Protein 2O9P (pdb70)

Nearest PDB structures (foldseek):
  2jie-assembly1_A  TM=1.001E+00  e=8.061E-92  Paenibacillus polymyxa
  2z1s-assembly1_A  TM=1.001E+00  e=2.016E-89  Paenibacillus polymyxa
  6ziv-assembly4_DDD  TM=9.842E-01  e=1.366E-65  Alicyclobacillus tengchongensis
  8wft-assembly4_D  TM=9.762E-01  e=3.033E-61  Thermoanaerobacterium saccharolyticum
  4ptx-assembly2_B  TM=9.689E-01  e=1.513E-58  Halothermothrix orenii H 168

Sequence (445 aa):
NTFIFPATFMWGTSTSSYQIEGGTDEGGRTPSIWDTFCQIPGKVIGGDCGDVACDHFHHFKEDVQLMKQLGFLHYRFSVAWPRIMPAAGIINEEGLLFYEHLLDEIELAGLIPMLTLYHWDLPQWIEDEGGWTQRETIQHFKTYASVIMDRFGERINWWNTINEPYCASILGYGTGEHAPGHENWREAFTAAHHILMCHGIASNLHKEKGLTGKIGITLNMEHVDAASERPEDVAAAIRRDGFINRWFAEPLFNGKYPEDMVEWYGTYLNGLDFVQPGDMELIQQPGDFLGINYYTRSIIRSTNDASLLQVEQVHMEEPVTDMGWEIHPESFYKLLTRIEKDFSKGLPILITENGAAMRDELVNGQIEDTGRQRYIEEHLKACHRFIEEGGQLKGYFVWSFLDNFEWAWGYSKRFGIVHINYETQERTPKQSALWFKQMMAKNGF

Radius of gyration: 20.61 Å; Cα contacts (8 Å, |Δi|>4): 964; chains: 1; bounding box: 54×46×56 Å

Foldseek 3Di:
DWWFDDPQFAEAAEDECLWAAACCVHLQQAAFLQQVQLCPPPLAPVSFGSHCWLNCLPVLLVLLLVRLVLAHQEYEYEQQLRNQDVDPPDGRPSSVVSVVVSLVSCVVSNHAYAYEHEDQRHRVNCVVVVHLLDLVVLVVLLVSLLVNCVVDLVRHQHYAYYAALLCNQCCCADVLNFPPRHNALLSSLLSSLSSLLSLLSSVVSCVVVPRDHFYAYEHEAAQFAFQDPPPQSVVLSVQVRLSRPQQLLCLQAPLDRPPVNCVLQPVSCVVVVSDDVCSSVSSHDRTQEYEYAYEAHWHWYAAPDDDSSRIDTDQDQPQDAPVSGHQDLLRLLVVLVVCCVPRQVQRAYEHQEYWGWHDWDQDPQATAPVVRLVSVVSNVVSVSVCVVVPRRYRYHHYYACEFTQPGSHGSVTGGHCWYADVVVSDIGGHVSSSVVSVCVVSNMD

Structure (mmCIF, N/CA/C/O backbone):
data_2O9P
#
_entry.id   2O9P
#
_cell.length_a   70.895
_cell.length_b   74.958
_cell.length_c   88.660
_cell.angle_alpha   90.00
_cell.angle_beta   90.00
_cell.angle_gamma   90.00
#
_symmetry.space_group_name_H-M   'P 21 21 21'
#
loop_
_entity.id
_entity.type
_entity.pdbx_description
1 polymer 'Beta-glucosidase B'
2 water water
#
loop_
_atom_site.group_PDB
_atom_site.id
_atom_site.type_symbol
_atom_site.label_atom_id
_atom_site.label_alt_id
_atom_site.label_comp_id
_atom_site.label_asym_id
_atom_site.label_entity_id
_atom_site.label_seq_id
_atom_site.pdbx_PDB_ins_code
_atom_site.Cartn_x
_atom_site.Cartn_y
_atom_site.Cartn_z
_atom_site.occupancy
_atom_site.B_iso_or_equiv
_atom_site.auth_seq_id
_atom_site.auth_comp_id
_atom_site.auth_asym_id
_atom_site.auth_atom_id
_atom_site.pdbx_PDB_model_num
ATOM 1 N N . ASN A 1 10 ? 77.890 35.520 10.267 1.00 68.23 4 ASN A N 1
ATOM 2 C CA . ASN A 1 10 ? 77.153 36.081 11.436 1.00 66.88 4 ASN A CA 1
ATOM 3 C C . ASN A 1 10 ? 78.123 36.692 12.448 1.00 65.55 4 ASN A C 1
ATOM 4 O O . ASN A 1 10 ? 78.930 35.984 13.049 1.00 66.24 4 ASN A O 1
ATOM 9 N N . THR A 1 11 ? 78.048 38.007 12.624 1.00 63.60 5 THR A N 1
ATOM 10 C CA . THR A 1 11 ? 78.907 38.699 13.581 1.00 61.19 5 THR A CA 1
ATOM 11 C C . THR A 1 11 ? 78.024 39.617 14.420 1.00 59.36 5 THR A C 1
ATOM 12 O O . THR A 1 11 ? 77.286 40.444 13.885 1.00 59.19 5 THR A O 1
ATOM 16 N N . PHE A 1 12 ? 78.095 39.462 15.737 1.00 56.81 6 PHE A N 1
ATOM 17 C CA . PHE A 1 12 ? 77.266 40.255 16.638 1.00 54.63 6 PHE A CA 1
ATOM 18 C C . PHE A 1 12 ? 78.072 41.149 17.570 1.00 53.81 6 PHE A C 1
ATOM 19 O O . PHE A 1 12 ? 78.916 40.670 18.309 1.00 54.01 6 PHE A O 1
ATOM 27 N N . ILE A 1 13 ? 77.797 42.447 17.539 1.00 52.89 7 ILE A N 1
ATOM 28 C CA . ILE A 1 13 ? 78.496 43.396 18.393 1.00 52.50 7 ILE A CA 1
ATOM 29 C C . ILE A 1 13 ? 77.493 44.072 19.322 1.00 52.31 7 ILE A C 1
ATOM 30 O O . ILE A 1 13 ? 76.452 44.564 18.878 1.00 51.58 7 ILE A O 1
ATOM 35 N N . PHE A 1 14 ? 77.806 44.096 20.613 1.00 51.55 8 PHE A N 1
ATOM 36 C CA . PHE A 1 14 ? 76.908 44.705 21.584 1.00 51.14 8 PHE A CA 1
ATOM 37 C C . PHE A 1 14 ? 77.284 46.134 21.938 1.00 51.94 8 PHE A C 1
ATOM 38 O O . PHE A 1 14 ? 78.449 46.519 21.850 1.00 52.88 8 PHE A O 1
ATOM 46 N N . PRO A 1 15 ? 76.294 46.938 22.358 1.00 52.21 9 PRO A N 1
ATOM 47 C CA . PRO A 1 15 ? 76.503 48.337 22.734 1.00 52.78 9 PRO A CA 1
ATOM 48 C C . PRO A 1 15 ? 77.817 48.558 23.478 1.00 53.07 9 PRO A C 1
ATOM 49 O O . PRO A 1 15 ? 78.373 47.633 24.076 1.00 54.64 9 PRO A O 1
ATOM 53 N N . ALA A 1 16 ? 78.304 49.791 23.435 1.00 52.07 10 ALA A N 1
ATOM 54 C CA . ALA A 1 16 ? 79.553 50.142 24.088 1.00 51.30 10 ALA A CA 1
ATOM 55 C C . ALA A 1 16 ? 79.464 50.026 25.603 1.00 50.12 10 ALA A C 1
ATOM 56 O O . ALA A 1 16 ? 80.403 49.573 26.252 1.00 50.25 10 ALA A O 1
ATOM 58 N N . THR A 1 17 ? 78.332 50.429 26.165 1.00 49.23 11 THR A N 1
ATOM 59 C CA . THR A 1 17 ? 78.157 50.387 27.611 1.00 49.78 11 THR A CA 1
ATOM 60 C C . THR A 1 17 ? 77.427 49.149 28.115 1.00 48.43 11 THR A C 1
ATOM 61 O O . THR A 1 17 ? 76.995 49.108 29.265 1.00 47.99 11 THR A O 1
ATOM 65 N N . PHE A 1 18 ? 77.296 48.138 27.264 1.00 47.94 12 PHE A N 1
ATOM 66 C CA . PHE A 1 18 ? 76.597 46.925 27.663 1.00 46.72 12 PHE A CA 1
ATOM 67 C C . PHE A 1 18 ? 77.251 46.301 28.889 1.00 46.65 12 PHE A C 1
ATOM 68 O O . PHE A 1 18 ? 78.452 46.038 28.894 1.00 47.17 12 PHE A O 1
ATOM 76 N N . MET A 1 19 ? 76.445 46.063 29.921 1.00 45.92 13 MET A N 1
ATOM 77 C CA . MET A 1 19 ? 76.919 45.487 31.176 1.00 45.36 13 MET A CA 1
ATOM 78 C C . MET A 1 19 ? 77.016 43.967 31.153 1.00 44.68 13 MET A C 1
ATOM 79 O O . MET A 1 19 ? 76.013 43.277 30.967 1.00 45.38 13 MET A O 1
ATOM 84 N N . TRP A 1 20 ? 78.224 43.452 31.360 1.00 43.69 14 TRP A N 1
ATOM 85 C CA . TRP A 1 20 ? 78.462 42.012 31.381 1.00 42.54 14 TRP A CA 1
ATOM 86 C C . TRP A 1 20 ? 78.781 41.546 32.804 1.00 41.96 14 TRP A C 1
ATOM 87 O O . TRP A 1 20 ? 79.622 42.142 33.482 1.00 41.03 14 TRP A O 1
ATOM 98 N N . GLY A 1 21 ? 78.124 40.476 33.251 1.00 39.65 15 GLY A N 1
ATOM 99 C CA . GLY A 1 21 ? 78.384 39.967 34.588 1.00 37.51 15 GLY A CA 1
ATOM 100 C C . GLY A 1 21 ? 77.914 38.542 34.814 1.00 36.89 15 GLY A C 1
ATOM 101 O O . GLY A 1 21 ? 77.418 37.892 33.889 1.00 35.28 15 GLY A O 1
ATOM 102 N N . THR A 1 22 ? 78.110 38.046 36.035 1.00 36.05 16 THR A N 1
ATOM 103 C CA . THR A 1 22 ? 77.664 36.707 36.420 1.00 35.29 16 THR A CA 1
ATOM 104 C C . THR A 1 22 ? 76.872 36.940 37.696 1.00 34.46 16 THR A C 1
ATOM 105 O O . THR A 1 22 ? 77.016 37.985 38.329 1.00 34.95 16 THR A O 1
ATOM 109 N N . SER A 1 23 ? 76.035 35.980 38.067 1.00 32.68 17 SER A N 1
ATOM 110 C CA . SER A 1 23 ? 75.229 36.102 39.274 1.00 32.47 17 SER A CA 1
ATOM 111 C C . SER A 1 23 ? 75.313 34.842 40.118 1.00 31.18 17 SER A C 1
ATOM 112 O O . SER A 1 23 ? 75.700 33.772 39.642 1.00 28.28 17 SER A O 1
ATOM 115 N N . THR A 1 24 ? 74.943 34.997 41.381 1.00 31.16 18 THR A N 1
ATOM 116 C CA . THR A 1 24 ? 74.909 33.912 42.349 1.00 30.51 18 THR A CA 1
ATOM 117 C C . THR A 1 24 ? 73.928 34.429 43.389 1.00 28.90 18 THR A C 1
ATOM 118 O O . THR A 1 24 ? 73.450 35.559 43.272 1.00 29.70 18 THR A O 1
ATOM 122 N N . SER A 1 25 ? 73.623 33.602 44.384 1.00 27.10 19 SER A N 1
ATOM 123 C CA . SER A 1 25 ? 72.744 33.989 45.478 1.00 25.82 19 SER A CA 1
ATOM 124 C C . SER A 1 25 ? 73.451 33.461 46.719 1.00 27.52 19 SER A C 1
ATOM 125 O O . SER A 1 25 ? 74.223 32.495 46.646 1.00 25.04 19 SER A O 1
ATOM 128 N N . SER A 1 26 ? 73.190 34.098 47.852 1.00 27.37 20 SER A N 1
ATOM 129 C CA . SER A 1 26 ? 73.829 33.734 49.106 1.00 27.44 20 SER A CA 1
ATOM 130 C C . SER A 1 26 ? 73.669 32.290 49.576 1.00 26.39 20 SER A C 1
ATOM 131 O O . SER A 1 26 ? 74.659 31.630 49.876 1.00 26.83 20 SER A O 1
ATOM 134 N N . TYR A 1 27 ? 72.441 31.787 49.650 1.00 24.69 21 TYR A N 1
ATOM 135 C CA . TYR A 1 27 ? 72.252 30.422 50.133 1.00 23.13 21 TYR A CA 1
ATOM 136 C C . TYR A 1 27 ? 72.773 29.337 49.189 1.00 22.57 21 TYR A C 1
ATOM 137 O O . TYR A 1 27 ? 73.197 28.274 49.623 1.00 22.85 21 TYR A O 1
ATOM 146 N N . GLN A 1 28 ? 72.748 29.609 47.895 1.00 24.34 22 GLN A N 1
ATOM 147 C CA . GLN A 1 28 ? 73.196 28.622 46.919 1.00 24.38 22 GLN A CA 1
ATOM 148 C C . GLN A 1 28 ? 74.707 28.389 46.870 1.00 25.84 22 GLN A C 1
ATOM 149 O O . GLN A 1 28 ? 75.148 27.313 46.449 1.00 25.82 22 GLN A O 1
ATOM 155 N N . ILE A 1 29 ? 75.501 29.365 47.314 1.00 25.54 23 ILE A N 1
ATOM 156 C CA . ILE A 1 29 ? 76.958 29.215 47.242 1.00 25.24 23 ILE A CA 1
ATOM 157 C C . ILE A 1 29 ? 77.798 29.420 48.501 1.00 25.00 23 ILE A C 1
ATOM 158 O O . ILE A 1 29 ? 78.913 28.910 48.578 1.00 24.81 23 ILE A O 1
ATOM 163 N N . GLU A 1 30 ? 77.274 30.156 49.476 1.00 24.55 24 GLU A N 1
ATOM 164 C CA . GLU A 1 30 ? 78.031 30.481 50.689 1.00 24.50 24 GLU A CA 1
ATOM 165 C C . GLU A 1 30 ? 78.481 29.397 51.665 1.00 25.94 24 GLU A C 1
ATOM 166 O O . GLU A 1 30 ? 79.658 29.364 52.064 1.00 24.71 24 GLU A O 1
ATOM 172 N N . GLY A 1 31 ? 77.565 28.522 52.070 1.00 25.32 25 GLY A N 1
ATOM 173 C CA . GLY A 1 31 ? 77.938 27.520 53.051 1.00 25.13 25 GLY A CA 1
ATOM 174 C C . GLY A 1 31 ? 78.017 28.299 54.360 1.00 27.31 25 GLY A C 1
ATOM 175 O O . GLY A 1 31 ? 77.354 29.330 54.493 1.00 26.95 25 GLY A O 1
ATOM 176 N N . GLY A 1 32 ? 78.824 27.838 55.313 1.00 27.81 26 GLY A N 1
ATOM 177 C CA . GLY A 1 32 ? 78.932 28.536 56.584 1.00 28.30 26 GLY A CA 1
ATOM 178 C C . GLY A 1 32 ? 77.552 28.839 57.142 1.00 28.07 26 GLY A C 1
ATOM 179 O O . GLY A 1 32 ? 77.315 29.913 57.692 1.00 26.43 26 GLY A O 1
ATOM 180 N N . THR A 1 33 ? 76.643 27.880 56.997 1.00 28.48 27 THR A N 1
ATOM 181 C CA . THR A 1 33 ? 75.266 28.036 57.452 1.00 31.08 27 THR A CA 1
ATOM 182 C C . THR A 1 33 ? 75.114 28.343 58.945 1.00 33.40 27 THR A C 1
ATOM 183 O O . THR A 1 33 ? 74.183 29.048 59.345 1.00 33.95 27 THR A O 1
ATOM 187 N N . ASP A 1 34 ? 76.010 27.816 59.771 1.00 33.88 28 ASP A N 1
ATOM 188 C CA . ASP A 1 34 ? 75.929 28.085 61.204 1.00 37.07 28 ASP A CA 1
ATOM 189 C C . ASP A 1 34 ? 77.215 28.738 61.699 1.00 35.73 28 ASP A C 1
ATOM 190 O O . ASP A 1 34 ? 77.695 28.449 62.793 1.00 35.62 28 ASP A O 1
ATOM 195 N N . GLU A 1 35 ? 77.765 29.620 60.874 1.00 35.23 29 GLU A N 1
ATOM 196 C CA . GLU A 1 35 ? 78.989 30.336 61.201 1.00 37.28 29 GLU A CA 1
ATOM 197 C C . GLU A 1 35 ? 78.724 31.839 61.189 1.00 36.65 29 GLU A C 1
ATOM 198 O O . GLU A 1 35 ? 77.798 32.308 60.529 1.00 37.12 29 GLU A O 1
ATOM 204 N N . GLY A 1 36 ? 79.542 32.588 61.921 1.00 36.25 30 GLY A N 1
ATOM 205 C CA . GLY A 1 36 ? 79.390 34.032 61.965 1.00 34.80 30 GLY A CA 1
ATOM 206 C C . GLY A 1 36 ? 78.048 34.541 62.459 1.00 34.06 30 GLY A C 1
ATOM 207 O O . GLY A 1 36 ? 77.608 35.622 62.059 1.00 32.85 30 GLY A O 1
ATOM 208 N N . GLY A 1 37 ? 77.389 33.768 63.319 1.00 33.01 31 GLY A N 1
ATOM 209 C CA . GLY A 1 37 ? 76.109 34.193 63.855 1.00 32.56 31 GLY A CA 1
ATOM 210 C C . GLY A 1 37 ? 74.894 33.904 62.988 1.00 33.52 31 GLY A C 1
ATOM 211 O O . GLY A 1 37 ? 73.767 34.168 63.403 1.00 34.65 31 GLY A O 1
ATOM 212 N N . ARG A 1 38 ? 75.097 33.367 61.789 1.00 32.44 32 ARG A N 1
ATOM 213 C CA . ARG A 1 38 ? 73.957 33.062 60.931 1.00 30.42 32 ARG A CA 1
ATOM 214 C C . ARG A 1 38 ? 73.051 32.020 61.576 1.00 30.14 32 ARG A C 1
ATOM 215 O O . ARG A 1 38 ? 73.518 31.010 62.099 1.00 32.37 32 ARG A O 1
ATOM 223 N N . THR A 1 39 ? 71.753 32.290 61.567 1.00 29.17 33 THR A N 1
ATOM 224 C CA . THR A 1 39 ? 70.773 31.356 62.094 1.00 29.22 33 THR A CA 1
ATOM 225 C C . THR A 1 39 ? 70.091 30.804 60.837 1.00 28.47 33 THR A C 1
ATOM 226 O O . THR A 1 39 ? 70.176 31.410 59.773 1.00 27.82 33 THR A O 1
ATOM 230 N N . PRO A 1 40 ? 69.403 29.660 60.949 1.00 26.77 34 PRO A N 1
ATOM 231 C CA . PRO A 1 40 ? 68.722 29.015 59.823 1.00 26.46 34 PRO A CA 1
ATOM 232 C C . PRO A 1 40 ? 67.739 29.845 58.990 1.00 25.74 34 PRO A C 1
ATOM 233 O O . PRO A 1 40 ? 67.048 30.722 59.510 1.00 24.05 34 PRO A O 1
ATOM 237 N N . SER A 1 41 ? 67.701 29.558 57.690 1.00 24.48 35 SER A N 1
ATOM 238 C CA . SER A 1 41 ? 66.767 30.200 56.767 1.00 24.37 35 SER A CA 1
ATOM 239 C C . SER A 1 41 ? 65.696 29.135 56.533 1.00 24.55 35 SER A C 1
ATOM 240 O O . SER A 1 41 ? 65.870 27.987 56.945 1.00 25.79 35 SER A O 1
ATOM 243 N N . ILE A 1 42 ? 64.604 29.502 55.873 1.00 23.28 36 ILE A N 1
ATOM 244 C CA . ILE A 1 42 ? 63.530 28.549 55.605 1.00 24.18 36 ILE A CA 1
ATOM 245 C C . ILE A 1 42 ? 64.003 27.378 54.745 1.00 25.39 36 ILE A C 1
ATOM 246 O O . ILE A 1 42 ? 63.380 26.310 54.727 1.00 25.25 36 ILE A O 1
ATOM 251 N N . TRP A 1 43 ? 65.103 27.579 54.027 1.00 24.31 37 TRP A N 1
ATOM 252 C CA . TRP A 1 43 ? 65.631 26.522 53.186 1.00 25.27 37 TRP A CA 1
ATOM 253 C C . TRP A 1 43 ? 66.423 25.501 53.982 1.00 24.40 37 TRP A C 1
ATOM 254 O O . TRP A 1 43 ? 66.455 24.321 53.624 1.00 24.15 37 TRP A O 1
ATOM 265 N N . ASP A 1 44 ? 67.055 25.956 55.063 1.00 24.92 38 ASP A N 1
ATOM 266 C CA . ASP A 1 44 ? 67.830 25.066 55.921 1.00 26.04 38 ASP A CA 1
ATOM 267 C C . ASP A 1 44 ? 66.844 24.060 56.520 1.00 27.28 38 ASP A C 1
ATOM 268 O O . ASP A 1 44 ? 67.172 22.896 56.746 1.00 27.44 38 ASP A O 1
ATOM 273 N N . THR A 1 45 ? 65.630 24.534 56.770 1.00 27.04 39 THR A N 1
ATOM 274 C CA . THR A 1 45 ? 64.574 23.711 57.345 1.00 27.54 39 THR A CA 1
ATOM 275 C C . THR A 1 45 ? 63.909 22.880 56.257 1.00 26.76 39 THR A C 1
ATOM 276 O O . THR A 1 45 ? 63.721 21.671 56.405 1.00 22.84 39 THR A O 1
ATOM 280 N N . PHE A 1 46 ? 63.572 23.542 55.152 1.00 24.92 40 PHE A N 1
ATOM 281 C CA . PHE A 1 46 ? 62.914 22.896 54.019 1.00 24.31 40 PHE A CA 1
ATOM 282 C C . PHE A 1 46 ? 63.667 21.687 53.461 1.00 26.13 40 PHE A C 1
ATOM 283 O O . PHE A 1 46 ? 63.070 20.629 53.216 1.00 24.75 40 PHE A O 1
ATOM 291 N N . CYS A 1 47 ? 64.974 21.849 53.260 1.00 25.72 41 CYS A N 1
ATOM 292 C CA . CYS A 1 47 ? 65.812 20.790 52.695 1.00 27.35 41 CYS A CA 1
ATOM 293 C C . CYS A 1 47 ? 65.852 19.512 53.525 1.00 29.28 41 CYS A C 1
ATOM 294 O O . CYS A 1 47 ? 66.330 18.483 53.050 1.00 31.11 41 CYS A O 1
ATOM 297 N N . GLN A 1 48 ? 65.347 19.572 54.753 1.00 30.79 42 GLN A N 1
ATOM 298 C CA . GLN A 1 48 ? 65.334 18.408 55.637 1.00 33.60 42 GLN A CA 1
ATOM 299 C C . GLN A 1 48 ? 64.064 17.565 55.534 1.00 33.76 42 GLN A C 1
ATOM 300 O O . GLN A 1 48 ? 63.998 16.463 56.080 1.00 36.15 42 GLN A O 1
ATOM 306 N N . ILE A 1 49 ? 63.058 18.086 54.838 1.00 33.67 43 ILE A N 1
ATOM 307 C CA . ILE A 1 49 ? 61.797 17.377 54.647 1.00 31.35 43 ILE A CA 1
ATOM 308 C C . ILE A 1 49 ? 62.032 16.360 53.537 1.00 31.71 43 ILE A C 1
ATOM 309 O O . ILE A 1 49 ? 62.409 16.729 52.428 1.00 31.63 43 ILE A O 1
ATOM 314 N N . PRO A 1 50 ? 61.811 15.067 53.816 1.00 31.57 44 PRO A N 1
ATOM 315 C CA . PRO A 1 50 ? 62.019 14.025 52.804 1.00 30.79 44 PRO A CA 1
ATOM 316 C C . PRO A 1 50 ? 61.237 14.265 51.518 1.00 29.43 44 PRO A C 1
ATOM 317 O O . PRO A 1 50 ? 60.060 14.602 51.560 1.00 31.37 44 PRO A O 1
ATOM 321 N N . GLY A 1 51 ? 61.897 14.086 50.379 1.00 27.59 45 GLY A N 1
ATOM 322 C CA . GLY A 1 51 ? 61.232 14.266 49.101 1.00 27.63 45 GLY A CA 1
ATOM 323 C C . GLY A 1 51 ? 61.172 15.672 48.531 1.00 26.80 45 GLY A C 1
ATOM 324 O O . GLY A 1 51 ? 60.796 15.842 47.373 1.00 30.15 45 GLY A O 1
ATOM 325 N N . LYS A 1 52 ? 61.528 16.683 49.318 1.00 24.60 46 LYS A N 1
ATOM 326 C CA . LYS A 1 52 ? 61.493 18.065 48.835 1.00 24.14 46 LYS A CA 1
ATOM 327 C C . LYS A 1 52 ? 62.698 18.458 47.967 1.00 23.52 46 LYS A C 1
ATOM 328 O O . LYS A 1 52 ? 62.580 19.270 47.053 1.00 22.99 46 LYS A O 1
ATOM 334 N N . VAL A 1 53 ? 63.858 17.887 48.260 1.00 23.91 47 VAL A N 1
ATOM 335 C CA . VAL A 1 53 ? 65.068 18.170 47.494 1.00 24.46 47 VAL A CA 1
ATOM 336 C C . VAL A 1 53 ? 65.668 16.837 47.072 1.00 26.37 47 VAL A C 1
ATOM 337 O O . VAL A 1 53 ? 65.856 15.957 47.910 1.00 27.81 47 VAL A O 1
ATOM 341 N N . ILE A 1 54 ? 65.986 16.676 45.793 1.00 28.86 48 ILE A N 1
ATOM 342 C CA . ILE A 1 54 ? 66.540 15.398 45.365 1.00 31.08 48 ILE A CA 1
ATOM 343 C C . ILE A 1 54 ? 67.817 15.046 46.107 1.00 31.49 48 ILE A C 1
ATOM 344 O O . ILE A 1 54 ? 68.670 15.901 46.360 1.00 29.74 48 ILE A O 1
ATOM 349 N N . GLY A 1 55 ? 67.920 13.773 46.471 1.00 31.74 49 GLY A N 1
ATOM 350 C CA . GLY A 1 55 ? 69.070 13.289 47.202 1.00 31.45 49 GLY A CA 1
ATOM 351 C C . GLY A 1 55 ? 69.051 13.794 48.628 1.00 29.76 49 GLY A C 1
ATOM 352 O O . GLY A 1 55 ? 69.926 13.463 49.418 1.00 32.08 49 GLY A O 1
ATOM 353 N N . GLY A 1 56 ? 68.045 14.595 48.963 1.00 31.35 50 GLY A N 1
ATOM 354 C CA . GLY A 1 56 ? 67.964 15.143 50.305 1.00 28.70 50 GLY A CA 1
ATOM 355 C C . GLY A 1 56 ? 69.054 16.177 50.545 1.00 28.23 50 GLY A C 1
ATOM 356 O O . GLY A 1 56 ? 69.457 16.418 51.689 1.00 28.80 50 GLY A O 1
ATOM 357 N N . ASP A 1 57 ? 69.528 16.813 49.477 1.00 26.62 51 ASP A N 1
ATOM 358 C CA . ASP A 1 57 ? 70.590 17.805 49.631 1.00 26.20 51 ASP A CA 1
ATOM 359 C C . ASP A 1 57 ? 70.144 19.057 50.362 1.00 26.31 51 ASP A C 1
ATOM 360 O O . ASP A 1 57 ? 68.982 19.453 50.304 1.00 23.15 51 ASP A O 1
ATOM 365 N N . CYS A 1 58 ? 71.108 19.673 51.039 1.00 27.30 52 CYS A N 1
ATOM 366 C CA . CYS A 1 58 ? 70.903 20.894 51.803 1.00 27.47 52 CYS A CA 1
ATOM 367 C C . CYS A 1 58 ? 71.995 21.887 51.427 1.00 26.68 52 CYS A C 1
ATOM 368 O O . CYS A 1 58 ? 73.020 21.502 50.857 1.00 26.79 52 CYS A O 1
ATOM 371 N N . GLY A 1 59 ? 71.769 23.157 51.750 1.00 25.29 53 GLY A N 1
ATOM 372 C CA . GLY A 1 59 ? 72.737 24.195 51.436 1.00 26.39 53 GLY A CA 1
ATOM 373 C C . GLY A 1 59 ? 73.924 24.230 52.376 1.00 25.87 53 GLY A C 1
ATOM 374 O O . GLY A 1 59 ? 74.654 25.220 52.444 1.00 24.63 53 GLY A O 1
ATOM 375 N N . ASP A 1 60 ? 74.107 23.148 53.121 1.00 27.86 54 ASP A N 1
ATOM 376 C CA . ASP A 1 60 ? 75.226 23.031 54.048 1.00 26.95 54 ASP A CA 1
ATOM 377 C C . ASP A 1 60 ? 76.532 22.993 53.255 1.00 26.34 54 ASP A C 1
ATOM 378 O O . ASP A 1 60 ? 76.710 22.128 52.381 1.00 26.45 54 ASP A O 1
ATOM 383 N N . VAL A 1 61 ? 77.441 23.912 53.578 1.00 23.45 55 VAL A N 1
ATOM 384 C CA . VAL A 1 61 ? 78.738 24.036 52.899 1.00 22.44 55 VAL A CA 1
ATOM 385 C C . VAL A 1 61 ? 78.619 24.564 51.457 1.00 21.96 55 VAL A C 1
ATOM 386 O O . VAL A 1 61 ? 79.316 25.500 51.083 1.00 22.00 55 VAL A O 1
ATOM 390 N N . ALA A 1 62 ? 77.735 23.976 50.656 1.00 23.55 56 ALA A N 1
ATOM 391 C CA . ALA A 1 62 ? 77.564 24.414 49.265 1.00 25.46 56 ALA A CA 1
ATOM 392 C C . ALA A 1 62 ? 78.934 24.523 48.570 1.00 26.67 56 ALA A C 1
ATOM 393 O O . ALA A 1 62 ? 79.683 23.546 48.538 1.00 27.74 56 ALA A O 1
ATOM 395 N N . CYS A 1 63 ? 79.261 25.703 48.030 1.00 29.21 57 CYS A N 1
ATOM 396 C CA . CYS A 1 63 ? 80.544 25.930 47.352 1.00 29.44 57 CYS A CA 1
ATOM 397 C C . CYS A 1 63 ? 81.540 26.540 48.326 1.00 30.76 57 CYS A C 1
ATOM 398 O O . CYS A 1 63 ? 82.612 26.981 47.923 1.00 31.09 57 CYS A O 1
ATOM 401 N N . ASP A 1 64 ? 81.166 26.586 49.598 1.00 31.44 58 ASP A N 1
ATOM 402 C CA . ASP A 1 64 ? 82.012 27.159 50.634 1.00 33.52 58 ASP A CA 1
ATOM 403 C C . ASP A 1 64 ? 82.549 28.533 50.232 1.00 33.32 58 ASP A C 1
ATOM 404 O O . ASP A 1 64 ? 83.728 28.834 50.429 1.00 34.72 58 ASP A O 1
ATOM 409 N N . HIS A 1 65 ? 81.676 29.365 49.673 1.00 31.82 59 HIS A N 1
ATOM 410 C CA . HIS A 1 65 ? 82.056 30.714 49.253 1.00 31.10 59 HIS A CA 1
ATOM 411 C C . HIS A 1 65 ? 82.290 31.600 50.476 1.00 31.67 59 HIS A C 1
ATOM 412 O O . HIS A 1 65 ? 82.964 32.630 50.392 1.00 29.92 59 HIS A O 1
ATOM 419 N N . PHE A 1 66 ? 81.722 31.203 51.610 1.00 31.50 60 PHE A N 1
ATOM 420 C CA . PHE A 1 66 ? 81.888 31.982 52.830 1.00 33.01 60 PHE A CA 1
ATOM 421 C C . PHE A 1 66 ? 83.377 32.075 53.143 1.00 31.93 60 PHE A C 1
ATOM 422 O O . PHE A 1 66 ? 83.844 33.068 53.687 1.00 29.45 60 PHE A O 1
ATOM 430 N N . HIS A 1 67 ? 84.117 31.030 52.782 1.00 33.17 61 HIS A N 1
ATOM 431 C CA . HIS A 1 67 ? 85.550 30.995 53.027 1.00 33.93 61 HIS A CA 1
ATOM 432 C C . HIS A 1 67 ? 86.411 31.279 51.800 1.00 34.50 61 HIS A C 1
ATOM 433 O O . HIS A 1 67 ? 87.542 31.724 51.950 1.00 35.45 61 HIS A O 1
ATOM 440 N N . HIS A 1 68 ? 85.893 31.030 50.596 1.00 35.75 62 HIS A N 1
ATOM 441 C CA . HIS A 1 68 ? 86.681 31.250 49.373 1.00 36.23 62 HIS A CA 1
ATOM 442 C C . HIS A 1 68 ? 86.316 32.493 48.570 1.00 35.14 62 HIS A C 1
ATOM 443 O O . HIS A 1 68 ? 86.740 32.612 47.420 1.00 33.89 62 HIS A O 1
ATOM 450 N N . PHE A 1 69 ? 85.551 33.417 49.149 1.00 34.62 63 PHE A N 1
ATOM 451 C CA . PHE A 1 69 ? 85.123 34.587 48.393 1.00 34.41 63 PHE A CA 1
ATOM 452 C C . PHE A 1 69 ? 86.232 35.418 47.754 1.00 35.03 63 PHE A C 1
ATOM 453 O O . PHE A 1 69 ? 86.097 35.852 46.612 1.00 34.51 63 PHE A O 1
ATOM 461 N N . LYS A 1 70 ? 87.327 35.632 48.476 1.00 35.62 64 LYS A N 1
ATOM 462 C CA . LYS A 1 70 ? 88.441 36.410 47.946 1.00 36.39 64 LYS A CA 1
ATOM 463 C C . LYS A 1 70 ? 88.963 35.781 46.652 1.00 35.98 64 LYS A C 1
ATOM 464 O O . LYS A 1 70 ? 89.283 36.490 45.699 1.00 34.91 64 LYS A O 1
ATOM 470 N N . GLU A 1 71 ? 89.040 34.454 46.612 1.00 35.96 65 GLU A N 1
ATOM 471 C CA . GLU A 1 71 ? 89.528 33.767 45.415 1.00 38.19 65 GLU A CA 1
ATOM 472 C C . GLU A 1 71 ? 88.488 33.780 44.305 1.00 37.93 65 GLU A C 1
ATOM 473 O O . GLU A 1 71 ? 88.827 33.854 43.123 1.00 38.94 65 GLU A O 1
ATOM 479 N N . ASP A 1 72 ? 87.219 33.681 44.680 1.00 37.26 66 ASP A N 1
ATOM 480 C CA . ASP A 1 72 ? 86.172 33.669 43.677 1.00 36.80 66 ASP A CA 1
ATOM 481 C C . ASP A 1 72 ? 86.091 34.998 42.932 1.00 36.57 66 ASP A C 1
ATOM 482 O O . ASP A 1 72 ? 85.975 35.010 41.707 1.00 35.66 66 ASP A O 1
ATOM 487 N N . VAL A 1 73 ? 86.171 36.118 43.648 1.00 37.47 67 VAL A N 1
ATOM 488 C CA . VAL A 1 73 ? 86.110 37.413 42.970 1.00 39.32 67 VAL A CA 1
ATOM 489 C C . VAL A 1 73 ? 87.357 37.601 42.102 1.00 39.59 67 VAL A C 1
ATOM 490 O O . VAL A 1 73 ? 87.289 38.212 41.038 1.00 38.90 67 VAL A O 1
ATOM 494 N N . GLN A 1 74 ? 88.496 37.080 42.555 1.00 41.07 68 GLN A N 1
ATOM 495 C CA . GLN A 1 74 ? 89.719 37.192 41.765 1.00 42.99 68 GLN A CA 1
ATOM 496 C C . GLN A 1 74 ? 89.541 36.379 40.484 1.00 42.34 68 GLN A C 1
ATOM 497 O O . GLN A 1 74 ? 90.018 36.769 39.414 1.00 42.05 68 GLN A O 1
ATOM 503 N N . LEU A 1 75 ? 88.845 35.251 40.599 1.00 40.68 69 LEU A N 1
ATOM 504 C CA . LEU A 1 75 ? 88.605 34.384 39.452 1.00 39.57 69 LEU A CA 1
ATOM 505 C C . LEU A 1 75 ? 87.710 35.110 38.462 1.00 40.21 69 LEU A C 1
ATOM 506 O O . LEU A 1 75 ? 87.886 34.989 37.249 1.00 39.07 69 LEU A O 1
ATOM 511 N N . MET A 1 76 ? 86.745 35.859 38.991 1.00 41.70 70 MET A N 1
ATOM 512 C CA . MET A 1 76 ? 85.823 36.635 38.162 1.00 43.05 70 MET A CA 1
ATOM 513 C C . MET A 1 76 ? 86.636 37.623 37.329 1.00 43.52 70 MET A C 1
ATOM 514 O O . MET A 1 76 ? 86.551 37.646 36.100 1.00 41.57 70 MET A O 1
ATOM 519 N N . LYS A 1 77 ? 87.417 38.440 38.031 1.00 45.07 71 LYS A N 1
ATOM 520 C CA . LYS A 1 77 ? 88.257 39.461 37.416 1.00 46.92 71 LYS A CA 1
ATOM 521 C C . LYS A 1 77 ? 89.091 38.924 36.261 1.00 45.71 71 LYS A C 1
ATOM 522 O O . LYS A 1 77 ? 89.007 39.423 35.139 1.00 44.85 71 LYS A O 1
ATOM 528 N N . GLN A 1 78 ? 89.896 37.906 36.540 1.00 46.17 72 GLN A N 1
ATOM 529 C CA . GLN A 1 78 ? 90.749 37.325 35.516 1.00 46.67 72 GLN A CA 1
ATOM 530 C C . GLN A 1 78 ? 89.959 36.594 34.447 1.00 45.72 72 GLN A C 1
ATOM 531 O O . GLN A 1 78 ? 90.528 36.103 33.473 1.00 45.08 72 GLN A O 1
ATOM 537 N N . LEU A 1 79 ? 88.644 36.530 34.625 1.00 44.69 73 LEU A N 1
ATOM 538 C CA . LEU A 1 79 ? 87.789 35.862 33.660 1.00 44.99 73 LEU A CA 1
ATOM 539 C C . LEU A 1 79 ? 87.135 36.924 32.774 1.00 45.46 73 LEU A C 1
ATOM 540 O O . LEU A 1 79 ? 86.320 36.613 31.905 1.00 45.75 73 LEU A O 1
ATOM 545 N N . GLY A 1 80 ? 87.500 38.182 33.012 1.00 45.49 74 GLY A N 1
ATOM 546 C CA . GLY A 1 80 ? 86.989 39.282 32.208 1.00 44.10 74 GLY A CA 1
ATOM 547 C C . GLY A 1 80 ? 85.688 39.949 32.613 1.00 44.06 74 GLY A C 1
ATOM 548 O O . GLY A 1 80 ? 85.158 40.771 31.865 1.00 44.91 74 GLY A O 1
ATOM 549 N N . PHE A 1 81 ? 85.170 39.618 33.789 1.00 42.49 75 PHE A N 1
ATOM 550 C CA . PHE A 1 81 ? 83.916 40.203 34.243 1.00 41.08 75 PHE A CA 1
ATOM 551 C C . PHE A 1 81 ? 84.089 41.539 34.941 1.00 42.00 75 PHE A C 1
ATOM 552 O O . PHE A 1 81 ? 85.054 41.748 35.666 1.00 43.28 75 PHE A O 1
ATOM 560 N N . LEU A 1 82 ? 83.145 42.446 34.713 1.00 42.65 76 LEU A N 1
ATOM 561 C CA . LEU A 1 82 ? 83.190 43.761 35.336 1.00 43.05 76 LEU A CA 1
ATOM 562 C C . LEU A 1 82 ? 82.001 43.957 36.276 1.00 41.71 76 LEU A C 1
ATOM 563 O O . LEU A 1 82 ? 81.959 44.917 37.048 1.00 42.30 76 LEU A O 1
ATOM 568 N N . HIS A 1 83 ? 81.041 43.038 36.209 1.00 38.35 77 HIS A N 1
ATOM 569 C CA . HIS A 1 83 ? 79.843 43.124 37.038 1.00 36.83 77 HIS A CA 1
ATOM 570 C C . HIS A 1 83 ? 79.569 41.832 37.802 1.00 34.69 77 HIS A C 1
ATOM 571 O O . HIS A 1 83 ? 79.681 40.743 37.253 1.00 34.73 77 HIS A O 1
ATOM 578 N N . TYR A 1 84 ? 79.202 41.961 39.069 1.00 33.29 78 TYR A N 1
ATOM 579 C CA . TYR A 1 84 ? 78.898 40.796 39.884 1.00 32.94 78 TYR A CA 1
ATOM 580 C C . TYR A 1 84 ? 77.628 41.007 40.700 1.00 31.47 78 TYR A C 1
ATOM 581 O O . TYR A 1 84 ? 77.592 41.875 41.573 1.00 30.74 78 TYR A O 1
ATOM 590 N N . ARG A 1 85 ? 76.581 40.239 40.400 1.00 29.98 79 ARG A N 1
ATOM 591 C CA . ARG A 1 85 ? 75.343 40.346 41.172 1.00 30.25 79 ARG A CA 1
ATOM 592 C C . ARG A 1 85 ? 75.354 39.223 42.193 1.00 29.40 79 ARG A C 1
ATOM 593 O O . ARG A 1 85 ? 75.558 38.064 41.851 1.00 28.51 79 ARG A O 1
ATOM 601 N N . PHE A 1 86 ? 75.155 39.578 43.453 1.00 29.58 80 PHE A N 1
ATOM 602 C CA . PHE A 1 86 ? 75.118 38.596 44.523 1.00 28.47 80 PHE A CA 1
ATOM 603 C C . PHE A 1 86 ? 74.008 39.037 45.444 1.00 27.47 80 PHE A C 1
ATOM 604 O O . PHE A 1 86 ? 73.528 40.170 45.356 1.00 28.80 80 PHE A O 1
ATOM 612 N N . SER A 1 87 ? 73.593 38.144 46.327 1.00 26.60 81 SER A N 1
ATOM 613 C CA . SER A 1 87 ? 72.540 38.476 47.257 1.00 25.74 81 SER A CA 1
ATOM 614 C C . SER A 1 87 ? 73.114 38.417 48.659 1.00 26.00 81 SER A C 1
ATOM 615 O O . SER A 1 87 ? 74.183 37.846 48.893 1.00 26.76 81 SER A O 1
ATOM 618 N N . VAL A 1 88 ? 72.395 39.024 49.589 1.00 27.89 82 VAL A N 1
ATOM 619 C CA . VAL A 1 88 ? 72.804 39.045 50.977 1.00 27.95 82 VAL A CA 1
ATOM 620 C C . VAL A 1 88 ? 71.920 38.057 51.718 1.00 27.70 82 VAL A C 1
ATOM 621 O O . VAL A 1 88 ? 70.719 37.988 51.467 1.00 28.64 82 VAL A O 1
ATOM 625 N N . ALA A 1 89 ? 72.515 37.281 52.616 1.00 27.63 83 ALA A N 1
ATOM 626 C CA . ALA A 1 89 ? 71.749 36.316 53.392 1.00 29.39 83 ALA A CA 1
ATOM 627 C C . ALA A 1 89 ? 71.094 37.026 54.573 1.00 31.47 83 ALA A C 1
ATOM 628 O O . ALA A 1 89 ? 71.757 37.369 55.560 1.00 32.48 83 ALA A O 1
ATOM 630 N N . TRP A 1 90 ? 69.789 37.255 54.457 1.00 31.35 84 TRP A N 1
ATOM 631 C CA . TRP A 1 90 ? 69.015 37.917 55.502 1.00 32.72 84 TRP A CA 1
ATOM 632 C C . TRP A 1 90 ? 69.352 37.318 56.884 1.00 32.02 84 TRP A C 1
ATOM 633 O O . TRP A 1 90 ? 69.534 38.049 57.855 1.00 31.35 84 TRP A O 1
ATOM 644 N N . PRO A 1 91 ? 69.448 35.979 56.981 1.00 32.37 85 PRO A N 1
ATOM 645 C CA . PRO A 1 91 ? 69.768 35.325 58.258 1.00 33.21 85 PRO A CA 1
ATOM 646 C C . PRO A 1 91 ? 71.099 35.747 58.911 1.00 35.07 85 PRO A C 1
ATOM 647 O O . PRO A 1 91 ? 71.245 35.623 60.131 1.00 36.28 85 PRO A O 1
ATOM 651 N N . ARG A 1 92 ? 72.067 36.216 58.116 1.00 33.69 86 ARG A N 1
ATOM 652 C CA . ARG A 1 92 ? 73.357 36.671 58.667 1.00 33.49 86 ARG A CA 1
ATOM 653 C C . ARG A 1 92 ? 73.212 38.080 59.240 1.00 33.95 86 ARG A C 1
ATOM 654 O O . ARG A 1 92 ? 73.963 38.490 60.126 1.00 34.17 86 ARG A O 1
ATOM 662 N N . ILE A 1 93 ? 72.246 38.822 58.716 1.00 34.36 87 ILE A N 1
ATOM 663 C CA . ILE A 1 93 ? 72.013 40.185 59.152 1.00 34.03 87 ILE A CA 1
ATOM 664 C C . ILE A 1 93 ? 71.102 40.248 60.373 1.00 34.86 87 ILE A C 1
ATOM 665 O O . ILE A 1 93 ? 71.429 40.898 61.364 1.00 34.92 87 ILE A O 1
ATOM 670 N N . MET A 1 94 ? 69.963 39.569 60.295 1.00 34.80 88 MET A N 1
ATOM 671 C CA . MET A 1 94 ? 69.002 39.534 61.385 1.00 33.62 88 MET A CA 1
ATOM 672 C C . MET A 1 94 ? 68.754 38.087 61.793 1.00 34.08 88 MET A C 1
ATOM 673 O O . MET A 1 94 ? 67.745 37.491 61.415 1.00 35.76 88 MET A O 1
ATOM 678 N N . PRO A 1 95 ? 69.675 37.501 62.573 1.00 33.42 89 PRO A N 1
ATOM 679 C CA . PRO A 1 95 ? 69.559 36.113 63.032 1.00 33.30 89 PRO A CA 1
ATOM 680 C C . PRO A 1 95 ? 68.391 35.847 63.980 1.00 33.36 89 PRO A C 1
ATOM 681 O O . PRO A 1 95 ? 68.035 34.688 64.235 1.00 32.57 89 PRO A O 1
ATOM 685 N N . ALA A 1 96 ? 67.802 36.921 64.501 1.00 33.81 90 ALA A N 1
ATOM 686 C CA . ALA A 1 96 ? 66.666 36.825 65.417 1.00 33.54 90 ALA A CA 1
ATOM 687 C C . ALA A 1 96 ? 66.035 38.205 65.604 1.00 34.48 90 ALA A C 1
ATOM 688 O O . ALA A 1 96 ? 66.640 39.219 65.277 1.00 32.71 90 ALA A O 1
ATOM 690 N N . ALA A 1 97 ? 64.818 38.241 66.134 1.00 35.50 91 ALA A N 1
ATOM 691 C CA . ALA A 1 97 ? 64.112 39.498 66.352 1.00 37.50 91 ALA A CA 1
ATOM 692 C C . ALA A 1 9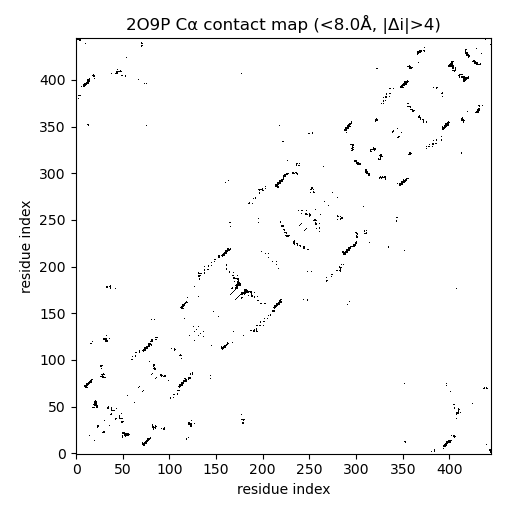7 ? 64.904 40.508 67.188 1.00 38.76 91 ALA A C 1
ATOM 693 O O . ALA A 1 97 ? 65.398 40.185 68.266 1.00 37.69 91 ALA A O 1
ATOM 695 N N . GLY A 1 98 ? 65.022 41.727 66.667 1.00 40.90 92 GLY A N 1
ATOM 696 C CA . GLY A 1 98 ? 65.730 42.793 67.358 1.00 46.24 92 GLY A CA 1
ATOM 697 C C . GLY A 1 98 ? 67.243 42.692 67.439 1.00 48.74 92 GLY A C 1
ATOM 698 O O . GLY A 1 98 ? 67.863 43.428 68.201 1.00 49.82 92 GLY A O 1
ATOM 699 N N . ILE A 1 99 ? 67.834 41.810 66.641 1.00 50.27 93 ILE A N 1
ATOM 700 C CA . ILE A 1 99 ? 69.281 41.577 66.627 1.00 51.70 93 ILE A CA 1
ATOM 701 C C . ILE A 1 99 ? 70.243 42.576 65.974 1.00 51.70 93 ILE A C 1
ATOM 702 O O . ILE A 1 99 ? 70.732 43.503 66.622 1.00 55.04 93 ILE A O 1
ATOM 707 N N . ILE A 1 100 ? 70.534 42.338 64.697 1.00 49.64 94 ILE A N 1
ATOM 708 C CA . ILE A 1 100 ? 71.461 43.125 63.883 1.00 46.97 94 ILE A CA 1
ATOM 709 C C . ILE A 1 100 ? 72.867 42.589 64.123 1.00 45.70 94 ILE A C 1
ATOM 710 O O . ILE A 1 100 ? 73.594 43.066 64.996 1.00 44.42 94 ILE A O 1
ATOM 715 N N . ASN A 1 101 ? 73.233 41.583 63.331 1.00 43.66 95 ASN A N 1
ATOM 716 C CA . ASN A 1 101 ? 74.525 40.908 63.425 1.00 41.64 95 ASN A CA 1
ATOM 717 C C . ASN A 1 101 ? 75.683 41.629 62.734 1.00 40.75 95 ASN A C 1
ATOM 718 O O . ASN A 1 101 ? 75.846 41.551 61.512 1.00 39.77 95 ASN A O 1
ATOM 723 N N . GLU A 1 102 ? 76.502 42.316 63.525 1.00 40.02 96 GLU A N 1
ATOM 724 C CA . GLU A 1 102 ? 77.653 43.043 62.997 1.00 38.59 96 GLU A CA 1
ATOM 725 C C . GLU A 1 102 ? 78.610 42.108 62.255 1.00 38.13 96 GLU A C 1
ATOM 726 O O . GLU A 1 102 ? 79.225 42.496 61.257 1.00 36.19 96 GLU A O 1
ATOM 732 N N . GLU A 1 103 ? 78.735 40.878 62.746 1.00 38.00 97 GLU A N 1
ATOM 733 C CA . GLU A 1 103 ? 79.622 39.902 62.118 1.00 38.87 97 GLU A CA 1
ATOM 734 C C . GLU A 1 103 ? 79.106 39.526 60.731 1.00 37.98 97 GLU A C 1
ATOM 735 O O . GLU A 1 103 ? 79.888 39.215 59.833 1.00 37.01 97 GLU A O 1
ATOM 741 N N . GLY A 1 104 ? 77.785 39.566 60.564 1.00 38.00 98 GLY A N 1
ATOM 742 C CA . GLY A 1 104 ? 77.188 39.250 59.277 1.00 37.01 98 GLY A CA 1
ATOM 743 C C . GLY A 1 104 ? 77.455 40.372 58.288 1.00 36.04 98 GLY A C 1
ATOM 744 O O . GLY A 1 104 ? 77.789 40.125 57.127 1.00 35.40 98 GLY A O 1
ATOM 745 N N . LEU A 1 105 ? 77.304 41.609 58.756 1.00 35.05 99 LEU A N 1
ATOM 746 C CA . LEU A 1 105 ? 77.541 42.789 57.930 1.00 35.24 99 LEU A CA 1
ATOM 747 C C . LEU A 1 105 ? 79.014 42.879 57.526 1.00 35.67 99 LEU A C 1
ATOM 748 O O . LEU A 1 105 ? 79.346 43.396 56.457 1.00 35.63 99 LEU A O 1
ATOM 753 N N . LEU A 1 106 ? 79.902 42.363 58.372 1.00 35.44 100 LEU A N 1
ATOM 754 C CA . LEU A 1 106 ? 81.329 42.408 58.065 1.00 36.28 100 LEU A CA 1
ATOM 755 C C . LEU A 1 106 ? 81.728 41.481 56.922 1.00 35.34 100 LEU A C 1
ATOM 756 O O . LEU A 1 106 ? 82.678 41.762 56.193 1.00 36.14 100 LEU A O 1
ATOM 761 N N . PHE A 1 107 ? 81.013 40.372 56.761 1.00 35.91 101 PHE A N 1
ATOM 762 C CA . PHE A 1 107 ? 81.335 39.445 55.680 1.00 33.70 101 PHE A CA 1
ATOM 763 C C . PHE A 1 107 ? 81.130 40.124 54.335 1.00 32.80 101 PHE A C 1
ATOM 764 O O . PHE A 1 107 ? 81.985 40.058 53.455 1.00 33.63 101 PHE A O 1
ATOM 772 N N . TYR A 1 108 ? 79.984 40.773 54.178 1.00 31.93 102 TYR A N 1
ATOM 773 C CA . TYR A 1 108 ? 79.681 41.445 52.928 1.00 33.83 102 TYR A CA 1
ATOM 774 C C . TYR A 1 108 ? 80.553 42.673 52.732 1.00 35.76 102 TYR A C 1
ATOM 775 O O . TYR A 1 108 ? 80.968 42.978 51.609 1.00 35.93 102 TYR A O 1
ATOM 784 N N . GLU A 1 109 ? 80.849 43.365 53.828 1.00 38.17 103 GLU A N 1
ATOM 785 C CA . GLU A 1 109 ? 81.706 44.543 53.763 1.00 40.50 103 GLU A CA 1
ATOM 786 C C . GLU A 1 109 ? 83.038 44.080 53.185 1.00 39.81 103 GLU A C 1
ATOM 787 O O . GLU A 1 109 ? 83.610 44.730 52.311 1.00 39.99 103 GLU A O 1
ATOM 793 N N . HIS A 1 110 ? 83.509 42.934 53.669 1.00 39.81 104 HIS A N 1
ATOM 794 C CA . HIS A 1 110 ? 84.760 42.350 53.200 1.00 40.59 104 HIS A CA 1
ATOM 795 C C . HIS A 1 110 ? 84.624 41.854 51.766 1.00 39.27 104 HIS A C 1
ATOM 796 O O . HIS A 1 110 ? 85.555 41.973 50.965 1.00 39.24 104 HIS A O 1
ATOM 803 N N . LEU A 1 111 ? 83.467 41.282 51.445 1.00 38.40 105 LEU A N 1
ATOM 804 C CA . LEU A 1 111 ? 83.226 40.798 50.094 1.00 37.15 105 LEU A CA 1
ATOM 805 C C . LEU A 1 111 ? 83.345 41.992 49.169 1.00 36.72 105 LEU A C 1
ATOM 806 O O . LEU A 1 111 ? 83.997 41.925 48.127 1.00 37.23 105 LEU A O 1
ATOM 811 N N . LEU A 1 112 ? 82.714 43.091 49.574 1.00 38.37 106 LEU A N 1
ATOM 812 C CA . LEU A 1 112 ? 82.720 44.325 48.801 1.00 39.92 106 LEU A CA 1
ATOM 813 C C . LEU A 1 112 ? 84.100 44.949 48.687 1.00 41.23 106 LEU A C 1
ATOM 814 O O . LEU A 1 112 ? 84.389 45.624 47.702 1.00 41.97 106 LEU A O 1
ATOM 819 N N . ASP A 1 113 ? 84.955 44.737 49.685 1.00 41.81 107 ASP A N 1
ATOM 820 C CA . ASP A 1 113 ? 86.304 45.289 49.613 1.00 43.79 107 ASP A CA 1
ATOM 821 C C . ASP A 1 113 ? 87.051 44.556 48.503 1.00 43.99 107 ASP A C 1
ATOM 822 O O . ASP A 1 113 ? 87.803 45.154 47.734 1.00 43.67 107 ASP A O 1
ATOM 827 N N . GLU A 1 114 ? 86.814 43.254 48.425 1.00 44.34 108 GLU A N 1
ATOM 828 C CA . GLU A 1 114 ? 87.441 42.402 47.427 1.00 45.13 108 GLU A CA 1
ATOM 829 C C . GLU A 1 114 ? 86.940 42.750 46.024 1.00 45.87 108 GLU A C 1
ATOM 830 O O . GLU A 1 114 ? 87.714 42.784 45.064 1.00 46.77 108 GLU A O 1
ATOM 836 N N . ILE A 1 115 ? 85.640 43.000 45.906 1.00 45.56 109 ILE A N 1
ATOM 837 C CA . ILE A 1 115 ? 85.048 43.363 44.624 1.00 45.13 109 ILE A CA 1
ATOM 838 C C . ILE A 1 115 ? 85.676 44.668 44.129 1.00 45.29 109 ILE A C 1
ATOM 839 O O . ILE A 1 115 ? 86.170 44.749 43.005 1.00 45.07 109 ILE A O 1
ATOM 844 N N . GLU A 1 116 ? 85.657 45.682 44.985 1.00 46.18 110 GLU A N 1
ATOM 845 C CA . GLU A 1 116 ? 86.222 46.983 44.655 1.00 47.38 110 GLU A CA 1
ATOM 846 C C . GLU A 1 116 ? 87.705 46.896 44.310 1.00 46.99 110 GLU A C 1
ATOM 847 O O . GLU A 1 116 ? 88.152 47.500 43.337 1.00 47.35 110 GLU A O 1
ATOM 853 N N . LEU A 1 117 ? 88.464 46.150 45.107 1.00 46.25 111 LEU A N 1
ATOM 854 C CA . LEU A 1 117 ? 89.894 45.977 44.865 1.00 47.16 111 LEU A CA 1
ATOM 855 C C . LEU A 1 117 ? 90.151 45.337 43.503 1.00 47.91 111 LEU A C 1
ATOM 856 O O . LEU A 1 117 ? 91.130 45.662 42.826 1.00 48.03 111 LEU A O 1
ATOM 861 N N . ALA A 1 118 ? 89.265 44.428 43.106 1.00 47.67 112 ALA A N 1
ATOM 862 C CA . ALA A 1 118 ? 89.391 43.737 41.827 1.00 46.35 112 ALA A CA 1
ATOM 863 C C . ALA A 1 118 ? 88.874 44.593 40.675 1.00 45.82 112 ALA A C 1
ATOM 864 O O . ALA A 1 118 ? 89.033 44.238 39.507 1.00 44.92 112 ALA A O 1
ATOM 866 N N . GLY A 1 119 ? 88.248 45.718 41.008 1.00 44.97 113 GLY A N 1
ATOM 867 C CA . GLY A 1 119 ? 87.720 46.599 39.981 1.00 45.16 113 GLY A CA 1
ATOM 868 C C . GLY A 1 119 ? 86.352 46.196 39.455 1.00 45.00 113 GLY A C 1
ATOM 869 O O . GLY A 1 119 ? 85.975 46.568 38.343 1.00 45.12 113 GLY A O 1
ATOM 870 N N . LEU A 1 120 ? 85.601 45.442 40.251 1.00 44.14 114 LEU A N 1
ATOM 871 C CA . LEU A 1 120 ? 84.274 44.993 39.840 1.00 42.98 114 LEU A CA 1
ATOM 872 C C . LEU A 1 120 ? 83.167 45.922 40.310 1.00 40.98 114 LEU A C 1
ATOM 873 O O . LEU A 1 120 ? 83.310 46.620 41.313 1.00 39.99 114 LEU A O 1
ATOM 878 N N . ILE A 1 121 ? 82.062 45.925 39.570 1.00 39.94 115 ILE A N 1
ATOM 879 C CA . ILE A 1 121 ? 80.908 46.748 39.903 1.00 38.34 115 ILE A CA 1
ATOM 880 C C . ILE A 1 121 ? 79.852 45.804 40.460 1.00 38.48 115 ILE A C 1
ATOM 881 O O . ILE A 1 121 ? 79.396 44.886 39.774 1.00 38.53 115 ILE A O 1
ATOM 886 N N . PRO A 1 122 ? 79.439 46.024 41.714 1.00 37.84 116 PRO A N 1
ATOM 887 C CA . PRO A 1 122 ? 78.437 45.143 42.310 1.00 36.61 116 PRO A CA 1
ATOM 888 C C . PRO A 1 122 ? 76.967 45.504 42.156 1.00 37.00 116 PRO A C 1
ATOM 889 O O . PRO A 1 122 ? 76.594 46.671 42.007 1.00 37.74 116 PRO A O 1
ATOM 893 N N . MET A 1 123 ? 76.146 44.462 42.194 1.00 35.91 117 MET A N 1
ATOM 894 C CA . MET A 1 123 ? 74.701 44.589 42.171 1.00 34.39 117 MET A CA 1
ATOM 895 C C . MET A 1 123 ? 74.328 43.754 43.385 1.00 32.92 117 MET A C 1
ATOM 896 O O . MET A 1 123 ? 74.665 42.577 43.461 1.00 33.48 117 MET A O 1
ATOM 901 N N . LEU A 1 124 ? 73.655 44.366 44.349 1.00 34.25 118 LEU A N 1
ATOM 902 C CA . LEU A 1 124 ? 73.281 43.651 45.553 1.00 32.52 118 LEU A CA 1
ATOM 903 C C . LEU A 1 124 ? 71.797 43.318 45.559 1.00 31.40 118 LEU A C 1
ATOM 904 O O . LEU A 1 124 ? 70.951 44.202 45.484 1.00 32.01 118 LEU A O 1
ATOM 909 N N . THR A 1 125 ? 71.491 42.028 45.646 1.00 31.59 119 THR A N 1
ATOM 910 C CA . THR A 1 125 ? 70.109 41.572 45.678 1.00 29.32 119 THR A CA 1
ATOM 911 C C . THR A 1 125 ? 69.743 41.378 47.138 1.00 29.73 119 THR A C 1
ATOM 912 O O . THR A 1 125 ? 70.339 40.544 47.828 1.00 29.98 119 THR A O 1
ATOM 916 N N . LEU A 1 126 ? 68.768 42.155 47.606 1.00 29.72 120 LEU A N 1
ATOM 917 C CA . LEU A 1 126 ? 68.314 42.083 48.993 1.00 28.93 120 LEU A CA 1
ATOM 918 C C . LEU A 1 126 ? 67.660 40.757 49.365 1.00 27.99 120 LEU A C 1
ATOM 919 O O . LEU A 1 126 ? 67.989 40.164 50.388 1.00 28.38 120 LEU A O 1
ATOM 924 N N . TYR 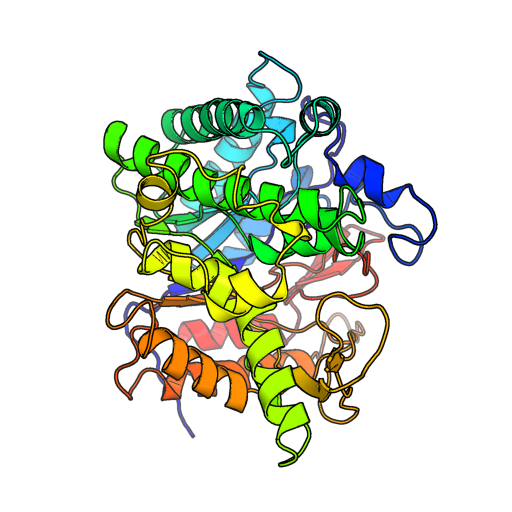A 1 127 ? 66.726 40.284 48.549 1.00 27.07 121 TYR A N 1
ATOM 925 C CA . TYR A 1 127 ? 66.064 39.041 48.888 1.00 26.18 121 TYR A CA 1
ATOM 926 C C . TYR A 1 127 ? 66.115 37.962 47.818 1.00 26.08 121 TYR A C 1
ATOM 927 O O . TYR A 1 127 ? 65.511 38.090 46.751 1.00 26.97 121 TYR A O 1
ATOM 936 N N . HIS A 1 128 ? 66.835 36.891 48.123 1.00 25.98 122 HIS A N 1
ATOM 937 C CA . HIS A 1 128 ? 66.950 35.782 47.197 1.00 26.15 122 HIS A CA 1
ATOM 938 C C . HIS A 1 128 ? 66.452 34.471 47.804 1.00 24.32 122 HIS A C 1
ATOM 939 O O . HIS A 1 128 ? 67.113 33.436 47.713 1.00 27.17 122 HIS A O 1
ATOM 946 N N . TRP A 1 129 ? 65.284 34.554 48.439 1.00 23.59 123 TRP A N 1
ATOM 947 C CA . TRP A 1 129 ? 64.556 33.411 49.009 1.00 23.27 123 TRP A CA 1
ATOM 948 C C . TRP A 1 129 ? 64.931 32.828 50.363 1.00 21.64 123 TRP A C 1
ATOM 949 O O . TRP A 1 129 ? 64.227 31.952 50.858 1.00 20.55 123 TRP A O 1
ATOM 960 N N . ASP A 1 130 ? 66.021 33.290 50.965 1.00 23.31 124 ASP A N 1
ATOM 961 C CA . ASP A 1 130 ? 66.429 32.736 52.253 1.00 24.37 124 ASP A CA 1
ATOM 962 C C . ASP A 1 130 ? 65.893 33.500 53.459 1.00 25.12 124 ASP A C 1
ATOM 963 O O . ASP A 1 130 ? 66.647 34.076 54.248 1.00 23.41 124 ASP A O 1
ATOM 968 N N . LEU A 1 131 ? 64.571 33.479 53.598 1.00 24.41 125 LEU A N 1
ATOM 969 C CA . LEU A 1 131 ? 63.904 34.151 54.701 1.00 24.89 125 LEU A CA 1
ATOM 970 C C . LEU A 1 131 ? 64.345 33.511 56.013 1.00 25.83 125 LEU A C 1
ATOM 971 O O . LEU A 1 131 ? 64.446 32.286 56.111 1.00 26.56 125 LEU A O 1
ATOM 976 N N . PRO A 1 132 ? 64.621 34.333 57.037 1.00 25.51 126 PRO A N 1
ATOM 977 C CA . PRO A 1 132 ? 65.046 33.778 58.326 1.00 24.52 126 PRO A CA 1
ATOM 978 C C . PRO A 1 132 ? 63.927 32.888 58.859 1.00 26.77 126 PRO A C 1
ATOM 979 O O . PRO A 1 132 ? 62.753 33.263 58.796 1.00 26.44 126 PRO A O 1
ATOM 983 N N . GLN A 1 133 ? 64.276 31.714 59.374 1.00 25.56 127 GLN A N 1
ATOM 984 C CA . GLN A 1 133 ? 63.259 30.806 59.893 1.00 28.04 127 GLN A CA 1
ATOM 985 C C . GLN A 1 133 ? 62.482 31.409 61.064 1.00 30.03 127 GLN A C 1
ATOM 986 O O . GLN A 1 133 ? 61.310 31.090 61.261 1.00 30.34 127 GLN A O 1
ATOM 992 N N . TRP A 1 134 ? 63.115 32.277 61.850 1.00 30.26 128 TRP A N 1
ATOM 993 C CA . TRP A 1 134 ? 62.383 32.854 62.967 1.00 31.68 128 TRP A CA 1
ATOM 994 C C . TRP A 1 134 ? 61.235 33.712 62.451 1.00 32.54 128 TRP A C 1
ATOM 995 O O . TRP A 1 134 ? 60.205 33.848 63.114 1.00 34.58 128 TRP A O 1
ATOM 1006 N N . ILE A 1 135 ? 61.400 34.276 61.258 1.00 31.99 129 ILE A N 1
ATOM 1007 C CA . ILE A 1 135 ? 60.350 35.097 60.671 1.00 30.25 129 ILE A CA 1
ATOM 1008 C C . ILE A 1 135 ? 59.230 34.196 60.161 1.00 31.21 129 ILE A C 1
ATOM 1009 O O . ILE A 1 135 ? 58.047 34.488 60.356 1.00 30.03 129 ILE A O 1
ATOM 1014 N N . GLU A 1 136 ? 59.603 33.093 59.517 1.00 31.24 130 GLU A N 1
ATOM 1015 C CA . GLU A 1 136 ? 58.612 32.148 59.016 1.00 30.30 130 GLU A CA 1
ATOM 1016 C C . GLU A 1 136 ? 57.826 31.579 60.187 1.00 32.21 130 GLU A C 1
ATOM 1017 O O . GLU A 1 136 ? 56.675 31.162 60.030 1.00 33.76 130 GLU A O 1
ATOM 1023 N N . ASP A 1 137 ? 58.455 31.534 61.358 1.00 32.95 131 ASP A N 1
ATOM 1024 C CA . ASP A 1 137 ? 57.779 31.012 62.543 1.00 36.29 131 ASP A CA 1
ATOM 1025 C C . ASP A 1 137 ? 56.638 31.938 62.972 1.00 36.25 131 ASP A C 1
ATOM 1026 O O . ASP A 1 137 ? 55.681 31.500 63.601 1.00 36.81 131 ASP A O 1
ATOM 1031 N N . GLU A 1 138 ? 56.748 33.214 62.625 1.00 37.64 132 GLU A N 1
ATOM 1032 C CA . GLU A 1 138 ? 55.714 34.189 62.947 1.00 40.21 132 GLU A CA 1
ATOM 1033 C C . GLU A 1 138 ? 54.637 34.162 61.862 1.00 39.30 132 GLU A C 1
ATOM 1034 O O . GLU A 1 138 ? 53.624 34.854 61.970 1.00 39.53 132 GLU A O 1
ATOM 1040 N N . GLY A 1 139 ? 54.864 33.370 60.817 1.00 37.39 133 GLY A N 1
ATOM 1041 C CA . GLY A 1 139 ? 53.903 33.281 59.728 1.00 35.77 133 GLY A CA 1
ATOM 1042 C C . GLY A 1 139 ? 54.522 33.566 58.367 1.00 34.58 133 GLY A C 1
ATOM 1043 O O . GLY A 1 139 ? 53.883 33.382 57.329 1.00 33.42 133 GLY A O 1
ATOM 1044 N N . GLY A 1 140 ? 55.767 34.029 58.376 1.00 33.57 134 GLY A N 1
ATOM 1045 C CA . GLY A 1 140 ? 56.470 34.313 57.138 1.00 33.63 134 GLY A CA 1
ATOM 1046 C C . GLY A 1 140 ? 55.846 35.353 56.224 1.00 32.94 134 GLY A C 1
ATOM 1047 O O . GLY A 1 140 ? 55.335 36.376 56.674 1.00 32.23 134 GLY A O 1
ATOM 1048 N N . TRP A 1 141 ? 55.890 35.082 54.925 1.00 31.08 135 TRP A N 1
ATOM 1049 C CA . TRP A 1 141 ? 55.356 36.007 53.935 1.00 31.88 135 TRP A CA 1
ATOM 1050 C C . TRP A 1 141 ? 53.836 36.199 53.951 1.00 31.05 135 TRP A C 1
ATOM 1051 O O . TRP A 1 141 ? 53.315 37.094 53.289 1.00 29.53 135 TRP A O 1
ATOM 1062 N N . THR A 1 142 ? 53.124 35.370 54.705 1.00 32.31 136 THR A N 1
ATOM 1063 C CA . THR A 1 142 ? 51.671 35.503 54.779 1.00 36.00 136 THR A CA 1
ATOM 1064 C C . THR A 1 142 ? 51.259 36.596 55.765 1.00 37.17 136 THR A C 1
ATOM 1065 O O . THR A 1 142 ? 50.077 36.907 55.886 1.00 40.35 136 THR A O 1
ATOM 1069 N N . GLN A 1 143 ? 52.232 37.186 56.454 1.00 37.71 137 GLN A N 1
ATOM 1070 C CA . GLN A 1 143 ? 51.948 38.219 57.444 1.00 38.35 137 GLN A CA 1
ATOM 1071 C C . GLN A 1 143 ? 52.460 39.614 57.092 1.00 37.90 137 GLN A C 1
ATOM 1072 O O . GLN A 1 143 ? 53.633 39.785 56.768 1.00 36.84 137 GLN A O 1
ATOM 1078 N N . ARG A 1 144 ? 51.575 40.608 57.177 1.00 36.94 138 ARG A N 1
ATOM 1079 C CA . ARG A 1 144 ? 51.931 42.001 56.893 1.00 39.14 138 ARG A CA 1
ATOM 1080 C C . ARG A 1 144 ? 53.167 42.388 57.695 1.00 39.16 138 ARG A C 1
ATOM 1081 O O . ARG A 1 144 ? 54.091 43.021 57.179 1.00 40.14 138 ARG A O 1
ATOM 1089 N N . GLU A 1 145 ? 53.167 42.014 58.971 1.00 39.71 139 GLU A N 1
ATOM 1090 C CA . GLU A 1 145 ? 54.273 42.332 59.863 1.00 39.36 139 GLU A CA 1
ATOM 1091 C C . GLU A 1 145 ? 55.630 42.059 59.246 1.00 37.59 139 GLU A C 1
ATOM 1092 O O . GLU A 1 145 ? 56.562 42.839 59.416 1.00 39.25 139 GLU A O 1
ATOM 1098 N N . THR A 1 146 ? 55.738 40.954 58.522 1.00 36.96 140 THR A N 1
ATOM 1099 C CA . THR A 1 146 ? 56.997 40.583 57.890 1.00 31.71 140 THR A CA 1
ATOM 1100 C C . THR A 1 146 ? 57.572 41.699 57.040 1.00 31.18 140 THR A C 1
ATOM 1101 O O . THR A 1 146 ? 58.789 41.808 56.886 1.00 29.70 140 THR A O 1
ATOM 1105 N N . ILE A 1 147 ? 56.696 42.529 56.479 1.00 32.36 141 ILE A N 1
ATOM 1106 C CA . ILE A 1 147 ? 57.141 43.643 55.651 1.00 32.62 141 ILE A CA 1
ATOM 1107 C C . ILE A 1 147 ? 57.899 44.638 56.531 1.00 34.26 141 ILE A C 1
ATOM 1108 O O . ILE A 1 147 ? 58.842 45.291 56.076 1.00 33.41 141 ILE A O 1
ATOM 1113 N N . GLN A 1 148 ? 57.479 44.747 57.791 1.00 36.20 142 GLN A N 1
ATOM 1114 C CA . GLN A 1 148 ? 58.138 45.642 58.739 1.00 39.03 142 GLN A CA 1
ATOM 1115 C C . GLN A 1 148 ? 59.540 45.097 58.998 1.00 37.58 142 GLN A C 1
ATOM 1116 O O . GLN A 1 148 ? 60.506 45.854 59.029 1.00 36.47 142 GLN A O 1
ATOM 1122 N N . HIS A 1 149 ? 59.652 43.779 59.161 1.00 36.96 143 HIS A N 1
ATOM 1123 C CA . HIS A 1 149 ? 60.955 43.161 59.379 1.00 37.19 143 HIS A CA 1
ATOM 1124 C C . HIS A 1 149 ? 61.835 43.389 58.158 1.00 36.59 143 HIS A C 1
ATOM 1125 O O . HIS A 1 149 ? 63.046 43.570 58.285 1.00 36.52 143 HIS A O 1
ATOM 1132 N N . PHE A 1 150 ? 61.228 43.366 56.972 1.00 35.46 144 PHE A N 1
ATOM 1133 C CA . PHE A 1 150 ? 61.989 43.589 55.750 1.00 33.93 144 PHE A CA 1
ATOM 1134 C C . PHE A 1 150 ? 62.513 45.011 55.757 1.00 34.98 144 PHE A C 1
ATOM 1135 O O . PHE A 1 150 ? 63.628 45.276 55.296 1.00 34.60 144 PHE A O 1
ATOM 1143 N N . LYS A 1 151 ? 61.688 45.929 56.261 1.00 34.52 145 LYS A N 1
ATOM 1144 C CA . LYS A 1 151 ? 62.075 47.334 56.326 1.00 35.93 145 LYS A CA 1
ATOM 1145 C C . LYS A 1 151 ? 63.335 47.424 57.169 1.00 34.26 145 LYS A C 1
ATOM 1146 O O . LYS A 1 151 ? 64.313 48.045 56.768 1.00 36.61 145 LYS A O 1
ATOM 1152 N N . THR A 1 152 ? 63.308 46.780 58.331 1.00 35.59 146 THR A N 1
ATOM 1153 C CA . THR A 1 152 ? 64.462 46.759 59.222 1.00 36.60 146 THR A CA 1
ATOM 1154 C C . THR A 1 152 ? 65.695 46.316 58.436 1.00 35.85 146 THR A C 1
ATOM 1155 O O . THR A 1 152 ? 66.713 47.008 58.415 1.00 36.36 146 THR A O 1
ATOM 1159 N N . TYR A 1 153 ? 65.581 45.159 57.785 1.00 34.67 147 TYR A N 1
ATOM 1160 C CA . TYR A 1 153 ? 66.658 44.577 56.981 1.00 31.48 147 TYR A CA 1
ATOM 1161 C C . TYR A 1 153 ? 67.144 45.500 55.869 1.00 31.01 147 TYR A C 1
ATOM 1162 O O . TYR A 1 153 ? 68.322 45.847 55.803 1.00 29.26 147 TYR A O 1
ATOM 1171 N N . ALA A 1 154 ? 66.236 45.897 54.987 1.00 31.83 148 ALA A N 1
ATOM 1172 C CA . ALA A 1 154 ? 66.609 46.767 53.879 1.00 33.82 148 ALA A CA 1
ATOM 1173 C C . ALA A 1 154 ? 67.263 48.069 54.360 1.00 34.89 148 ALA A C 1
ATOM 1174 O O . ALA A 1 154 ? 68.265 48.516 53.796 1.00 34.34 148 ALA A O 1
ATOM 1176 N N . SER A 1 155 ? 66.704 48.674 55.402 1.00 36.08 149 SER A N 1
ATOM 1177 C CA . SER A 1 155 ? 67.259 49.924 55.919 1.00 38.86 149 SER A CA 1
ATOM 1178 C C . SER A 1 155 ? 68.694 49.751 56.418 1.00 39.22 149 SER A C 1
ATOM 1179 O O . SER A 1 155 ? 69.577 50.547 56.074 1.00 40.42 149 SER A O 1
ATOM 1182 N N . VAL A 1 156 ? 68.933 48.718 57.223 1.00 39.39 150 VAL A N 1
ATOM 1183 C CA . VAL A 1 156 ? 70.280 48.468 57.735 1.00 41.10 150 VAL A CA 1
ATOM 1184 C C . VAL A 1 156 ? 71.276 48.342 56.586 1.00 41.06 150 VAL A C 1
ATOM 1185 O O . VAL A 1 156 ? 72.313 49.009 56.571 1.00 41.48 150 VAL A O 1
ATOM 1189 N N . ILE A 1 157 ? 70.955 47.483 55.622 1.00 41.48 151 ILE A N 1
ATOM 1190 C CA . ILE A 1 157 ? 71.826 47.260 54.474 1.00 39.37 151 ILE A CA 1
ATOM 1191 C C . ILE A 1 157 ? 72.088 48.535 53.679 1.00 40.09 151 ILE A C 1
ATOM 1192 O O . ILE A 1 157 ? 73.197 48.756 53.187 1.00 39.81 151 ILE A O 1
ATOM 1197 N N . MET A 1 158 ? 71.068 49.372 53.545 1.00 41.47 152 MET A N 1
ATOM 1198 C CA . MET A 1 158 ? 71.218 50.611 52.797 1.00 43.64 152 MET A CA 1
ATOM 1199 C C . MET A 1 158 ? 72.039 51.655 53.549 1.00 44.87 152 MET A C 1
ATOM 1200 O O . MET A 1 158 ? 72.673 52.509 52.933 1.00 45.05 152 MET A O 1
ATOM 1205 N N . ASP A 1 159 ? 72.035 51.589 54.876 1.00 45.72 153 ASP A N 1
ATOM 1206 C CA . ASP A 1 159 ? 72.796 52.551 55.665 1.00 46.38 153 ASP A CA 1
ATOM 1207 C C . ASP A 1 159 ? 74.253 52.154 55.813 1.00 47.11 153 ASP A C 1
ATOM 1208 O O . ASP A 1 159 ? 75.134 53.012 55.804 1.00 46.81 153 ASP A O 1
ATOM 1213 N N . ARG A 1 160 ? 74.516 50.857 55.938 1.00 47.69 154 ARG A N 1
ATOM 1214 C CA . ARG A 1 160 ? 75.890 50.402 56.090 1.00 48.34 154 ARG A CA 1
ATOM 1215 C C . ARG A 1 160 ? 76.618 50.395 54.753 1.00 48.58 154 ARG A C 1
ATOM 1216 O O . ARG A 1 160 ? 77.844 50.473 54.696 1.00 48.05 154 ARG A O 1
ATOM 1224 N N . PHE A 1 161 ? 75.849 50.295 53.677 1.00 50.01 155 PHE A N 1
ATOM 1225 C CA . PHE A 1 161 ? 76.401 50.322 52.331 1.00 51.00 155 PHE A CA 1
ATOM 1226 C C . PHE A 1 161 ? 75.585 51.390 51.608 1.00 52.93 155 PHE A C 1
ATOM 1227 O O . PHE A 1 161 ? 74.967 52.232 52.254 1.00 53.70 155 PHE A O 1
ATOM 1235 N N . GLY A 1 162 ? 75.573 51.377 50.284 1.00 54.84 156 GLY A N 1
ATOM 1236 C CA . GLY A 1 162 ? 74.790 52.378 49.576 1.00 57.35 156 GLY A CA 1
ATOM 1237 C C . GLY A 1 162 ? 75.693 53.341 48.848 1.00 58.62 156 GLY A C 1
ATOM 1238 O O . GLY A 1 162 ? 75.455 53.687 47.690 1.00 60.11 156 GLY A O 1
ATOM 1239 N N . GLU A 1 163 ? 76.735 53.782 49.539 1.00 59.10 157 GLU A N 1
ATOM 1240 C CA . GLU A 1 163 ? 77.708 54.685 48.949 1.00 59.42 157 GLU A CA 1
ATOM 1241 C C . GLU A 1 163 ? 78.692 53.822 48.184 1.00 57.19 157 GLU A C 1
ATOM 1242 O O . GLU A 1 163 ? 79.659 54.323 47.616 1.00 58.61 157 GLU A O 1
ATOM 1248 N N . ARG A 1 164 ? 78.438 52.516 48.179 1.00 54.93 158 ARG A N 1
ATOM 1249 C CA . ARG A 1 164 ? 79.303 51.564 47.489 1.00 52.04 158 ARG A CA 1
ATOM 1250 C C . ARG A 1 164 ? 78.544 50.657 46.531 1.00 50.31 158 ARG A C 1
ATOM 1251 O O . ARG A 1 164 ? 79.147 49.882 45.790 1.00 48.37 158 ARG A O 1
ATOM 1259 N N . ILE A 1 165 ? 77.221 50.762 46.543 1.00 49.40 159 ILE A N 1
ATOM 1260 C CA . ILE A 1 165 ? 76.381 49.929 45.692 1.00 48.47 159 ILE A CA 1
ATOM 1261 C C . ILE A 1 165 ? 75.798 50.672 44.496 1.00 47.71 159 ILE A C 1
ATOM 1262 O O . ILE A 1 165 ? 74.928 51.531 44.653 1.00 48.23 159 ILE A O 1
ATOM 1267 N N . ASN A 1 166 ? 76.282 50.325 43.303 1.00 47.04 160 ASN A N 1
ATOM 1268 C CA . ASN A 1 166 ? 75.832 50.947 42.057 1.00 45.82 160 ASN A CA 1
ATOM 1269 C C . ASN A 1 166 ? 74.481 50.409 41.604 1.00 44.37 160 ASN A C 1
ATOM 1270 O O . ASN A 1 166 ? 73.712 51.117 40.948 1.00 42.99 160 ASN A O 1
ATOM 1275 N N . TRP A 1 167 ? 74.211 49.148 41.929 1.00 41.35 161 TRP A N 1
ATOM 1276 C CA . TRP A 1 167 ? 72.967 48.522 41.515 1.00 39.59 161 TRP A CA 1
ATOM 1277 C C . TRP A 1 167 ? 72.253 47.788 42.629 1.00 38.12 161 TRP A C 1
ATOM 1278 O O . TRP A 1 167 ? 72.816 46.902 43.271 1.00 38.29 161 TRP A O 1
ATOM 1289 N N . TRP A 1 168 ? 71.004 48.170 42.853 1.00 37.41 162 TRP A N 1
ATOM 1290 C CA . TRP A 1 168 ? 70.185 47.547 43.876 1.00 36.21 162 TRP A CA 1
ATOM 1291 C C . TRP A 1 168 ? 69.126 46.687 43.208 1.00 34.61 162 TRP A C 1
ATOM 1292 O O . TRP A 1 168 ? 68.338 47.176 42.402 1.00 34.96 162 TRP A O 1
ATOM 1303 N N . ASN A 1 169 ? 69.130 45.401 43.531 1.00 32.68 163 ASN A N 1
ATOM 1304 C CA . ASN A 1 169 ? 68.141 44.471 42.995 1.00 30.91 163 ASN A CA 1
ATOM 1305 C C . ASN A 1 169 ? 67.304 44.158 44.233 1.00 30.95 163 ASN A C 1
ATOM 1306 O O . ASN A 1 169 ? 67.789 43.517 45.163 1.00 31.59 163 ASN A O 1
ATOM 1311 N N . THR A 1 170 ? 66.064 44.638 44.264 1.00 30.52 164 THR A N 1
ATOM 1312 C CA . THR A 1 170 ? 65.203 44.432 45.424 1.00 30.55 164 THR A CA 1
ATOM 1313 C C . THR A 1 170 ? 64.802 42.985 45.714 1.00 31.16 164 THR A C 1
ATOM 1314 O O . THR A 1 170 ? 65.269 42.387 46.682 1.00 30.86 164 THR A O 1
ATOM 1318 N N . ILE A 1 171 ? 63.93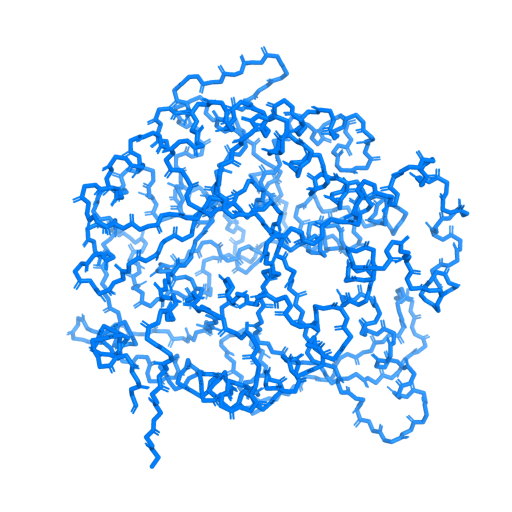7 42.419 44.887 1.00 31.87 165 ILE A N 1
ATOM 1319 C CA . ILE A 1 171 ? 63.510 41.056 45.117 1.00 31.60 165 ILE A CA 1
ATOM 1320 C C . ILE A 1 171 ? 63.759 40.194 43.881 1.00 32.41 165 ILE A C 1
ATOM 1321 O O . ILE A 1 171 ? 63.474 40.606 42.744 1.00 31.12 165 ILE A O 1
ATOM 1326 N N . ASN A 1 172 ? 64.345 39.020 44.104 1.00 29.06 166 ASN A N 1
ATOM 1327 C CA . ASN A 1 172 ? 64.602 38.086 43.013 1.00 27.56 166 ASN A CA 1
ATOM 1328 C C . ASN A 1 172 ? 63.420 37.129 42.895 1.00 26.41 166 ASN A C 1
ATOM 1329 O O . ASN A 1 172 ? 63.126 36.368 43.819 1.00 26.14 166 ASN A O 1
ATOM 1334 N N . GLU A 1 173 ? 62.731 37.212 41.763 1.00 25.90 167 GLU A N 1
ATOM 1335 C CA . GLU A 1 173 ? 61.603 36.345 41.435 1.00 25.88 167 GLU A CA 1
ATOM 1336 C C . GLU A 1 173 ? 60.471 36.209 42.468 1.00 26.29 167 GLU A C 1
ATOM 1337 O O . GLU A 1 173 ? 60.350 35.176 43.135 1.00 23.96 167 GLU A O 1
ATOM 1343 N N . PRO A 1 174 ? 59.612 37.244 42.590 1.00 24.77 168 PRO A N 1
ATOM 1344 C CA . PRO A 1 174 ? 58.489 37.218 43.538 1.00 26.10 168 PRO A CA 1
ATOM 1345 C C . PRO A 1 174 ? 57.659 35.960 43.324 1.00 23.67 168 PRO A C 1
ATOM 1346 O O . PRO A 1 174 ? 57.151 35.366 44.268 1.00 26.30 168 PRO A O 1
ATOM 1350 N N . TYR A 1 175 ? 57.526 35.571 42.059 1.00 22.76 169 TYR A N 1
ATOM 1351 C CA . TYR A 1 175 ? 56.759 34.391 41.673 1.00 22.63 169 TYR A CA 1
ATOM 1352 C C . TYR A 1 175 ? 57.180 33.118 42.402 1.00 22.69 169 TYR A C 1
ATOM 1353 O O . TYR A 1 175 ? 56.335 32.386 42.933 1.00 22.56 169 TYR A O 1
ATOM 1362 N N . CYS A 1 176 ? 58.480 32.847 42.414 1.00 19.99 170 CYS A N 1
ATOM 1363 C CA . CYS A 1 176 ? 58.962 31.635 43.049 1.00 22.91 170 CYS A CA 1
ATOM 1364 C C . CYS A 1 176 ? 58.774 31.631 44.556 1.00 21.08 170 CYS A C 1
ATOM 1365 O O . CYS A 1 176 ? 58.310 30.647 45.105 1.00 23.29 170 CYS A O 1
ATOM 1368 N N . ALA A 1 177 ? 59.121 32.733 45.213 1.00 21.53 171 ALA A N 1
ATOM 1369 C CA . ALA A 1 177 ? 58.993 32.831 46.659 1.00 21.33 171 ALA A CA 1
ATOM 1370 C C . ALA A 1 177 ? 57.550 32.666 47.128 1.00 23.08 171 ALA A C 1
ATOM 1371 O O . ALA A 1 177 ? 57.309 32.060 48.170 1.00 24.74 171 ALA A O 1
ATOM 1373 N N . SER A 1 178 ? 56.593 33.192 46.362 1.00 22.57 172 SER A N 1
ATOM 1374 C CA . SER A 1 178 ? 55.185 33.084 46.747 1.00 24.67 172 SER A CA 1
ATOM 1375 C C . SER A 1 178 ? 54.460 31.853 46.187 1.00 25.41 172 SER A C 1
ATOM 1376 O O . SER A 1 178 ? 54.052 30.953 46.945 1.00 26.09 172 SER A O 1
ATOM 1379 N N . ILE A 1 179 ? 54.315 31.795 44.869 1.00 24.20 173 ILE A N 1
ATOM 1380 C CA . ILE A 1 179 ? 53.622 30.674 44.241 1.00 25.24 173 ILE A CA 1
ATOM 1381 C C . ILE A 1 179 ? 54.203 29.290 44.559 1.00 24.88 173 ILE A C 1
ATOM 1382 O O . ILE A 1 179 ? 53.474 28.393 44.962 1.00 25.05 173 ILE A O 1
ATOM 1387 N N . LEU A 1 180 ? 55.506 29.104 44.365 1.00 24.03 174 LEU A N 1
ATOM 1388 C CA . LEU A 1 180 ? 56.107 27.805 44.645 1.00 23.94 174 LEU A CA 1
ATOM 1389 C C . LEU A 1 180 ? 56.367 27.611 46.140 1.00 24.39 174 LEU A C 1
ATOM 1390 O O . LEU A 1 180 ? 56.285 26.493 46.649 1.00 25.45 174 LEU A O 1
ATOM 1395 N N . GLY A 1 181 ? 56.659 28.702 46.843 1.00 23.44 175 GLY A N 1
ATOM 1396 C CA . GLY A 1 181 ? 56.945 28.602 48.263 1.00 22.82 175 GLY A CA 1
ATOM 1397 C C . GLY A 1 181 ? 55.747 28.367 49.168 1.00 24.59 175 GLY A C 1
ATOM 1398 O O . GLY A 1 181 ? 55.877 27.682 50.193 1.00 23.70 175 GLY A O 1
ATOM 1399 N N . TYR A 1 182 ? 54.590 28.925 48.799 1.00 21.57 176 TYR A N 1
ATOM 1400 C CA . TYR A 1 182 ? 53.363 28.784 49.597 1.00 23.39 176 TYR A CA 1
ATOM 1401 C C . TYR A 1 182 ? 52.178 28.169 48.862 1.00 24.53 176 TYR A C 1
ATOM 1402 O O . TYR A 1 182 ? 51.158 27.856 49.483 1.00 28.42 176 TYR A O 1
ATOM 1411 N N . GLY A 1 183 ? 52.300 27.997 47.552 1.00 23.82 177 GLY A N 1
ATOM 1412 C CA . GLY A 1 183 ? 51.196 27.453 46.790 1.00 24.47 177 GLY A CA 1
ATOM 1413 C C . GLY A 1 183 ? 51.338 26.019 46.339 1.00 24.51 177 GLY A C 1
ATOM 1414 O O . GLY A 1 183 ? 50.460 25.203 46.599 1.00 25.68 177 GLY A O 1
ATOM 1415 N N . THR A 1 184 ? 52.433 25.709 45.655 1.00 24.16 178 THR A N 1
ATOM 1416 C CA . THR A 1 184 ? 52.668 24.351 45.171 1.00 25.23 178 THR A CA 1
ATOM 1417 C C . THR A 1 184 ? 53.506 23.552 46.166 1.00 24.49 178 THR A C 1
ATOM 1418 O O . THR A 1 184 ? 53.608 22.334 46.053 1.00 23.99 178 THR A O 1
ATOM 1422 N N . GLY A 1 185 ? 54.113 24.247 47.125 1.00 25.03 179 GLY A N 1
ATOM 1423 C CA . GLY A 1 185 ? 54.944 23.586 48.123 1.00 24.60 179 GLY A CA 1
ATOM 1424 C C . GLY A 1 185 ? 56.303 23.120 47.614 1.00 23.04 179 GLY A C 1
ATOM 1425 O O . GLY A 1 185 ? 57.032 22.439 48.330 1.00 22.11 179 GLY A O 1
ATOM 1426 N N . GLU A 1 186 ? 56.657 23.510 46.391 1.00 23.32 180 GLU A N 1
ATOM 1427 C CA . GLU A 1 186 ? 57.916 23.088 45.777 1.00 21.92 180 GLU A CA 1
ATOM 1428 C C . GLU A 1 186 ? 59.174 23.798 46.288 1.00 21.92 180 GLU A C 1
ATOM 1429 O O . GLU A 1 186 ? 60.278 23.267 46.176 1.00 22.43 180 GLU A O 1
ATOM 1435 N N . HIS A 1 187 ? 58.999 24.995 46.837 1.00 19.75 181 HIS A N 1
ATOM 1436 C CA . HIS A 1 187 ? 60.088 25.776 47.396 1.00 21.13 181 HIS A CA 1
ATOM 1437 C C . HIS A 1 187 ? 59.761 26.087 48.853 1.00 22.28 181 HIS A C 1
ATOM 1438 O O . HIS A 1 187 ? 58.602 26.030 49.263 1.00 22.24 181 HIS A O 1
ATOM 1445 N N . ALA A 1 188 ? 60.782 26.422 49.631 1.00 22.46 182 ALA A N 1
ATOM 1446 C CA . ALA A 1 188 ? 60.575 26.745 51.037 1.00 23.69 182 ALA A CA 1
ATOM 1447 C C . ALA A 1 188 ? 59.641 27.959 51.137 1.00 22.79 182 ALA A C 1
ATOM 1448 O O . ALA A 1 188 ? 59.661 28.840 50.270 1.00 23.09 182 ALA A O 1
ATOM 1450 N N . PRO A 1 189 ? 58.824 28.030 52.203 1.00 23.21 183 PRO A N 1
ATOM 1451 C CA . PRO A 1 189 ? 58.712 27.068 53.311 1.00 22.87 183 PRO A CA 1
ATOM 1452 C C . PRO A 1 189 ? 57.984 25.759 52.982 1.00 23.61 183 PRO A C 1
ATOM 1453 O O . PRO A 1 189 ? 57.942 24.835 53.803 1.00 24.91 183 PRO A O 1
ATOM 1457 N N . GLY A 1 190 ? 57.401 25.676 51.793 1.00 22.90 184 GLY A N 1
ATOM 1458 C CA . GLY A 1 190 ? 56.708 24.456 51.416 1.00 22.81 184 GLY A CA 1
ATOM 1459 C C . GLY A 1 190 ? 55.236 24.348 51.780 1.00 22.92 184 GLY A C 1
ATOM 1460 O O . GLY A 1 190 ? 54.744 23.255 52.042 1.00 24.22 184 GLY A O 1
ATOM 1461 N N . HIS A 1 191 ? 54.518 25.462 51.822 1.00 25.30 185 HIS A N 1
ATOM 1462 C CA . HIS A 1 191 ? 53.086 25.386 52.119 1.00 25.79 185 HIS A CA 1
ATOM 1463 C C . HIS A 1 191 ? 52.347 25.114 50.807 1.00 26.40 185 HIS A C 1
ATOM 1464 O O . HIS A 1 191 ? 52.890 25.345 49.727 1.00 25.69 185 HIS A O 1
ATOM 1471 N N . GLU A 1 192 ? 51.122 24.604 50.905 1.00 25.17 186 GLU A N 1
ATOM 1472 C CA . GLU A 1 192 ? 50.307 24.341 49.722 1.00 27.67 186 GLU A CA 1
ATOM 1473 C C . GLU A 1 192 ? 48.947 24.959 50.027 1.00 29.04 186 GLU A C 1
ATOM 1474 O O . GLU A 1 192 ? 47.990 24.255 50.337 1.00 29.18 186 GLU A O 1
ATOM 1480 N N . ASN A 1 193 ? 48.885 26.286 49.954 1.00 28.99 187 ASN A N 1
ATOM 1481 C CA . ASN A 1 193 ? 47.665 27.031 50.247 1.00 30.49 187 ASN A CA 1
ATOM 1482 C C . ASN A 1 193 ? 47.594 28.264 49.351 1.00 30.65 187 ASN A C 1
ATOM 1483 O O . ASN A 1 193 ? 48.243 29.277 49.617 1.00 30.20 187 ASN A O 1
ATOM 1488 N N . TRP A 1 194 ? 46.785 28.182 48.303 1.00 29.58 188 TRP A N 1
ATOM 1489 C CA . TRP A 1 194 ? 46.669 29.279 47.361 1.00 29.81 188 TRP A CA 1
ATOM 1490 C C . TRP A 1 194 ? 46.362 30.634 47.977 1.00 31.02 188 TRP A C 1
ATOM 1491 O O . TRP A 1 194 ? 46.824 31.669 47.483 1.00 28.06 188 TRP A O 1
ATOM 1502 N N . ARG A 1 195 ? 45.617 30.630 49.076 1.00 32.20 189 ARG A N 1
ATOM 1503 C CA . ARG A 1 195 ? 45.283 31.866 49.755 1.00 34.01 189 ARG A CA 1
ATOM 1504 C C . ARG A 1 195 ? 46.569 32.518 50.276 1.00 33.69 189 ARG A C 1
ATOM 1505 O O . ARG A 1 195 ? 46.800 33.715 50.061 1.00 33.54 189 ARG A O 1
ATOM 1513 N N . GLU A 1 196 ? 47.404 31.730 50.953 1.00 31.34 190 GLU A N 1
ATOM 1514 C CA . GLU A 1 196 ? 48.668 32.234 51.486 1.00 30.98 190 GLU A CA 1
ATOM 1515 C C . GLU A 1 196 ? 49.607 32.679 50.363 1.00 29.82 190 GLU A C 1
ATOM 1516 O O . GLU A 1 196 ? 50.238 33.728 50.453 1.00 29.86 190 GLU A O 1
ATOM 1522 N N . ALA A 1 197 ? 49.693 31.880 49.304 1.00 28.75 191 ALA A N 1
ATOM 1523 C CA . ALA A 1 197 ? 50.557 32.203 48.169 1.00 26.55 191 ALA A CA 1
ATOM 1524 C C . ALA A 1 197 ? 50.258 33.586 47.603 1.00 26.96 191 ALA A C 1
ATOM 1525 O O . ALA A 1 197 ? 51.166 34.404 47.404 1.00 25.89 191 ALA A O 1
ATOM 1527 N N . PHE A 1 198 ? 48.981 33.846 47.334 1.00 26.74 192 PHE A N 1
ATOM 1528 C CA . PHE A 1 198 ? 48.592 35.136 46.779 1.00 28.21 192 PHE A CA 1
ATOM 1529 C C . PHE A 1 198 ? 48.810 36.253 47.789 1.00 28.33 192 PHE A C 1
ATOM 1530 O O . PHE A 1 198 ? 49.178 37.365 47.416 1.00 30.17 192 PHE A O 1
ATOM 1538 N N . THR A 1 199 ? 48.598 35.963 49.067 1.00 29.39 193 THR A N 1
ATOM 1539 C CA . THR A 1 199 ? 48.852 36.967 50.098 1.00 32.11 193 THR A CA 1
ATOM 1540 C C . THR A 1 199 ? 50.369 37.183 50.132 1.00 30.67 193 THR A C 1
ATOM 1541 O O . THR A 1 199 ? 50.853 38.311 50.218 1.00 30.42 193 THR A O 1
ATOM 1545 N N . ALA A 1 200 ? 51.115 36.085 50.043 1.00 29.68 194 ALA A N 1
ATOM 1546 C CA . ALA A 1 200 ? 52.576 36.143 50.050 1.00 29.58 194 ALA A CA 1
ATOM 1547 C C . ALA A 1 200 ? 53.117 36.972 48.887 1.00 28.72 194 ALA A C 1
ATOM 1548 O O . ALA A 1 200 ? 54.026 37.783 49.056 1.00 27.60 194 ALA A O 1
ATOM 1550 N N . ALA A 1 201 ? 52.571 36.751 47.697 1.00 28.19 195 ALA A N 1
ATOM 1551 C CA . ALA A 1 201 ? 53.024 37.487 46.522 1.00 28.16 195 ALA A CA 1
ATOM 1552 C C . ALA A 1 201 ? 52.773 38.980 46.705 1.00 29.17 195 ALA A C 1
ATOM 1553 O O . ALA A 1 201 ? 53.589 39.813 46.323 1.00 31.34 195 ALA A O 1
ATOM 1555 N N . HIS A 1 202 ? 51.632 39.314 47.292 1.00 30.36 196 HIS A N 1
ATOM 1556 C CA . HIS A 1 202 ? 51.286 40.711 47.520 1.00 32.29 196 HIS A CA 1
ATOM 1557 C C . HIS A 1 202 ? 52.266 41.343 48.505 1.00 31.50 196 HIS A C 1
ATOM 1558 O O . HIS A 1 202 ? 52.728 42.468 48.307 1.00 29.79 196 HIS A O 1
ATOM 1565 N N . HIS A 1 203 ? 52.589 40.607 49.563 1.00 29.82 197 HIS A N 1
ATOM 1566 C CA . HIS A 1 203 ? 53.503 41.115 50.579 1.00 29.86 197 HIS A CA 1
ATOM 1567 C C . HIS A 1 203 ? 54.919 41.288 50.071 1.00 29.53 197 HIS A C 1
ATOM 1568 O O . HIS A 1 203 ? 55.592 42.254 50.423 1.00 28.10 197 HIS A O 1
ATOM 1575 N N . ILE A 1 204 ? 55.372 40.366 49.229 1.00 29.96 198 ILE A N 1
ATOM 1576 C CA . ILE A 1 204 ? 56.721 40.466 48.691 1.00 29.67 198 ILE A CA 1
ATOM 1577 C C . ILE A 1 204 ? 56.825 41.616 47.693 1.00 29.38 198 ILE A C 1
ATOM 1578 O O . ILE A 1 204 ? 57.848 42.313 47.646 1.00 28.84 198 ILE A O 1
ATOM 1583 N N . LEU A 1 205 ? 55.775 41.818 46.895 1.00 28.22 199 LEU A N 1
ATOM 1584 C CA . LEU A 1 205 ? 55.775 42.914 45.932 1.00 27.72 199 LEU A CA 1
ATOM 1585 C C . LEU A 1 205 ? 55.839 44.229 46.719 1.00 28.84 199 LEU A C 1
ATOM 1586 O O . LEU A 1 205 ? 56.538 45.157 46.327 1.00 28.18 199 LEU A O 1
ATOM 1591 N N . MET A 1 206 ? 55.110 44.308 47.830 1.00 29.21 200 MET A N 1
ATOM 1592 C CA . MET A 1 206 ? 55.159 45.512 48.654 1.00 30.93 200 MET A CA 1
ATOM 1593 C C . MET A 1 206 ? 56.581 45.766 49.154 1.00 31.91 200 MET A C 1
ATOM 1594 O O . MET A 1 206 ? 56.987 46.916 49.313 1.00 32.63 200 MET A O 1
ATOM 1599 N N . CYS A 1 207 ? 57.337 44.697 49.408 1.00 32.42 201 CYS A N 1
ATOM 1600 C CA . CYS A 1 207 ? 58.710 44.856 49.880 1.00 31.79 201 CYS A CA 1
ATOM 1601 C C . CYS A 1 207 ? 59.597 45.519 48.823 1.00 32.30 201 CYS A C 1
ATOM 1602 O O . CYS A 1 207 ? 60.597 46.162 49.161 1.00 32.52 201 CYS A O 1
ATOM 1605 N N . HIS A 1 208 ? 59.252 45.364 47.547 1.00 31.28 202 HIS A N 1
ATOM 1606 C CA . HIS A 1 208 ? 60.031 46.033 46.509 1.00 32.66 202 HIS A CA 1
ATOM 1607 C C . HIS A 1 208 ? 59.709 47.519 46.662 1.00 33.99 202 HIS A C 1
ATOM 1608 O O . HIS A 1 208 ? 60.553 48.381 46.417 1.00 34.52 202 HIS A O 1
ATOM 1615 N N . GLY A 1 209 ? 58.476 47.802 47.076 1.00 35.15 203 GLY A N 1
ATOM 1616 C CA . GLY A 1 209 ? 58.056 49.176 47.275 1.00 36.51 203 GLY A CA 1
ATOM 1617 C C . GLY A 1 209 ? 58.713 49.763 48.511 1.00 38.34 203 GLY A C 1
ATOM 1618 O O . GLY A 1 209 ? 59.133 50.925 48.511 1.00 37.68 203 GLY A O 1
ATOM 1619 N N . ILE A 1 210 ? 58.812 48.953 49.563 1.00 38.47 204 ILE A N 1
ATOM 1620 C CA . ILE A 1 210 ? 59.421 49.394 50.811 1.00 37.03 204 ILE A CA 1
ATOM 1621 C C . ILE A 1 210 ? 60.879 49.745 50.599 1.00 38.41 204 ILE A C 1
ATOM 1622 O O . ILE A 1 210 ? 61.370 50.749 51.126 1.00 38.99 204 ILE A O 1
ATOM 1627 N N . ALA A 1 211 ? 61.570 48.908 49.831 1.00 37.56 205 ALA A N 1
ATOM 1628 C CA . ALA A 1 211 ? 62.980 49.113 49.534 1.00 37.46 205 ALA A CA 1
ATOM 1629 C C . ALA A 1 211 ? 63.143 50.349 48.656 1.00 38.97 205 ALA A C 1
ATOM 1630 O O . ALA A 1 211 ? 64.119 51.094 48.781 1.00 37.86 205 ALA A O 1
ATOM 1632 N N . SER A 1 212 ? 62.177 50.553 47.766 1.00 38.97 206 SER A N 1
ATOM 1633 C CA . SER A 1 212 ? 62.188 51.692 46.859 1.00 39.70 206 SER A CA 1
ATOM 1634 C C . SER A 1 212 ? 61.992 52.977 47.652 1.00 39.50 206 SER A C 1
ATOM 1635 O O . SER A 1 212 ? 62.691 53.958 47.432 1.00 38.69 206 SER A O 1
ATOM 1638 N N . ASN A 1 213 ? 61.041 52.964 48.581 1.00 41.03 207 ASN A N 1
ATOM 1639 C CA . ASN A 1 213 ? 60.788 54.137 49.409 1.00 42.47 207 ASN A CA 1
ATOM 1640 C C . ASN A 1 213 ? 62.022 54.478 50.237 1.00 44.46 207 ASN A C 1
ATOM 1641 O O . ASN A 1 213 ? 62.401 55.645 50.337 1.00 45.99 207 ASN A O 1
ATOM 1646 N N . LEU A 1 214 ? 62.647 53.461 50.827 1.00 45.24 208 LEU A N 1
ATOM 1647 C CA . LEU A 1 214 ? 63.851 53.672 51.628 1.00 45.75 208 LEU A CA 1
ATOM 1648 C C . LEU A 1 214 ? 64.950 54.279 50.766 1.00 46.76 208 LEU A C 1
ATOM 1649 O O . LEU A 1 214 ? 65.636 55.215 51.180 1.00 48.43 208 LEU A O 1
ATOM 1654 N N . HIS A 1 215 ? 65.111 53.732 49.567 1.00 46.95 209 HIS A N 1
ATOM 1655 C CA . HIS A 1 215 ? 66.127 54.188 48.623 1.00 48.02 209 HIS A CA 1
ATOM 1656 C C . HIS A 1 215 ? 66.044 55.693 48.344 1.00 49.31 209 HIS A C 1
ATOM 1657 O O . HIS A 1 215 ? 67.061 56.388 48.339 1.00 48.85 209 HIS A O 1
ATOM 1664 N N . LYS A 1 216 ? 64.834 56.191 48.108 1.00 51.09 210 LYS A N 1
ATOM 1665 C CA . LYS A 1 216 ? 64.641 57.608 47.817 1.00 52.81 210 LYS A CA 1
ATOM 1666 C C . LYS A 1 216 ? 64.812 58.452 49.075 1.00 52.45 210 LYS A C 1
ATOM 1667 O O . LYS A 1 216 ? 65.398 59.530 49.028 1.00 52.76 210 LYS A O 1
ATOM 1673 N N . GLU A 1 217 ? 64.296 57.959 50.197 1.00 52.31 211 GLU A N 1
ATOM 1674 C CA . GLU A 1 217 ? 64.404 58.675 51.462 1.00 52.96 211 GLU A CA 1
ATOM 1675 C C . GLU A 1 217 ? 65.862 58.846 51.864 1.00 52.44 211 GLU A C 1
ATOM 1676 O O . GLU A 1 217 ? 66.293 59.945 52.211 1.00 52.81 211 GLU A O 1
ATOM 1682 N N . LYS A 1 218 ? 66.621 57.757 51.816 1.00 51.19 212 LYS A N 1
ATOM 1683 C CA . LYS A 1 218 ? 68.030 57.808 52.180 1.00 50.10 212 LYS A CA 1
ATOM 1684 C C . LYS A 1 218 ? 68.827 58.569 51.127 1.00 49.65 212 LYS A C 1
ATOM 1685 O O . LYS A 1 218 ? 70.024 58.806 51.283 1.00 49.17 212 LYS A O 1
ATOM 1691 N N . GLY A 1 219 ? 68.152 58.951 50.050 1.00 50.12 213 GLY A N 1
ATOM 1692 C CA . GLY A 1 219 ? 68.812 59.685 48.988 1.00 49.29 213 GLY A CA 1
ATOM 1693 C C . GLY A 1 219 ? 69.936 58.945 48.288 1.00 48.70 213 GLY A C 1
ATOM 1694 O O . GLY A 1 219 ? 70.849 59.575 47.760 1.00 49.30 213 GLY A O 1
ATOM 1695 N N . LEU A 1 220 ? 69.882 57.616 48.270 1.00 47.97 214 LEU A N 1
ATOM 1696 C CA . LEU A 1 220 ? 70.924 56.833 47.605 1.00 47.90 214 LEU A CA 1
ATOM 1697 C C . LEU A 1 220 ? 70.911 57.098 46.106 1.00 47.52 214 LEU A C 1
ATOM 1698 O O . LEU A 1 220 ? 69.858 57.366 45.528 1.00 48.41 214 LEU A O 1
ATOM 1703 N N . THR A 1 221 ? 72.083 57.012 45.481 1.00 46.83 215 THR A N 1
ATOM 1704 C CA . THR A 1 221 ? 72.224 57.267 44.050 1.00 46.89 215 THR A CA 1
ATOM 1705 C C . THR A 1 221 ? 72.245 56.025 43.163 1.00 47.31 215 THR A C 1
ATOM 1706 O O . THR A 1 221 ? 72.067 56.130 41.950 1.00 48.39 215 THR A O 1
ATOM 1710 N N . GLY A 1 222 ? 72.470 54.854 43.755 1.00 47.61 216 GLY A N 1
ATOM 1711 C CA . GLY A 1 222 ? 72.520 53.630 42.968 1.00 45.64 216 GLY A CA 1
ATOM 1712 C C . GLY A 1 222 ? 71.218 53.279 42.266 1.00 44.08 216 GLY A C 1
ATOM 1713 O O . GLY A 1 222 ? 70.140 53.600 42.753 1.00 43.52 216 GLY A O 1
ATOM 1714 N N . LYS A 1 223 ? 71.317 52.623 41.113 1.00 43.53 217 LYS A N 1
ATOM 1715 C CA . LYS A 1 223 ? 70.132 52.214 40.363 1.00 42.38 217 LYS A CA 1
ATOM 1716 C C . LYS A 1 223 ? 69.383 51.146 41.152 1.00 41.20 217 LYS A C 1
ATOM 1717 O O . LYS A 1 223 ? 69.999 50.295 41.789 1.00 41.09 217 LYS A O 1
ATOM 1723 N N . ILE A 1 224 ? 68.058 51.189 41.118 1.00 38.29 218 ILE A N 1
ATOM 1724 C CA . ILE A 1 224 ? 67.282 50.198 41.839 1.00 35.27 218 ILE A CA 1
ATOM 1725 C C . ILE A 1 224 ? 66.211 49.572 40.954 1.00 35.27 218 ILE A C 1
ATOM 1726 O O . ILE A 1 224 ? 65.561 50.249 40.159 1.00 35.13 218 ILE A O 1
ATOM 1731 N N . GLY A 1 225 ? 66.051 48.261 41.081 1.00 35.39 219 GLY A N 1
ATOM 1732 C CA . GLY A 1 225 ? 65.052 47.563 40.291 1.00 33.76 219 GLY A CA 1
ATOM 1733 C C . GLY A 1 225 ? 64.728 46.189 40.842 1.00 32.89 219 GLY A C 1
ATOM 1734 O O . GLY A 1 225 ? 65.514 45.594 41.589 1.00 31.34 219 GLY A O 1
ATOM 1735 N N . ILE A 1 226 ? 63.557 45.684 40.472 1.00 32.09 220 ILE A N 1
ATOM 1736 C CA . ILE A 1 226 ? 63.123 44.368 40.900 1.00 30.52 220 ILE A CA 1
ATOM 1737 C C . ILE A 1 226 ? 63.532 43.398 39.795 1.00 30.84 220 ILE A C 1
ATOM 1738 O O . ILE A 1 226 ? 63.893 43.817 38.689 1.00 30.93 220 ILE A O 1
ATOM 1743 N N . THR A 1 227 ? 63.498 42.107 40.096 1.00 29.44 221 THR A N 1
ATOM 1744 C CA . THR A 1 227 ? 63.825 41.097 39.097 1.00 28.43 221 THR A CA 1
ATOM 1745 C C . THR A 1 227 ? 62.695 40.084 39.034 1.00 27.43 221 THR A C 1
ATOM 1746 O O . THR A 1 227 ? 62.319 39.486 40.044 1.00 28.45 221 THR A O 1
ATOM 1750 N N . LEU A 1 228 ? 62.152 39.903 37.840 1.00 25.15 222 LEU A N 1
ATOM 1751 C CA . LEU A 1 228 ? 61.067 38.963 37.645 1.00 24.08 222 LEU A CA 1
ATOM 1752 C C . LEU A 1 228 ? 61.484 37.843 36.712 1.00 25.11 222 LEU A C 1
ATOM 1753 O O . LEU A 1 228 ? 62.108 38.091 35.673 1.00 23.66 222 LEU A O 1
ATOM 1758 N N . ASN A 1 229 ? 61.163 36.607 37.083 1.00 23.35 223 ASN A N 1
ATOM 1759 C CA . ASN A 1 229 ? 61.438 35.511 36.166 1.00 25.56 223 ASN A CA 1
ATOM 1760 C C . ASN A 1 229 ? 60.229 35.590 35.250 1.00 26.14 223 ASN A C 1
ATOM 1761 O O . ASN A 1 229 ? 59.111 35.761 35.720 1.00 25.00 223 ASN A O 1
ATOM 1766 N N . MET A 1 230 ? 60.450 35.510 33.948 1.00 27.95 224 MET A N 1
ATOM 1767 C CA . MET A 1 230 ? 59.348 35.550 33.007 1.00 29.76 224 MET A CA 1
ATOM 1768 C C . MET A 1 230 ? 59.605 34.477 31.963 1.00 30.18 224 MET A C 1
ATOM 1769 O O . MET A 1 230 ? 60.754 34.097 31.722 1.00 30.25 224 MET A O 1
ATOM 1774 N N . GLU A 1 231 ? 58.537 33.952 31.376 1.00 29.97 225 GLU A N 1
ATOM 1775 C CA . GLU A 1 231 ? 58.690 32.921 30.361 1.00 31.67 225 GLU A CA 1
ATOM 1776 C C . GLU A 1 231 ? 57.749 33.161 29.201 1.00 31.85 225 GLU A C 1
ATOM 1777 O O . GLU A 1 231 ? 56.641 33.669 29.379 1.00 32.52 225 GLU A O 1
ATOM 1783 N N . HIS A 1 232 ? 58.194 32.814 28.001 1.00 31.30 226 HIS A N 1
ATOM 1784 C CA . HIS A 1 232 ? 57.324 32.995 26.859 1.00 32.00 226 HIS A CA 1
ATOM 1785 C C . HIS A 1 232 ? 56.350 31.827 26.882 1.00 30.91 226 HIS A C 1
ATOM 1786 O O . HIS A 1 232 ? 56.746 30.693 27.146 1.00 31.74 226 HIS A O 1
ATOM 1793 N N . VAL A 1 233 ? 55.079 32.100 26.614 1.00 29.66 227 VAL A N 1
ATOM 1794 C CA . VAL A 1 233 ? 54.071 31.050 26.651 1.00 28.90 227 VAL A CA 1
ATOM 1795 C C . VAL A 1 233 ? 53.400 30.791 25.300 1.00 29.09 227 VAL A C 1
ATOM 1796 O O . VAL A 1 233 ? 52.878 31.711 24.668 1.00 28.21 227 VAL A O 1
ATOM 1800 N N . ASP A 1 234 ? 53.427 29.536 24.862 1.00 28.32 228 ASP A N 1
ATOM 1801 C CA . ASP A 1 234 ? 52.800 29.146 23.599 1.00 29.05 228 ASP A CA 1
ATOM 1802 C C . ASP A 1 234 ? 51.679 28.154 23.866 1.00 29.31 228 ASP A C 1
ATOM 1803 O O . ASP A 1 234 ? 51.772 27.325 24.780 1.00 30.99 228 ASP A O 1
ATOM 1808 N N . ALA A 1 235 ? 50.614 28.250 23.079 1.00 28.68 229 ALA A N 1
ATOM 1809 C CA . ALA A 1 235 ? 49.497 27.324 23.200 1.00 29.20 229 ALA A CA 1
ATOM 1810 C C . ALA A 1 235 ? 49.954 26.051 22.497 1.00 29.28 229 ALA A C 1
ATOM 1811 O O . ALA A 1 235 ? 50.664 26.120 21.494 1.00 29.56 229 ALA A O 1
ATOM 1813 N N . ALA A 1 236 ? 49.551 24.897 23.021 1.00 29.85 230 ALA A N 1
ATOM 1814 C CA . ALA A 1 236 ? 49.937 23.608 22.444 1.00 31.63 230 ALA A CA 1
ATOM 1815 C C . ALA A 1 236 ? 49.329 23.351 21.064 1.00 31.74 230 ALA A C 1
ATOM 1816 O O . ALA A 1 236 ? 49.930 22.670 20.231 1.00 32.17 230 ALA A O 1
ATOM 1818 N N . SER A 1 237 ? 48.136 23.885 20.827 1.00 31.23 231 SER A N 1
ATOM 1819 C CA . SER A 1 237 ? 47.463 23.703 19.543 1.00 32.28 231 SER A CA 1
ATOM 1820 C C . SER A 1 237 ? 46.617 24.930 19.243 1.00 32.18 231 SER A C 1
ATOM 1821 O O . SER A 1 237 ? 46.604 25.880 20.023 1.00 34.45 231 SER A O 1
ATOM 1824 N N . GLU A 1 238 ? 45.901 24.912 18.124 1.00 31.62 232 GLU A N 1
ATOM 1825 C CA . GLU A 1 238 ? 45.059 26.050 17.772 1.00 32.50 232 GLU A CA 1
ATOM 1826 C C . GLU A 1 238 ? 43.720 26.004 18.501 1.00 31.06 232 GLU A C 1
ATOM 1827 O O . GLU A 1 238 ? 42.955 26.959 18.447 1.00 32.86 232 GLU A O 1
ATOM 1833 N N . ARG A 1 239 ? 43.435 24.894 19.178 1.00 30.59 233 ARG A N 1
ATOM 1834 C CA . ARG A 1 239 ? 42.184 24.762 19.924 1.00 31.97 233 ARG A CA 1
ATOM 1835 C C . ARG A 1 239 ? 42.005 25.973 20.850 1.00 31.51 233 ARG A C 1
ATOM 1836 O O . ARG A 1 239 ? 42.933 26.380 21.548 1.00 28.53 233 ARG A O 1
ATOM 1844 N N . PRO A 1 240 ? 40.803 26.565 20.861 1.00 31.86 234 PRO A N 1
ATOM 1845 C CA . PRO A 1 240 ? 40.508 27.730 21.701 1.00 31.36 234 PRO A CA 1
ATOM 1846 C C . PRO A 1 240 ? 40.830 27.532 23.184 1.00 31.84 234 PRO A C 1
ATOM 1847 O O . PRO A 1 240 ? 41.338 28.447 23.845 1.00 31.86 234 PRO A O 1
ATOM 1851 N N . GLU A 1 241 ? 40.527 26.350 23.711 1.00 30.30 235 GLU A N 1
ATOM 1852 C CA . GLU A 1 241 ? 40.799 26.086 25.121 1.00 31.23 235 GLU A CA 1
ATOM 1853 C C . GLU A 1 241 ? 42.298 26.085 25.415 1.00 28.59 235 GLU A C 1
ATOM 1854 O O . GLU A 1 241 ? 42.707 26.450 26.508 1.00 30.21 235 GLU A O 1
ATOM 1860 N N . ASP A 1 242 ? 43.114 25.680 24.444 1.00 29.78 236 ASP A N 1
ATOM 1861 C CA . ASP A 1 242 ? 44.569 25.659 24.634 1.00 28.52 236 ASP A CA 1
ATOM 1862 C C . ASP A 1 242 ? 45.118 27.065 24.606 1.00 28.73 236 ASP A C 1
ATOM 1863 O O . ASP A 1 242 ? 46.113 27.366 25.266 1.00 26.97 236 ASP A O 1
ATOM 1868 N N . VAL A 1 243 ? 44.472 27.927 23.823 1.00 28.21 237 VAL A N 1
ATOM 1869 C CA . VAL A 1 243 ? 44.886 29.313 23.741 1.00 25.91 237 VAL A CA 1
ATOM 1870 C C . VAL A 1 243 ? 44.507 29.993 25.060 1.00 25.39 237 VAL A C 1
ATOM 1871 O O . VAL A 1 243 ? 45.279 30.777 25.609 1.00 25.21 237 VAL A O 1
ATOM 1875 N N . ALA A 1 244 ? 43.318 29.682 25.572 1.00 25.70 238 ALA A N 1
ATOM 1876 C CA . ALA A 1 244 ? 42.863 30.268 26.835 1.00 26.75 238 ALA A CA 1
ATOM 1877 C C . ALA A 1 244 ? 43.781 29.802 27.972 1.00 25.99 238 ALA A C 1
ATOM 1878 O O . ALA A 1 244 ? 44.162 30.585 28.846 1.00 24.04 238 ALA A O 1
ATOM 1880 N N . ALA A 1 245 ? 44.127 28.520 27.939 1.00 24.77 239 ALA A N 1
ATOM 1881 C CA . ALA A 1 245 ? 44.999 27.924 28.943 1.00 26.59 239 ALA A CA 1
ATOM 1882 C C . ALA A 1 245 ? 46.350 28.634 28.933 1.00 25.89 239 ALA A C 1
ATOM 1883 O O . ALA A 1 245 ? 46.899 28.958 29.986 1.00 27.93 239 ALA A O 1
ATOM 1885 N N . ALA A 1 246 ? 46.873 28.898 27.744 1.00 23.68 240 ALA A N 1
ATOM 1886 C CA . ALA A 1 246 ? 48.156 29.581 27.632 1.00 25.85 240 ALA A CA 1
ATOM 1887 C C . ALA A 1 246 ? 48.057 31.002 28.202 1.00 25.77 240 ALA A C 1
ATOM 1888 O O . ALA A 1 246 ? 49.005 31.494 28.820 1.00 26.10 240 ALA A O 1
ATOM 1890 N N . ILE A 1 247 ? 46.907 31.647 27.999 1.00 26.45 241 ILE A N 1
ATOM 1891 C CA . ILE A 1 247 ? 46.674 33.003 28.509 1.00 26.52 241 ILE A CA 1
ATOM 1892 C C . ILE A 1 247 ? 46.759 32.965 30.038 1.00 26.71 241 ILE A C 1
ATOM 1893 O O . ILE A 1 247 ? 47.320 33.860 30.673 1.00 25.92 241 ILE A O 1
ATOM 1898 N N . ARG A 1 248 ? 46.191 31.917 30.617 1.00 27.39 242 ARG A N 1
ATOM 1899 C CA . ARG A 1 248 ? 46.195 31.750 32.063 1.00 28.76 242 ARG A CA 1
ATOM 1900 C C . ARG A 1 248 ? 47.604 31.549 32.621 1.00 28.26 242 ARG A C 1
ATOM 1901 O O . ARG A 1 248 ? 47.962 32.154 33.639 1.00 28.73 242 ARG A O 1
ATOM 1909 N N . ARG A 1 249 ? 48.403 30.709 31.964 1.00 29.17 243 ARG A N 1
ATOM 1910 C CA . ARG A 1 249 ? 49.771 30.483 32.421 1.00 30.51 243 ARG A CA 1
ATOM 1911 C C . ARG A 1 249 ? 50.469 31.825 32.404 1.00 29.19 243 ARG A C 1
ATOM 1912 O O . ARG A 1 249 ? 51.141 32.200 33.363 1.00 28.70 243 ARG A O 1
ATOM 1920 N N . ASP A 1 250 ? 50.293 32.551 31.301 1.00 27.96 244 ASP A N 1
ATOM 1921 C CA . ASP A 1 250 ? 50.932 33.845 31.155 1.00 25.62 244 ASP A CA 1
ATOM 1922 C C . ASP A 1 250 ? 50.501 34.824 32.230 1.00 25.65 244 ASP A C 1
ATOM 1923 O O . ASP A 1 250 ? 51.308 35.626 32.684 1.00 24.43 244 ASP A O 1
ATOM 1928 N N . GLY A 1 251 ? 49.235 34.761 32.640 1.00 24.00 245 GLY A N 1
ATOM 1929 C CA . GLY A 1 251 ? 48.771 35.658 33.685 1.00 24.77 245 GLY A CA 1
ATOM 1930 C C . GLY A 1 251 ? 49.322 35.222 35.034 1.00 26.07 245 GLY A C 1
ATOM 1931 O O . GLY A 1 251 ? 49.678 36.048 35.878 1.00 25.69 245 GLY A O 1
ATOM 1932 N N . PHE A 1 252 ? 49.387 33.905 35.210 1.00 25.10 246 PHE A N 1
ATOM 1933 C CA . PHE A 1 252 ? 49.874 33.240 36.418 1.00 25.94 246 PHE A CA 1
ATOM 1934 C C . PHE A 1 252 ? 51.329 33.580 36.778 1.00 27.86 246 PHE A C 1
ATOM 1935 O O . PHE A 1 252 ? 51.630 33.875 37.936 1.00 27.58 246 PHE A O 1
ATOM 1943 N N . ILE A 1 253 ? 52.231 33.535 35.798 1.00 29.76 247 ILE A N 1
ATOM 1944 C CA . ILE A 1 253 ? 53.647 33.837 36.055 1.00 31.69 247 ILE A CA 1
ATOM 1945 C C . ILE A 1 253 ? 54.103 35.248 35.677 1.00 31.51 247 ILE A C 1
ATOM 1946 O O . ILE A 1 253 ? 54.835 35.900 36.422 1.00 30.03 247 ILE A O 1
ATOM 1951 N N . ASN A 1 254 ? 53.686 35.704 34.504 1.00 30.35 248 ASN A N 1
ATOM 1952 C CA . ASN A 1 254 ? 54.096 37.009 34.010 1.00 30.06 248 ASN A CA 1
ATOM 1953 C C . ASN A 1 254 ? 53.254 38.201 34.463 1.00 29.59 248 ASN A C 1
ATOM 1954 O O . ASN A 1 254 ? 53.706 39.018 35.265 1.00 27.16 248 ASN A O 1
ATOM 1959 N N . ARG A 1 255 ? 52.023 38.287 33.972 1.00 28.95 249 ARG A N 1
ATOM 1960 C CA . ARG A 1 255 ? 51.166 39.429 34.282 1.00 30.09 249 ARG A CA 1
ATOM 1961 C C . ARG A 1 255 ? 50.842 39.720 35.746 1.00 30.66 249 ARG A C 1
ATOM 1962 O O . ARG A 1 255 ? 50.763 40.888 36.144 1.00 29.01 249 ARG A O 1
ATOM 1970 N N . TRP A 1 256 ? 50.669 38.677 36.553 1.00 30.17 250 TRP A N 1
ATOM 1971 C CA . TRP A 1 256 ? 50.335 38.885 37.958 1.00 28.52 250 TRP A CA 1
ATOM 1972 C C . TRP A 1 256 ? 51.355 39.719 38.717 1.00 28.22 250 TRP A C 1
ATOM 1973 O O . TRP A 1 256 ? 51.022 40.372 39.709 1.00 27.09 250 TRP A O 1
ATOM 1984 N N . PHE A 1 257 ? 52.599 39.686 38.263 1.00 28.00 251 PHE A N 1
ATOM 1985 C CA . PHE A 1 257 ? 53.650 40.441 38.922 1.00 27.29 251 PHE A CA 1
ATOM 1986 C C . PHE A 1 257 ? 54.016 41.680 38.126 1.00 29.15 251 PHE A C 1
ATOM 1987 O O . PHE A 1 257 ? 54.279 42.741 38.701 1.00 29.62 251 PHE A O 1
ATOM 1995 N N . ALA A 1 258 ? 54.006 41.561 36.802 1.00 29.41 252 ALA A N 1
ATOM 1996 C CA . ALA A 1 258 ? 54.342 42.693 35.948 1.00 33.48 252 ALA A CA 1
ATOM 1997 C C . ALA A 1 258 ? 53.264 43.779 35.968 1.00 34.17 252 ALA A C 1
ATOM 1998 O O . ALA A 1 258 ? 53.578 44.963 35.959 1.00 33.90 252 ALA A O 1
ATOM 2000 N N . GLU A 1 259 ? 51.999 43.373 36.009 1.00 36.37 253 GLU A N 1
ATOM 2001 C CA . GLU A 1 259 ? 50.890 44.328 36.010 1.00 37.44 253 GLU A CA 1
ATOM 2002 C C . GLU A 1 259 ? 50.943 45.268 37.222 1.00 38.04 253 GLU A C 1
ATOM 2003 O O . GLU A 1 259 ? 50.809 46.486 37.078 1.00 35.40 253 GLU A O 1
ATOM 2009 N N . PRO A 1 260 ? 51.128 44.715 38.436 1.00 38.03 254 PRO A N 1
ATOM 2010 C CA . PRO A 1 260 ? 51.192 45.564 39.633 1.00 37.89 254 PRO A CA 1
ATOM 2011 C C . PRO A 1 260 ? 52.400 46.500 39.620 1.00 38.63 254 PRO A C 1
ATOM 2012 O O . PRO A 1 260 ? 52.312 47.661 40.033 1.00 38.57 254 PRO A O 1
ATOM 2016 N N . LEU A 1 261 ? 53.528 45.992 39.138 1.00 38.28 255 LEU A N 1
ATOM 2017 C CA . LEU A 1 261 ? 54.753 46.777 39.090 1.00 39.96 255 LEU A CA 1
ATOM 2018 C C . LEU A 1 261 ? 54.644 48.002 38.184 1.00 40.80 255 LEU A C 1
ATOM 2019 O O . LEU A 1 261 ? 55.051 49.102 38.569 1.00 41.12 255 LEU A O 1
ATOM 2024 N N . PHE A 1 262 ? 54.092 47.813 36.987 1.00 39.86 256 PHE A N 1
ATOM 2025 C CA . PHE A 1 262 ? 53.965 48.908 36.028 1.00 40.88 256 PHE A CA 1
ATOM 2026 C C . PHE A 1 262 ? 52.614 49.607 35.963 1.00 40.95 256 PHE A C 1
ATOM 2027 O O . PHE A 1 262 ? 52.557 50.811 35.723 1.00 41.75 256 PHE A O 1
ATOM 2035 N N . ASN A 1 263 ? 51.536 48.860 36.181 1.00 39.75 257 ASN A N 1
ATOM 2036 C CA . ASN A 1 263 ? 50.194 49.416 36.074 1.00 39.28 257 ASN A CA 1
ATOM 2037 C C . ASN A 1 263 ? 49.379 49.590 37.352 1.00 38.65 257 ASN A C 1
ATOM 2038 O O . ASN A 1 263 ? 48.240 50.036 37.294 1.00 39.97 257 ASN A O 1
ATOM 2043 N N . GLY A 1 264 ? 49.942 49.236 38.500 1.00 37.16 258 GLY A N 1
ATOM 2044 C CA . GLY A 1 264 ? 49.214 49.403 39.744 1.00 36.17 258 GLY A CA 1
ATOM 2045 C C . GLY A 1 264 ? 47.990 48.526 39.953 1.00 36.44 258 GLY A C 1
ATOM 2046 O O . GLY A 1 264 ? 47.152 48.813 40.811 1.00 35.67 258 GLY A O 1
ATOM 2047 N N . LYS A 1 265 ? 47.865 47.456 39.181 1.00 35.94 259 LYS A N 1
ATOM 2048 C CA . LYS A 1 265 ? 46.727 46.565 39.353 1.00 37.93 259 LYS A CA 1
ATOM 2049 C C . LYS A 1 265 ? 47.096 45.120 39.065 1.00 37.11 259 LYS A C 1
ATOM 2050 O O . LYS A 1 265 ? 48.127 44.839 38.453 1.00 36.84 259 LYS A O 1
ATOM 2056 N N . TYR A 1 266 ? 46.252 44.208 39.531 1.00 37.54 260 TYR A N 1
ATOM 2057 C CA . TYR A 1 266 ? 46.446 42.783 39.302 1.00 38.34 260 TYR A CA 1
ATOM 2058 C C . TYR A 1 266 ? 45.610 42.430 38.071 1.00 39.00 260 TYR A C 1
ATOM 2059 O O . TYR A 1 266 ? 44.575 43.051 37.815 1.00 38.13 260 TYR A O 1
ATOM 2068 N N . PRO A 1 267 ? 46.055 41.440 37.284 1.00 39.63 261 PRO A N 1
ATOM 2069 C CA . PRO A 1 267 ? 45.331 41.017 36.077 1.00 38.29 261 PRO A CA 1
ATOM 2070 C C . PRO A 1 267 ? 43.876 40.683 36.412 1.00 37.77 261 PRO A C 1
ATOM 2071 O O . PRO A 1 267 ? 43.609 39.720 37.129 1.00 37.10 261 PRO A O 1
ATOM 2075 N N . GLU A 1 268 ? 42.940 41.471 35.890 1.00 37.15 262 GLU A N 1
ATOM 2076 C CA . GLU A 1 268 ? 41.522 41.246 36.165 1.00 36.68 262 GLU A CA 1
ATOM 2077 C C . GLU A 1 268 ? 41.042 39.860 35.744 1.00 34.11 262 GLU A C 1
ATOM 2078 O O . GLU A 1 268 ? 40.239 39.233 36.444 1.00 30.58 262 GLU A O 1
ATOM 2084 N N . ASP A 1 269 ? 41.520 39.374 34.603 1.00 32.48 263 ASP A N 1
ATOM 2085 C CA . ASP A 1 269 ? 41.108 38.047 34.159 1.00 32.51 263 ASP A CA 1
ATOM 2086 C C . ASP A 1 269 ? 41.595 36.997 35.164 1.00 33.00 263 ASP A C 1
ATOM 2087 O O . ASP A 1 269 ? 40.887 36.036 35.462 1.00 34.43 263 ASP A O 1
ATOM 2092 N N . MET A 1 270 ? 42.790 37.192 35.710 1.00 31.43 264 MET A N 1
ATOM 2093 C CA . MET A 1 270 ? 43.322 36.238 36.684 1.00 33.13 264 MET A CA 1
ATOM 2094 C C . MET A 1 270 ? 42.631 36.417 38.038 1.00 33.62 264 MET A C 1
ATOM 2095 O O . MET A 1 270 ? 42.433 35.450 38.775 1.00 34.67 264 MET A O 1
ATOM 2100 N N . VAL A 1 271 ? 42.270 37.658 38.358 1.00 33.96 265 VAL A N 1
ATOM 2101 C CA . VAL A 1 271 ? 41.583 37.964 39.610 1.00 34.71 265 VAL A CA 1
ATOM 2102 C C . VAL A 1 271 ? 40.254 37.224 39.633 1.00 35.94 265 VAL A C 1
ATOM 2103 O O . VAL A 1 271 ? 39.805 36.752 40.679 1.00 33.73 265 VAL A O 1
ATOM 2107 N N . GLU A 1 272 ? 39.629 37.125 38.463 1.00 37.39 266 GLU A N 1
ATOM 2108 C CA . GLU A 1 272 ? 38.354 36.436 38.339 1.00 38.41 266 GLU A CA 1
ATOM 2109 C C . GLU A 1 272 ? 38.557 34.930 38.423 1.00 36.53 266 GLU A C 1
ATOM 2110 O O . GLU A 1 272 ? 37.776 34.230 39.059 1.00 36.11 266 GLU A O 1
ATOM 2116 N N . TRP A 1 273 ? 39.611 34.429 37.790 1.00 35.14 267 TRP A N 1
ATOM 2117 C CA . TRP A 1 273 ? 39.873 32.999 37.811 1.00 33.07 267 TRP A CA 1
ATOM 2118 C C . TRP A 1 273 ? 40.200 32.484 39.212 1.00 34.30 267 TRP A C 1
ATOM 2119 O O . TRP A 1 273 ? 39.737 31.405 39.604 1.00 33.38 267 TRP A O 1
ATOM 2130 N N . TYR A 1 274 ? 40.997 33.245 39.961 1.00 33.49 268 TYR A N 1
ATOM 2131 C CA . TYR A 1 274 ? 41.369 32.837 41.313 1.00 34.61 268 TYR A CA 1
ATOM 2132 C C . TYR A 1 274 ? 40.183 32.975 42.260 1.00 36.37 268 TYR A C 1
ATOM 2133 O O . TYR A 1 274 ? 40.104 32.287 43.278 1.00 36.24 268 TYR A O 1
ATOM 2142 N N . GLY A 1 275 ? 39.270 33.876 41.913 1.00 38.80 269 GLY A N 1
ATOM 2143 C CA . GLY A 1 275 ? 38.079 34.104 42.711 1.00 39.33 269 GLY A CA 1
ATOM 2144 C C . GLY A 1 275 ? 38.180 33.961 44.221 1.00 40.00 269 GLY A C 1
ATOM 2145 O O . GLY A 1 275 ? 38.807 34.775 44.899 1.00 39.07 269 GLY A O 1
ATOM 2146 N N . THR A 1 276 ? 37.557 32.905 44.737 1.00 41.20 270 THR A N 1
ATOM 2147 C CA . THR A 1 276 ? 37.500 32.627 46.170 1.00 43.46 270 THR A CA 1
ATOM 2148 C C . THR A 1 276 ? 38.834 32.522 46.917 1.00 44.16 270 THR A C 1
ATOM 2149 O O . THR A 1 276 ? 38.887 32.771 48.125 1.00 44.67 270 THR A O 1
ATOM 2153 N N . TYR A 1 277 ? 39.902 32.151 46.216 1.00 43.11 271 TYR A N 1
ATOM 2154 C CA . TYR A 1 277 ? 41.217 32.045 46.844 1.00 44.03 271 TYR A CA 1
ATOM 2155 C C . TYR A 1 277 ? 41.743 33.424 47.205 1.00 45.15 271 TYR A C 1
ATOM 2156 O O . TYR A 1 277 ? 42.607 33.557 48.069 1.00 46.41 271 TYR A O 1
ATOM 2165 N N . LEU A 1 278 ? 41.231 34.445 46.523 1.00 47.09 272 LEU A N 1
ATOM 2166 C CA . LEU A 1 278 ? 41.634 35.827 46.763 1.00 49.03 272 LEU A CA 1
ATOM 2167 C C . LEU A 1 278 ? 40.831 36.421 47.916 1.00 50.96 272 LEU A C 1
ATOM 2168 O O . LEU A 1 278 ? 41.199 37.451 48.478 1.00 51.60 272 LEU A O 1
ATOM 2173 N N . ASN A 1 279 ? 39.729 35.761 48.258 1.00 53.48 273 ASN A N 1
ATOM 2174 C CA . ASN A 1 279 ? 38.859 36.215 49.334 1.00 54.87 273 ASN A CA 1
ATOM 2175 C C . ASN A 1 279 ? 38.627 37.717 49.254 1.00 54.48 273 ASN A C 1
ATOM 2176 O O . ASN A 1 279 ? 38.848 38.445 50.222 1.00 55.21 273 ASN A O 1
ATOM 2181 N N . GLY A 1 280 ? 38.191 38.174 48.084 1.00 53.84 274 GLY A N 1
ATOM 2182 C CA . GLY A 1 280 ? 37.920 39.586 47.882 1.00 52.31 274 GLY A CA 1
ATOM 2183 C C . GLY A 1 280 ? 39.112 40.523 47.952 1.00 51.43 274 GLY A C 1
ATOM 2184 O O . GLY A 1 280 ? 38.945 41.706 48.254 1.00 51.74 274 GLY A O 1
ATOM 2185 N N . LEU A 1 281 ? 40.309 40.016 47.668 1.00 49.55 275 LEU A N 1
ATOM 2186 C CA . LEU A 1 281 ? 41.514 40.841 47.709 1.00 48.00 275 LEU A CA 1
ATOM 2187 C C . LEU A 1 281 ? 41.637 41.552 49.054 1.00 48.08 275 LEU A C 1
ATOM 2188 O O . LEU A 1 281 ? 42.191 42.647 49.141 1.00 47.97 275 LEU A O 1
ATOM 2193 N N . ASP A 1 282 ? 41.130 40.911 50.102 1.00 48.25 276 ASP A N 1
ATOM 2194 C CA . ASP A 1 282 ? 41.161 41.479 51.445 1.00 48.42 276 ASP A CA 1
ATOM 2195 C C . ASP A 1 282 ? 42.558 41.837 51.947 1.00 47.05 276 ASP A C 1
ATOM 2196 O O . ASP A 1 282 ? 42.703 42.706 52.804 1.00 47.15 276 ASP A O 1
ATOM 2201 N N . PHE A 1 283 ? 43.586 41.178 51.418 1.00 45.72 277 PHE A N 1
ATOM 2202 C CA . PHE A 1 283 ? 44.953 41.465 51.842 1.00 42.29 277 PHE A CA 1
ATOM 2203 C C . PHE A 1 283 ? 45.472 42.773 51.248 1.00 41.79 277 PHE A C 1
ATOM 2204 O O . PHE A 1 283 ? 46.507 43.285 51.667 1.00 38.94 277 PHE A O 1
ATOM 2212 N N . VAL A 1 284 ? 44.747 43.317 50.274 1.00 42.72 278 VAL A N 1
ATOM 2213 C CA . VAL A 1 284 ? 45.150 44.572 49.642 1.00 43.65 278 VAL A CA 1
ATOM 2214 C C . VAL A 1 284 ? 44.639 45.760 50.451 1.00 45.26 278 VAL A C 1
ATOM 2215 O O . VAL A 1 284 ? 43.434 45.981 50.543 1.00 45.87 278 VAL A O 1
ATOM 2219 N N . GLN A 1 285 ? 45.559 46.519 51.037 1.00 46.49 279 GLN A N 1
ATOM 2220 C CA . GLN A 1 285 ? 45.197 47.685 51.837 1.00 46.74 279 GLN A CA 1
ATOM 2221 C C . GLN A 1 285 ? 45.358 48.963 51.019 1.00 45.71 279 GLN A C 1
ATOM 2222 O O . GLN A 1 285 ? 46.141 49.010 50.070 1.00 45.35 279 GLN A O 1
ATOM 2228 N N . PRO A 1 286 ? 44.613 50.020 51.381 1.00 45.23 280 PRO A N 1
ATOM 2229 C CA . PRO A 1 286 ? 44.688 51.297 50.668 1.00 44.54 280 PRO A CA 1
ATOM 2230 C C . PRO A 1 286 ? 46.125 51.785 50.542 1.00 43.04 280 PRO A C 1
ATOM 2231 O O . PRO A 1 286 ? 46.833 51.922 51.539 1.00 42.97 280 PRO A O 1
ATOM 2235 N N . GLY A 1 287 ? 46.556 52.040 49.313 1.00 43.57 281 GLY A N 1
ATOM 2236 C CA . GLY A 1 287 ? 47.912 52.511 49.096 1.00 41.35 281 GLY A CA 1
ATOM 2237 C C . GLY A 1 287 ? 48.896 51.409 48.739 1.00 39.97 281 GLY A C 1
ATOM 2238 O O . GLY A 1 287 ? 49.948 51.685 48.164 1.00 38.83 281 GLY A O 1
ATOM 2239 N N . ASP A 1 288 ? 48.568 50.165 49.085 1.00 38.54 282 ASP A N 1
ATOM 2240 C CA . ASP A 1 288 ? 49.448 49.041 48.777 1.00 37.21 282 ASP A CA 1
ATOM 2241 C C . ASP A 1 288 ? 49.851 49.037 47.305 1.00 36.69 282 ASP A C 1
ATOM 2242 O O . ASP A 1 288 ? 51.034 48.970 46.972 1.00 35.50 282 ASP A O 1
ATOM 2247 N N . MET A 1 289 ? 48.856 49.105 46.426 1.00 37.64 283 MET A N 1
ATOM 2248 C CA . MET A 1 289 ? 49.118 49.085 44.993 1.00 38.49 283 MET A CA 1
ATOM 2249 C C . MET A 1 289 ? 49.998 50.238 44.549 1.00 38.39 283 MET A C 1
ATOM 2250 O O . MET A 1 289 ? 50.792 50.096 43.630 1.00 39.35 283 MET A O 1
ATOM 2255 N N . GLU A 1 290 ? 49.860 51.384 45.201 1.00 40.71 284 GLU A N 1
ATOM 2256 C CA . GLU A 1 290 ? 50.674 52.540 44.848 1.00 41.69 284 GLU A CA 1
ATOM 2257 C C . GLU A 1 290 ? 52.105 52.241 45.290 1.00 40.63 284 GLU A C 1
ATOM 2258 O O . GLU A 1 290 ? 53.066 52.517 44.569 1.00 39.31 284 GLU A O 1
ATOM 2264 N N . LEU A 1 291 ? 52.227 51.658 46.480 1.00 39.55 285 LEU A N 1
ATOM 2265 C CA . LEU A 1 291 ? 53.524 51.285 47.041 1.00 38.72 285 LEU A CA 1
ATOM 2266 C C . LEU A 1 291 ? 54.270 50.335 46.094 1.00 38.12 285 LEU A C 1
ATOM 2267 O O . LEU A 1 291 ? 55.467 50.499 45.853 1.00 37.23 285 LEU A O 1
ATOM 2272 N N . ILE A 1 292 ? 53.546 49.350 45.560 1.00 38.10 286 ILE A N 1
ATOM 2273 C CA . ILE A 1 292 ? 54.113 48.352 44.649 1.00 37.17 286 ILE A CA 1
ATOM 2274 C C . ILE A 1 292 ? 54.492 48.906 43.279 1.00 38.07 286 ILE A C 1
ATOM 2275 O O . ILE A 1 292 ? 55.530 48.545 42.728 1.00 35.97 286 ILE A O 1
ATOM 2280 N N . GLN A 1 293 ? 53.659 49.789 42.735 1.00 40.01 287 GLN A N 1
ATOM 2281 C CA . GLN A 1 293 ? 53.915 50.347 41.409 1.00 40.04 287 GLN A CA 1
ATOM 2282 C C . GLN A 1 293 ? 55.073 51.342 41.332 1.00 40.88 287 GLN A C 1
ATOM 2283 O O . GLN A 1 293 ? 54.861 52.550 41.192 1.00 42.11 287 GLN A O 1
ATOM 2289 N N . GLN A 1 294 ? 56.296 50.821 41.400 1.00 40.74 288 GLN A N 1
ATOM 2290 C CA . GLN A 1 294 ? 57.506 51.637 41.333 1.00 40.26 288 GLN A CA 1
ATOM 2291 C C . GLN A 1 294 ? 58.586 50.931 40.517 1.00 39.84 288 GLN A C 1
ATOM 2292 O O . GLN A 1 294 ? 59.497 50.331 41.076 1.00 41.18 288 GLN A O 1
ATOM 2298 N N . PRO A 1 295 ? 58.505 51.008 39.180 1.00 39.81 289 PRO A N 1
ATOM 2299 C CA . PRO A 1 295 ? 59.470 50.376 38.274 1.00 38.46 289 PRO A CA 1
ATOM 2300 C C . PRO A 1 295 ? 60.931 50.655 38.601 1.00 38.97 289 PRO A C 1
ATOM 2301 O O . PRO A 1 295 ? 61.805 49.839 38.311 1.00 37.93 289 PRO A O 1
ATOM 2305 N N . GLY A 1 296 ? 61.202 51.810 39.198 1.00 38.48 290 GLY A N 1
ATOM 2306 C CA . GLY A 1 296 ? 62.576 52.145 39.523 1.00 37.59 290 GLY A CA 1
ATOM 2307 C C . GLY A 1 296 ? 63.366 52.539 38.284 1.00 37.20 290 GLY A C 1
ATOM 2308 O O . GLY A 1 296 ? 62.807 53.088 37.334 1.00 37.64 290 GLY A O 1
ATOM 2309 N N . ASP A 1 297 ? 64.662 52.244 38.287 1.00 35.83 291 ASP A N 1
ATOM 2310 C CA . ASP A 1 297 ? 65.541 52.584 37.171 1.00 37.95 291 ASP A CA 1
ATOM 2311 C C . ASP A 1 297 ? 65.670 51.488 36.117 1.00 38.40 291 ASP A C 1
ATOM 2312 O O . ASP A 1 297 ? 66.127 51.746 34.999 1.00 36.80 291 ASP A O 1
ATOM 2317 N N . PHE A 1 298 ? 65.293 50.261 36.471 1.00 37.96 292 PHE A N 1
ATOM 2318 C CA . PHE A 1 298 ? 65.385 49.160 35.514 1.00 36.16 292 PHE A CA 1
ATOM 2319 C C . PHE A 1 298 ? 64.525 47.971 35.893 1.00 35.34 292 PHE A C 1
ATOM 2320 O O . PHE A 1 298 ? 64.155 47.788 37.052 1.00 36.75 292 PHE A O 1
ATOM 2328 N N . LEU A 1 299 ? 64.211 47.158 34.895 1.00 34.03 293 LEU A N 1
ATOM 2329 C CA . LEU A 1 299 ? 63.441 45.961 35.126 1.00 32.66 293 LEU A CA 1
ATOM 2330 C C . LEU A 1 299 ? 64.400 44.785 35.009 1.00 31.76 293 LEU A C 1
ATOM 2331 O O . LEU A 1 299 ? 65.032 44.593 33.969 1.00 32.18 293 LEU A O 1
ATOM 2336 N N . GLY A 1 300 ? 64.529 44.026 36.092 1.00 31.09 294 GLY A N 1
ATOM 2337 C CA . GLY A 1 300 ? 65.398 42.864 36.083 1.00 29.16 294 GLY A CA 1
ATOM 2338 C C . GLY A 1 300 ? 64.640 41.680 35.518 1.00 26.81 294 GLY A C 1
ATOM 2339 O O . GLY A 1 300 ? 63.499 41.413 35.924 1.00 25.56 294 GLY A O 1
ATOM 2340 N N . ILE A 1 301 ? 65.266 40.965 34.588 1.00 26.16 295 ILE A N 1
ATOM 2341 C CA . ILE A 1 301 ? 64.624 39.813 33.959 1.00 26.30 295 ILE A CA 1
ATOM 2342 C C . ILE A 1 301 ? 65.458 38.539 34.029 1.00 25.38 295 ILE A C 1
ATOM 2343 O O . ILE A 1 301 ? 66.648 38.549 33.710 1.00 26.24 295 ILE A O 1
ATOM 2348 N N . ASN A 1 302 ? 64.822 37.450 34.456 1.00 24.74 296 ASN A N 1
ATOM 2349 C CA . ASN A 1 302 ? 65.465 36.132 34.522 1.00 24.97 296 ASN A CA 1
ATOM 2350 C C . ASN A 1 302 ? 64.708 35.277 33.504 1.00 25.10 296 ASN A C 1
ATOM 2351 O O . ASN A 1 302 ? 63.485 35.127 33.605 1.00 22.95 296 ASN A O 1
ATOM 2356 N N . TYR A 1 303 ? 65.426 34.724 32.531 1.00 25.92 297 TYR A N 1
ATOM 2357 C CA . TYR A 1 303 ? 64.800 33.907 31.500 1.00 24.90 297 TYR A CA 1
ATOM 2358 C C . TYR A 1 303 ? 65.577 32.629 31.229 1.00 25.97 297 TYR A C 1
ATOM 2359 O O . TYR A 1 303 ? 66.811 32.630 31.195 1.00 24.97 297 TYR A O 1
ATOM 2368 N N . TYR A 1 304 ? 64.853 31.536 31.006 1.00 26.36 298 TYR A N 1
ATOM 2369 C CA . TYR A 1 304 ? 65.501 30.258 30.738 1.00 26.55 298 TYR A CA 1
ATOM 2370 C C . TYR A 1 304 ? 64.843 29.438 29.632 1.00 27.48 298 TYR A C 1
ATOM 2371 O O . TYR A 1 304 ? 65.531 28.824 28.801 1.00 26.01 298 TYR A O 1
ATOM 2380 N N . THR A 1 305 ? 63.515 29.431 29.615 1.00 25.86 299 THR A N 1
ATOM 2381 C CA . THR A 1 305 ? 62.799 28.632 28.638 1.00 25.72 299 THR A CA 1
ATOM 2382 C C . THR A 1 305 ? 61.376 29.143 28.446 1.00 25.70 299 THR A C 1
ATOM 2383 O O . THR A 1 305 ? 60.964 30.119 29.069 1.00 26.01 299 THR A O 1
ATOM 2387 N N . ARG A 1 306 ? 60.631 28.477 27.574 1.00 27.26 300 ARG A N 1
ATOM 2388 C CA . ARG A 1 306 ? 59.247 28.837 27.295 1.00 27.53 300 ARG A CA 1
ATOM 2389 C C . ARG A 1 306 ? 58.386 27.657 27.727 1.00 28.39 300 ARG A C 1
ATOM 2390 O O . ARG A 1 306 ? 58.905 26.598 28.057 1.00 28.67 300 ARG A O 1
ATOM 2398 N N . SER A 1 307 ? 57.070 27.833 27.707 1.00 29.59 301 SER A N 1
ATOM 2399 C CA . SER A 1 307 ? 56.184 26.739 28.060 1.00 31.01 301 SER A CA 1
ATOM 2400 C C . SER A 1 307 ? 55.186 26.511 26.922 1.00 32.12 301 SER A C 1
ATOM 2401 O O . SER A 1 307 ? 54.787 27.456 26.233 1.00 31.77 301 SER A O 1
ATOM 24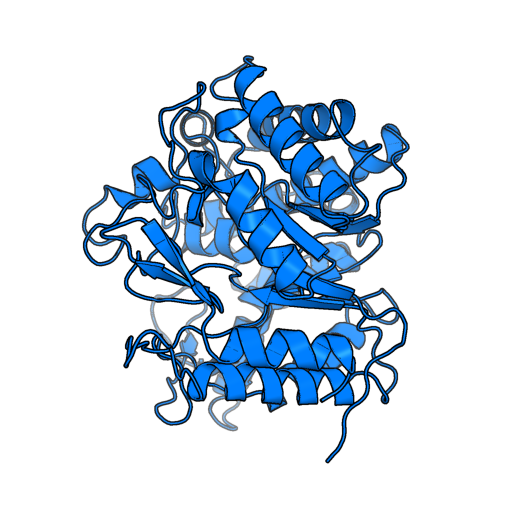04 N N . ILE A 1 308 ? 54.823 25.252 26.701 1.00 30.98 302 ILE A N 1
ATOM 2405 C CA . ILE A 1 308 ? 53.848 24.904 25.677 1.00 31.48 302 ILE A CA 1
ATOM 2406 C C . ILE A 1 308 ? 52.692 24.411 26.531 1.00 31.48 302 ILE A C 1
ATOM 2407 O O . ILE A 1 308 ? 52.820 23.400 27.225 1.00 30.38 302 ILE A O 1
ATOM 2412 N N . ILE A 1 309 ? 51.574 25.134 26.493 1.00 30.55 303 ILE A N 1
ATOM 2413 C CA . ILE A 1 309 ? 50.425 24.800 27.324 1.00 30.52 303 ILE A CA 1
ATOM 2414 C C . ILE A 1 309 ? 49.162 24.316 26.623 1.00 31.57 303 ILE A C 1
ATOM 2415 O O . ILE A 1 309 ? 48.751 24.853 25.591 1.00 32.09 303 ILE A O 1
ATOM 2420 N N . ARG A 1 310 ? 48.550 23.294 27.211 1.00 29.43 304 ARG A N 1
ATOM 2421 C CA . ARG A 1 310 ? 47.303 22.753 26.714 1.00 30.25 304 ARG A CA 1
ATOM 2422 C C . ARG A 1 310 ? 46.346 22.809 27.900 1.00 28.58 304 ARG A C 1
ATOM 2423 O O . ARG A 1 310 ? 46.771 22.925 29.054 1.00 26.01 304 ARG A O 1
ATOM 2431 N N . SER A 1 311 ? 45.058 22.738 27.614 1.00 26.14 305 SER A N 1
ATOM 2432 C CA . SER A 1 311 ? 44.047 22.793 28.654 1.00 28.78 305 SER A CA 1
ATOM 2433 C C . SER A 1 311 ? 43.710 21.412 29.208 1.00 31.28 305 SER A C 1
ATOM 2434 O O . SER A 1 311 ? 43.821 20.404 28.508 1.00 31.34 305 SER A O 1
ATOM 2437 N N . THR A 1 312 ? 43.309 21.380 30.476 1.00 33.56 306 THR A N 1
ATOM 2438 C CA . THR A 1 312 ? 42.896 20.148 31.150 1.00 35.32 306 THR A CA 1
ATOM 2439 C C . THR A 1 312 ? 41.780 20.563 32.100 1.00 36.31 306 THR A C 1
ATOM 2440 O O . THR A 1 312 ? 41.641 21.746 32.421 1.00 39.45 306 THR A O 1
ATOM 2444 N N . ASN A 1 313 ? 40.982 19.606 32.551 1.00 35.76 307 ASN A N 1
ATOM 2445 C CA . ASN A 1 313 ? 39.901 19.922 33.474 1.00 35.15 307 ASN A CA 1
ATOM 2446 C C . ASN A 1 313 ? 40.202 19.209 34.795 1.00 34.38 307 ASN A C 1
ATOM 2447 O O . ASN A 1 313 ? 39.327 18.568 35.381 1.00 34.14 307 ASN A O 1
ATOM 2452 N N . ASP A 1 314 ? 41.447 19.332 35.258 1.00 33.41 308 ASP A N 1
ATOM 2453 C CA . ASP A 1 314 ? 41.875 18.684 36.495 1.00 32.21 308 ASP A CA 1
ATOM 2454 C C . ASP A 1 314 ? 41.634 19.478 37.781 1.00 30.39 308 ASP A C 1
ATOM 2455 O O . ASP A 1 314 ? 40.919 20.481 37.787 1.00 30.35 308 ASP A O 1
ATOM 2460 N N . ALA A 1 315 ? 42.244 19.011 38.867 1.00 28.72 309 ALA A N 1
ATOM 2461 C CA . ALA A 1 315 ? 42.092 19.621 40.182 1.00 25.98 309 ALA A CA 1
ATOM 2462 C C . ALA A 1 315 ? 43.086 20.731 40.505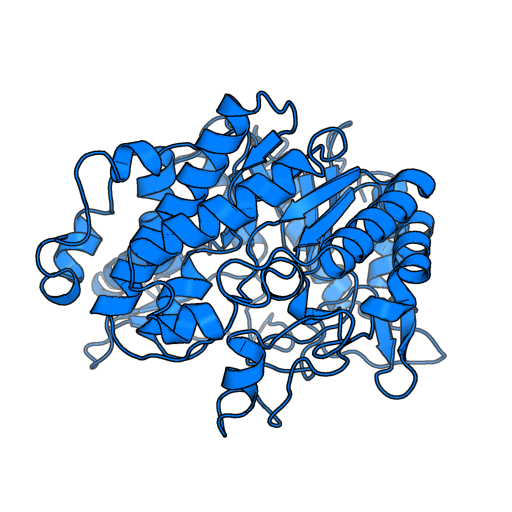 1.00 27.67 309 ALA A C 1
ATOM 2463 O O . ALA A 1 315 ? 43.070 21.272 41.613 1.00 25.95 309 ALA A O 1
ATOM 2465 N N . SER A 1 316 ? 43.946 21.079 39.553 1.00 25.89 310 SER A N 1
ATOM 2466 C CA . SER A 1 316 ? 44.936 22.125 39.795 1.00 27.57 310 SER A CA 1
ATOM 2467 C C . SER A 1 316 ? 44.343 23.534 39.714 1.00 28.07 310 SER A C 1
ATOM 2468 O O . SER A 1 316 ? 43.260 23.728 39.177 1.00 29.44 310 SER A O 1
ATOM 2471 N N . LEU A 1 317 ? 45.068 24.517 40.237 1.00 28.59 311 LEU A N 1
ATOM 2472 C CA . LEU A 1 317 ? 44.621 25.906 40.212 1.00 30.38 311 LEU A CA 1
ATOM 2473 C C . LEU A 1 317 ? 44.239 26.387 38.805 1.00 30.28 311 LEU A C 1
ATOM 2474 O O . LEU A 1 317 ? 43.094 26.788 38.563 1.00 28.20 311 LEU A O 1
ATOM 2479 N N . LEU A 1 318 ? 45.197 26.347 37.880 1.00 30.33 312 LEU A N 1
ATOM 2480 C CA . LEU A 1 318 ? 44.957 26.815 36.515 1.00 31.58 312 LEU A CA 1
ATOM 2481 C C . LEU A 1 318 ? 44.305 25.822 35.574 1.00 30.89 312 LEU A C 1
ATOM 2482 O O . LEU A 1 318 ? 43.806 26.219 34.518 1.00 31.51 312 LEU A O 1
ATOM 2487 N N . GLN A 1 319 ? 44.316 24.544 35.944 1.00 29.77 313 GLN A N 1
ATOM 2488 C CA . GLN A 1 319 ? 43.768 23.491 35.094 1.00 30.14 313 GLN A CA 1
ATOM 2489 C C . GLN A 1 319 ? 44.478 23.607 33.756 1.00 31.91 313 GLN A C 1
ATOM 2490 O O . GLN A 1 319 ? 43.857 23.790 32.713 1.00 31.42 313 GLN A O 1
ATOM 2496 N N . VAL A 1 320 ? 45.800 23.507 33.818 1.00 33.37 314 VAL A N 1
ATOM 2497 C CA . VAL A 1 320 ? 46.662 23.605 32.655 1.00 34.83 314 VAL A CA 1
ATOM 2498 C C . VAL A 1 320 ? 47.740 22.537 32.708 1.00 35.76 314 VAL A C 1
ATOM 2499 O O . VAL A 1 320 ? 48.223 22.179 33.781 1.00 34.52 314 VAL A O 1
ATOM 2503 N N . GLU A 1 321 ? 48.138 22.052 31.539 1.00 36.76 315 GLU A N 1
ATOM 2504 C CA . GLU A 1 321 ? 49.183 21.053 31.455 1.00 38.08 315 GLU A CA 1
ATOM 2505 C C . GLU A 1 321 ? 50.272 21.530 30.505 1.00 39.50 315 GLU A C 1
ATOM 2506 O O . GLU A 1 321 ? 49.991 22.020 29.408 1.00 37.91 315 GLU A O 1
ATOM 2512 N N . GLN A 1 322 ? 51.517 21.392 30.935 1.00 39.80 316 GLN A N 1
ATOM 2513 C CA . GLN A 1 322 ? 52.640 21.796 30.104 1.00 43.39 316 GLN A CA 1
ATOM 2514 C C . GLN A 1 322 ? 53.089 20.568 29.326 1.00 43.35 316 GLN A C 1
ATOM 2515 O O . GLN A 1 322 ? 53.348 19.522 29.920 1.00 44.61 316 GLN A O 1
ATOM 2521 N N . VAL A 1 323 ? 53.144 20.670 28.004 1.00 44.23 317 VAL A N 1
ATOM 2522 C CA . VAL A 1 323 ? 53.599 19.539 27.215 1.00 47.90 317 VAL A CA 1
ATOM 2523 C C . VAL A 1 323 ? 55.105 19.679 27.176 1.00 51.00 317 VAL A C 1
ATOM 2524 O O . VAL A 1 323 ? 55.638 20.709 26.764 1.00 51.31 317 VAL A O 1
ATOM 2528 N N . HIS A 1 324 ? 55.793 18.644 27.632 1.00 54.66 318 HIS A N 1
ATOM 2529 C CA . HIS A 1 324 ? 57.241 18.683 27.683 1.00 58.51 318 HIS A CA 1
ATOM 2530 C C . HIS A 1 324 ? 57.918 18.277 26.391 1.00 59.84 318 HIS A C 1
ATOM 2531 O O . HIS A 1 324 ? 57.601 17.248 25.795 1.00 59.44 318 HIS A O 1
ATOM 2538 N N . MET A 1 325 ? 58.848 19.119 25.959 1.00 62.16 319 MET A N 1
ATOM 2539 C CA . MET A 1 325 ? 59.598 18.874 24.742 1.00 65.16 319 MET A CA 1
ATOM 2540 C C . MET A 1 325 ? 60.768 17.974 25.113 1.00 65.60 319 MET A C 1
ATOM 2541 O O . MET A 1 325 ? 61.283 18.043 26.232 1.00 66.14 319 MET A O 1
ATOM 2546 N N . GLU A 1 326 ? 61.178 17.121 24.183 1.00 65.44 320 GLU A N 1
ATOM 2547 C CA . GLU A 1 326 ? 62.286 16.214 24.434 1.00 65.50 320 GLU A CA 1
ATOM 2548 C C . GLU A 1 326 ? 63.555 16.702 23.741 1.00 65.17 320 GLU A C 1
ATOM 2549 O O . GLU A 1 326 ? 64.623 16.740 24.350 1.00 65.35 320 GLU A O 1
ATOM 2555 N N . GLU A 1 327 ? 63.430 17.082 22.471 1.00 64.68 321 GLU A N 1
ATOM 2556 C CA . GLU A 1 327 ? 64.565 17.576 21.696 1.00 63.66 321 GLU A CA 1
ATOM 2557 C C . GLU A 1 327 ? 65.012 18.896 22.331 1.00 61.55 321 GLU A C 1
ATOM 2558 O O . GLU A 1 327 ? 64.250 19.493 23.084 1.00 63.79 321 GLU A O 1
ATOM 2564 N N . PRO A 1 328 ? 66.224 19.390 21.999 1.00 58.10 322 PRO A N 1
ATOM 2565 C CA . PRO A 1 328 ? 66.711 20.633 22.587 1.00 54.02 322 PRO A CA 1
ATOM 2566 C C . PRO A 1 328 ? 66.273 20.973 24.009 1.00 49.18 322 PRO A C 1
ATOM 2567 O O . PRO A 1 328 ? 65.390 21.797 24.225 1.00 47.26 322 PRO A O 1
ATOM 2571 N N . VAL A 1 329 ? 66.908 20.315 24.975 1.00 45.25 323 VAL A N 1
ATOM 2572 C CA . VAL A 1 329 ? 66.630 20.551 26.386 1.00 40.95 323 VAL A CA 1
ATOM 2573 C C . VAL A 1 329 ? 67.932 20.491 27.179 1.00 38.52 323 VAL A C 1
ATOM 2574 O O . VAL A 1 329 ? 68.919 19.901 26.726 1.00 37.94 323 VAL A O 1
ATOM 2578 N N . THR A 1 330 ? 67.939 21.120 28.352 1.00 34.99 324 THR A N 1
ATOM 2579 C CA . THR A 1 330 ? 69.115 21.112 29.215 1.00 32.06 324 THR A CA 1
ATOM 2580 C C . THR A 1 330 ? 69.020 19.870 30.101 1.00 32.71 324 THR A C 1
ATOM 2581 O O . THR A 1 330 ? 68.089 19.073 29.956 1.00 30.93 324 THR A O 1
ATOM 2585 N N . ASP A 1 331 ? 69.978 19.721 31.017 1.00 31.39 325 ASP A N 1
ATOM 2586 C CA . ASP A 1 331 ? 70.021 18.585 31.938 1.00 30.60 325 ASP A CA 1
ATOM 2587 C C . ASP A 1 331 ? 68.833 18.617 32.908 1.00 31.01 325 ASP A C 1
ATOM 2588 O O . ASP A 1 331 ? 68.682 17.724 33.745 1.00 30.25 325 ASP A O 1
ATOM 2593 N N . MET A 1 332 ? 67.999 19.651 32.801 1.00 30.99 326 MET A N 1
ATOM 2594 C CA . MET A 1 332 ? 66.823 19.784 33.667 1.00 30.37 326 MET A CA 1
ATOM 2595 C C . MET A 1 332 ? 65.523 19.556 32.912 1.00 30.51 326 MET A C 1
ATOM 2596 O O . MET A 1 332 ? 64.429 19.740 33.465 1.00 31.21 326 MET A O 1
ATOM 2601 N N . GLY A 1 333 ? 65.643 19.157 31.651 1.00 29.81 327 GLY A N 1
ATOM 2602 C CA . GLY A 1 333 ? 64.466 18.907 30.839 1.00 29.14 327 GLY A CA 1
ATOM 2603 C C . GLY A 1 333 ? 63.828 20.174 30.299 1.00 30.88 327 GLY A C 1
ATOM 2604 O O . GLY A 1 333 ? 62.739 20.122 29.717 1.00 30.86 327 GLY A O 1
ATOM 2605 N N . TRP A 1 334 ? 64.486 21.318 30.488 1.00 28.43 328 TRP A N 1
ATOM 2606 C CA . TRP A 1 334 ? 63.936 22.577 29.995 1.00 28.89 328 TRP A CA 1
ATOM 2607 C C . TRP A 1 334 ? 64.310 22.759 28.534 1.00 29.20 328 TRP A C 1
ATOM 2608 O O . TRP A 1 334 ? 65.487 22.645 28.163 1.00 26.06 328 TRP A O 1
ATOM 2619 N N . GLU A 1 335 ? 63.306 23.043 27.708 1.00 29.70 329 GLU A N 1
ATOM 2620 C CA . GLU A 1 335 ? 63.536 23.227 26.285 1.00 31.69 329 GLU A CA 1
ATOM 2621 C C . GLU A 1 335 ? 64.429 24.427 26.021 1.00 31.58 329 GLU A C 1
ATOM 2622 O O . GLU A 1 335 ? 64.317 25.467 26.678 1.00 31.52 329 GLU A O 1
ATOM 2628 N N . ILE A 1 336 ? 65.323 24.268 25.057 1.00 32.17 330 ILE A N 1
ATOM 2629 C CA . ILE A 1 336 ? 66.227 25.334 24.672 1.00 33.08 330 ILE A CA 1
ATOM 2630 C C . ILE A 1 336 ? 65.608 25.988 23.441 1.00 33.62 330 ILE A C 1
ATOM 2631 O O . ILE A 1 336 ? 65.678 25.445 22.337 1.00 34.18 330 ILE A O 1
ATOM 2636 N N . HIS A 1 337 ? 64.988 27.147 23.637 1.00 33.07 331 HIS A N 1
ATOM 2637 C CA . HIS A 1 337 ? 64.332 27.853 22.540 1.00 33.04 331 HIS A CA 1
ATOM 2638 C C . HIS A 1 337 ? 64.685 29.338 22.580 1.00 31.94 331 HIS A C 1
ATOM 2639 O O . HIS A 1 337 ? 63.900 30.166 23.051 1.00 31.10 331 HIS A O 1
ATOM 2646 N N . PRO A 1 338 ? 65.873 29.697 22.073 1.00 31.34 332 PRO A N 1
ATOM 2647 C CA . PRO A 1 338 ? 66.304 31.096 22.071 1.00 31.48 332 PRO A CA 1
ATOM 2648 C C . PRO A 1 338 ? 65.338 32.066 21.393 1.00 32.42 332 PRO A C 1
ATOM 2649 O O . PRO A 1 338 ? 65.227 33.217 21.806 1.00 33.72 332 PRO A O 1
ATOM 2653 N N . GLU A 1 339 ? 64.636 31.604 20.363 1.00 33.94 333 GLU A N 1
ATOM 2654 C CA . GLU A 1 339 ? 63.671 32.450 19.660 1.00 35.41 333 GLU A CA 1
ATOM 2655 C C . GLU A 1 339 ? 62.651 33.033 20.633 1.00 33.34 333 GLU A C 1
ATOM 2656 O O . GLU A 1 339 ? 62.281 34.209 20.536 1.00 31.00 333 GLU A O 1
ATOM 2662 N N . SER A 1 340 ? 62.178 32.199 21.554 1.00 30.71 334 SER A N 1
ATOM 2663 C CA . SER A 1 340 ? 61.202 32.647 22.537 1.00 31.17 334 SER A CA 1
ATOM 2664 C C . SER A 1 340 ? 61.777 33.780 23.381 1.00 30.54 334 SER A C 1
ATOM 2665 O O . SER A 1 340 ? 61.046 34.664 23.826 1.00 30.65 334 SER A O 1
ATOM 2668 N N . PHE A 1 341 ? 63.085 33.752 23.604 1.00 30.32 335 PHE A N 1
ATOM 2669 C CA . PHE A 1 341 ? 63.721 34.791 24.409 1.00 32.23 335 PHE A CA 1
ATOM 2670 C C . PHE A 1 341 ? 63.580 36.150 23.720 1.00 33.06 335 PHE A C 1
ATOM 2671 O O . PHE A 1 341 ? 63.356 37.171 24.371 1.00 32.50 335 PHE A O 1
ATOM 2679 N N . TYR A 1 342 ? 63.719 36.155 22.399 1.00 34.66 336 TYR A N 1
ATOM 2680 C CA . TYR A 1 342 ? 63.577 37.380 21.623 1.00 34.67 336 TYR A CA 1
ATOM 2681 C C . TYR A 1 342 ? 62.123 37.864 21.677 1.00 34.23 336 TYR A C 1
ATOM 2682 O O . TYR A 1 342 ? 61.856 39.053 21.862 1.00 35.01 336 TYR A O 1
ATOM 2691 N N . LYS A 1 343 ? 61.184 36.937 21.524 1.00 33.92 337 LYS A N 1
ATOM 2692 C CA . LYS A 1 343 ? 59.761 37.280 21.550 1.00 34.32 337 LYS A CA 1
ATOM 2693 C C . LYS A 1 343 ? 59.341 37.861 22.907 1.00 33.41 337 LYS A C 1
ATOM 2694 O O . LYS A 1 343 ? 58.546 38.803 22.980 1.00 31.19 337 LYS A O 1
ATOM 2700 N N . LEU A 1 344 ? 59.877 37.294 23.980 1.00 31.77 338 LEU A N 1
ATOM 2701 C CA . LEU A 1 344 ? 59.544 37.757 25.320 1.00 31.84 338 LEU A CA 1
ATOM 2702 C C . LEU A 1 344 ? 60.058 39.169 25.558 1.00 29.09 338 LEU A C 1
ATOM 2703 O O . LEU A 1 344 ? 59.324 40.022 26.047 1.00 28.53 338 LEU A O 1
ATOM 2708 N N . LEU A 1 345 ? 61.318 39.412 25.209 1.00 28.90 339 LEU A N 1
ATOM 2709 C CA . LEU A 1 345 ? 61.909 40.737 25.384 1.00 31.25 339 LEU A CA 1
ATOM 2710 C C . LEU A 1 345 ? 61.102 41.784 24.621 1.00 32.42 339 LEU A C 1
ATOM 2711 O O . LEU A 1 345 ? 60.882 42.892 25.113 1.00 33.23 339 LEU A O 1
ATOM 2716 N N . THR A 1 346 ? 60.666 41.414 23.423 1.00 31.81 340 THR A N 1
ATOM 2717 C CA . THR A 1 346 ? 59.859 42.276 22.571 1.00 34.08 340 THR A CA 1
ATOM 2718 C C . THR A 1 346 ? 58.536 42.562 23.279 1.00 34.42 340 THR A C 1
ATOM 2719 O O . THR A 1 346 ? 58.109 43.712 23.380 1.00 31.18 340 THR A O 1
ATOM 2723 N N . ARG A 1 347 ? 57.907 41.503 23.788 1.00 34.96 341 ARG A N 1
ATOM 2724 C CA . ARG A 1 347 ? 56.636 41.623 24.500 1.00 35.27 341 ARG A CA 1
ATOM 2725 C C . ARG A 1 347 ? 56.756 42.477 25.758 1.00 34.57 341 ARG A C 1
ATOM 2726 O O . ARG A 1 347 ? 55.874 43.281 26.056 1.00 33.01 341 ARG A O 1
ATOM 2734 N N . ILE A 1 348 ? 57.848 42.292 26.495 1.00 35.69 342 ILE A N 1
ATOM 2735 C CA . ILE A 1 348 ? 58.085 43.043 27.724 1.00 36.34 342 ILE A CA 1
ATOM 2736 C C . ILE A 1 348 ? 58.226 44.526 27.407 1.00 36.09 342 ILE A C 1
ATOM 2737 O O . ILE A 1 348 ? 57.699 45.368 28.117 1.00 35.93 342 ILE A O 1
ATOM 2742 N N . GLU A 1 349 ? 58.951 44.844 26.346 1.00 37.69 343 GLU A N 1
ATOM 2743 C CA . GLU A 1 349 ? 59.106 46.233 25.935 1.00 40.51 343 GLU A CA 1
ATOM 2744 C C . GLU A 1 349 ? 57.703 46.728 25.569 1.00 40.95 343 GLU A C 1
ATOM 2745 O O . GLU A 1 349 ? 57.273 47.796 26.004 1.00 39.31 343 GLU A O 1
ATOM 2751 N N . LYS A 1 350 ? 57.001 45.928 24.766 1.00 42.37 344 LYS A N 1
ATOM 2752 C CA . LYS A 1 350 ? 55.637 46.234 24.330 1.00 45.51 344 LYS A CA 1
ATOM 2753 C C . LYS A 1 350 ? 54.810 46.745 25.501 1.00 45.57 344 LYS A C 1
ATOM 2754 O O . LYS A 1 350 ? 54.552 47.941 25.622 1.00 45.46 344 LYS A O 1
ATOM 2760 N N . ASP A 1 351 ? 54.383 45.820 26.352 1.00 45.11 345 ASP A N 1
ATOM 2761 C CA . ASP A 1 351 ? 53.599 46.164 27.524 1.00 47.33 345 ASP A CA 1
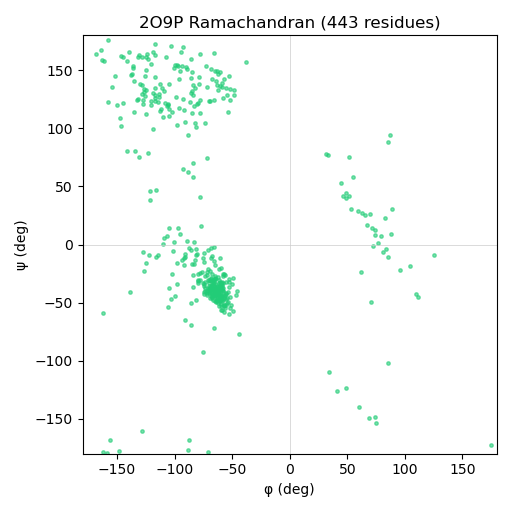ATOM 2762 C C . ASP A 1 351 ? 54.590 46.216 28.671 1.00 47.60 345 ASP A C 1
ATOM 2763 O O . ASP A 1 351 ? 55.629 45.569 28.608 1.00 50.10 345 ASP A O 1
ATOM 2768 N N . PHE A 1 352 ? 54.287 46.986 29.707 1.00 46.14 346 PHE A N 1
ATOM 2769 C CA . PHE A 1 352 ? 55.165 47.090 30.878 1.00 45.74 346 PHE A CA 1
ATOM 2770 C C . PHE A 1 352 ? 56.314 48.105 30.799 1.00 45.52 346 PHE A C 1
ATOM 2771 O O . PHE A 1 352 ? 56.101 49.299 30.986 1.00 45.09 346 PHE A O 1
ATOM 2779 N N . SER A 1 353 ? 57.490 47.703 30.556 1.00 46.71 347 SER A N 1
ATOM 2780 C CA . SER A 1 353 ? 58.638 48.610 30.497 1.00 47.60 347 SER A CA 1
ATOM 2781 C C . SER A 1 353 ? 58.538 49.730 29.445 1.00 48.00 347 SER A C 1
ATOM 2782 O O . SER A 1 353 ? 58.685 50.899 29.763 1.00 48.07 347 SER A O 1
ATOM 2785 N N . LYS A 1 354 ? 58.327 49.360 28.159 1.00 49.07 348 LYS A N 1
ATOM 2786 C CA . LYS A 1 354 ? 58.236 50.311 27.027 1.00 48.31 348 LYS A CA 1
ATOM 2787 C C . LYS A 1 354 ? 59.177 51.599 27.216 1.00 47.90 348 LYS A C 1
ATOM 2788 O O . LYS A 1 354 ? 58.694 52.673 27.584 1.00 46.92 348 LYS A O 1
ATOM 2794 N N . GLY A 1 355 ? 60.535 51.441 26.974 1.00 39.46 349 GLY A N 1
ATOM 2795 C CA . GLY A 1 355 ? 61.623 52.485 27.091 1.00 38.51 349 GLY A CA 1
ATOM 2796 C C . GLY A 1 355 ? 62.570 52.223 28.294 1.00 37.50 349 GLY A C 1
ATOM 2797 O O . GLY A 1 355 ? 63.792 52.348 28.195 1.00 37.83 349 GLY A O 1
ATOM 2798 N N . LEU A 1 356 ? 61.952 51.867 29.395 1.00 38.43 350 LEU A N 1
ATOM 2799 C CA . LEU A 1 356 ? 62.651 51.532 30.627 1.00 39.40 350 LEU A CA 1
ATOM 2800 C C . LEU A 1 356 ? 63.786 50.547 30.340 1.00 38.64 350 LEU A C 1
ATOM 2801 O O . LEU A 1 356 ? 63.576 49.567 29.642 1.00 39.60 350 LEU A O 1
ATOM 2806 N N . PRO A 1 357 ? 65.007 50.819 30.901 1.00 40.38 351 PRO A N 1
ATOM 2807 C CA . PRO A 1 357 ? 66.142 49.917 30.698 1.00 39.76 351 PRO A CA 1
ATOM 2808 C C . PRO A 1 357 ? 65.834 48.510 31.201 1.00 39.04 351 PRO A C 1
ATOM 2809 O O . PRO A 1 357 ? 65.264 48.332 32.284 1.00 38.10 351 PRO A O 1
ATOM 2813 N N . ILE A 1 358 ? 66.201 47.515 30.402 1.00 37.03 352 ILE A N 1
ATOM 2814 C CA . ILE A 1 358 ? 65.974 46.124 30.759 1.00 35.65 352 ILE A CA 1
ATOM 2815 C C . ILE A 1 358 ? 67.317 45.463 31.035 1.00 35.69 352 ILE A C 1
ATOM 2816 O O . ILE A 1 358 ? 68.268 45.626 30.277 1.00 35.14 352 ILE A O 1
ATOM 2821 N N . LEU A 1 359 ? 67.384 44.710 32.124 1.00 35.99 353 LEU A N 1
ATOM 2822 C CA . LEU A 1 359 ? 68.615 44.031 32.498 1.00 35.62 353 LEU A CA 1
ATOM 2823 C C . LEU A 1 359 ? 68.350 42.547 32.674 1.00 34.83 353 LEU A C 1
ATOM 2824 O O . LEU A 1 359 ? 67.428 42.154 33.400 1.00 36.33 353 LEU A O 1
ATOM 2829 N N . ILE A 1 360 ? 69.139 41.717 32.005 1.00 33.18 354 ILE A N 1
ATOM 2830 C CA . ILE A 1 360 ? 68.977 40.277 32.148 1.00 32.11 354 ILE A CA 1
ATOM 2831 C C . ILE A 1 360 ? 69.847 39.855 33.321 1.00 30.86 354 ILE A C 1
ATOM 2832 O O . ILE A 1 360 ? 71.044 39.618 33.169 1.00 30.49 354 ILE A O 1
ATOM 2837 N N . THR A 1 361 ? 69.238 39.780 34.498 1.00 29.49 355 THR A N 1
ATOM 2838 C CA . THR A 1 361 ? 69.967 39.419 35.706 1.00 27.52 355 THR A CA 1
ATOM 2839 C C . THR A 1 361 ? 70.310 37.933 35.791 1.00 27.75 355 THR A C 1
ATOM 2840 O O . THR A 1 361 ? 71.163 37.538 36.593 1.00 25.15 355 THR A O 1
ATOM 2844 N N . GLU A 1 362 ? 69.652 37.122 34.959 1.00 25.76 356 GLU A N 1
ATOM 2845 C CA . GLU A 1 362 ? 69.897 35.684 34.914 1.00 27.27 356 GLU A CA 1
ATOM 2846 C C . GLU A 1 362 ? 69.496 34.987 33.604 1.00 27.25 356 GLU A C 1
ATOM 2847 O O . GLU A 1 362 ? 68.344 35.052 33.174 1.00 27.95 356 GLU A O 1
ATOM 2853 N N . ASN A 1 363 ? 70.461 34.329 32.978 1.00 26.33 357 ASN A N 1
ATOM 2854 C CA . ASN A 1 363 ? 70.218 33.515 31.789 1.00 27.26 357 ASN A CA 1
ATOM 2855 C C . ASN A 1 363 ? 71.352 32.495 31.813 1.00 26.63 357 ASN A C 1
ATOM 2856 O O . ASN A 1 363 ? 72.500 32.844 32.092 1.00 27.29 357 ASN A O 1
ATOM 2861 N N . GLY A 1 364 ? 71.025 31.234 31.556 1.00 26.08 358 GLY A N 1
ATOM 2862 C CA . GLY A 1 364 ? 72.039 30.200 31.580 1.00 26.40 358 GLY A CA 1
ATOM 2863 C C . GLY A 1 364 ? 71.429 28.827 31.377 1.00 27.08 358 GLY A C 1
ATOM 2864 O O . GLY A 1 364 ? 70.236 28.715 31.078 1.00 25.66 358 GLY A O 1
ATOM 2865 N N . ALA A 1 365 ? 72.240 27.784 31.538 1.00 25.79 359 ALA A N 1
ATOM 2866 C CA . ALA A 1 365 ? 71.758 26.421 31.356 1.00 25.76 359 ALA A CA 1
ATOM 2867 C C . ALA A 1 365 ? 72.536 25.418 32.196 1.00 27.60 359 ALA A C 1
ATOM 2868 O O . ALA A 1 365 ? 73.742 25.564 32.412 1.00 26.83 359 ALA A O 1
ATOM 2870 N N . ALA A 1 366 ? 71.829 24.404 32.678 1.00 27.02 360 ALA A N 1
ATOM 2871 C CA . ALA A 1 366 ? 72.447 23.351 33.457 1.00 28.64 360 ALA A CA 1
ATOM 2872 C C . ALA A 1 366 ? 72.569 22.187 32.488 1.00 29.43 360 ALA A C 1
ATOM 2873 O O . ALA A 1 366 ? 71.564 21.654 32.032 1.00 31.21 360 ALA A O 1
ATOM 2875 N N . MET A 1 367 ? 73.799 21.820 32.156 1.00 30.91 361 MET A N 1
ATOM 2876 C CA . MET A 1 367 ? 74.056 20.716 31.245 1.00 32.05 361 MET A CA 1
ATOM 2877 C C . MET A 1 367 ? 74.857 19.682 32.018 1.00 33.08 361 MET A C 1
ATOM 2878 O O . MET A 1 367 ? 75.391 19.976 33.090 1.00 30.71 361 MET A O 1
ATOM 2883 N N . ARG A 1 368 ? 74.953 18.473 31.480 1.00 34.11 362 ARG A N 1
ATOM 2884 C CA . ARG A 1 368 ? 75.724 17.453 32.159 1.00 35.64 362 ARG A CA 1
ATOM 2885 C C . ARG A 1 368 ? 77.197 17.689 31.835 1.00 36.24 362 ARG A C 1
ATOM 2886 O O . ARG A 1 368 ? 77.595 17.681 30.666 1.00 34.27 362 ARG A O 1
ATOM 2894 N N . ASP A 1 369 ? 77.993 17.906 32.878 1.00 34.39 363 ASP A N 1
ATOM 2895 C CA . ASP A 1 369 ? 79.417 18.163 32.727 1.00 34.85 363 ASP A CA 1
ATOM 2896 C C . ASP A 1 369 ? 80.265 16.933 33.010 1.00 37.05 363 ASP A C 1
ATOM 2897 O O . ASP A 1 369 ? 79.879 16.061 33.786 1.00 34.70 363 ASP A O 1
ATOM 2902 N N . GLU A 1 370 ? 81.431 16.886 32.376 1.00 38.98 364 GLU A N 1
ATOM 2903 C CA . GLU A 1 370 ? 82.370 15.794 32.567 1.00 42.90 364 GLU A CA 1
ATOM 2904 C C . GLU A 1 370 ? 83.784 16.369 32.489 1.00 43.80 364 GLU A C 1
ATOM 2905 O O . GLU A 1 370 ? 84.154 16.977 31.485 1.00 43.80 364 GLU A O 1
ATOM 2911 N N . LEU A 1 371 ? 84.565 16.194 33.551 1.00 45.75 365 LEU A N 1
ATOM 2912 C CA . LEU A 1 371 ? 85.933 16.704 33.575 1.00 47.93 365 LEU A CA 1
ATOM 2913 C C . LEU A 1 371 ? 86.853 15.783 32.777 1.00 47.96 365 LEU A C 1
ATOM 2914 O O . LEU A 1 371 ? 87.091 14.641 33.164 1.00 49.31 365 LEU A O 1
ATOM 2919 N N . VAL A 1 372 ? 87.363 16.289 31.662 1.00 48.23 366 VAL A N 1
ATOM 2920 C CA . VAL A 1 372 ? 88.255 15.526 30.795 1.00 48.79 366 VAL A CA 1
ATOM 2921 C C . VAL A 1 372 ? 89.594 16.246 30.661 1.00 48.24 366 VAL A C 1
ATOM 2922 O O . VAL A 1 372 ? 89.654 17.386 30.196 1.00 46.51 366 VAL A O 1
ATOM 2926 N N . ASN A 1 373 ? 90.661 15.571 31.076 1.00 48.34 367 ASN A N 1
ATOM 2927 C CA . ASN A 1 373 ? 92.005 16.132 31.016 1.00 48.78 367 ASN A CA 1
ATOM 2928 C C . ASN A 1 373 ? 92.055 17.512 31.668 1.00 47.26 367 ASN A C 1
ATOM 2929 O O . ASN A 1 373 ? 92.683 18.440 31.156 1.00 47.72 367 ASN A O 1
ATOM 2934 N N . GLY A 1 374 ? 91.370 17.643 32.798 1.00 46.30 368 GLY A N 1
ATOM 2935 C CA . GLY A 1 374 ? 91.364 18.903 33.515 1.00 45.00 368 GLY A CA 1
ATOM 2936 C C . GLY A 1 374 ? 90.486 20.005 32.952 1.00 43.49 368 GLY A C 1
ATOM 2937 O O . GLY A 1 374 ? 90.469 21.106 33.498 1.00 43.54 368 GLY A O 1
ATOM 2938 N N . GLN A 1 375 ? 89.771 19.741 31.862 1.00 41.60 369 GLN A N 1
ATOM 2939 C CA . GLN A 1 375 ? 88.892 20.767 31.305 1.00 41.57 369 GLN A CA 1
ATOM 2940 C C . GLN A 1 375 ? 87.441 20.298 31.167 1.00 39.06 369 GLN A C 1
ATOM 2941 O O . GLN A 1 375 ? 87.144 19.100 31.247 1.00 35.93 369 GLN A O 1
ATOM 2947 N N . ILE A 1 376 ? 86.543 21.262 30.983 1.00 37.40 370 ILE A N 1
ATOM 2948 C CA . ILE A 1 376 ? 85.117 20.990 30.839 1.00 36.61 370 ILE A CA 1
ATOM 2949 C C . ILE A 1 376 ? 84.653 21.485 29.467 1.00 36.78 370 ILE A C 1
ATOM 2950 O O . ILE A 1 376 ? 84.402 22.677 29.282 1.00 33.65 370 ILE A O 1
ATOM 2955 N N . GLU A 1 377 ? 84.543 20.575 28.507 1.00 37.13 371 GLU A N 1
ATOM 2956 C CA . GLU A 1 377 ? 84.108 20.952 27.166 1.00 38.55 371 GLU A CA 1
ATOM 2957 C C . GLU A 1 377 ? 82.583 20.987 27.118 1.00 37.31 371 GLU A C 1
ATOM 2958 O O . GLU A 1 377 ? 81.954 20.133 26.488 1.00 36.68 371 GLU A O 1
ATOM 2964 N N . ASP A 1 378 ? 81.995 21.976 27.786 1.00 36.48 372 ASP A N 1
ATOM 2965 C CA . ASP A 1 378 ? 80.540 22.107 27.829 1.00 36.03 372 ASP A CA 1
ATOM 2966 C C . ASP A 1 378 ? 79.983 22.847 26.614 1.00 35.21 372 ASP A C 1
ATOM 2967 O O . ASP A 1 378 ? 79.312 23.872 26.743 1.00 33.91 372 ASP A O 1
ATOM 2972 N N . THR A 1 379 ? 80.268 22.305 25.431 1.00 34.10 373 THR A N 1
ATOM 2973 C CA . THR A 1 379 ? 79.809 22.889 24.174 1.00 32.47 373 THR A CA 1
ATOM 2974 C C . THR A 1 379 ? 78.310 23.180 24.239 1.00 31.06 373 THR A C 1
ATOM 2975 O O . THR A 1 379 ? 77.830 24.153 23.659 1.00 29.71 373 THR A O 1
ATOM 2979 N N . GLY A 1 380 ? 77.578 22.326 24.950 1.00 30.79 374 GLY A N 1
ATOM 2980 C CA . GLY A 1 380 ? 76.146 22.512 25.096 1.00 28.75 374 GLY A CA 1
ATOM 2981 C C . GLY A 1 380 ? 75.795 23.810 25.797 1.00 29.36 374 GLY A C 1
ATOM 2982 O O . GLY A 1 380 ? 74.970 24.582 25.300 1.00 30.30 374 GLY A O 1
ATOM 2983 N N . ARG A 1 381 ? 76.417 24.061 26.948 1.00 29.32 375 ARG A N 1
ATOM 2984 C CA . ARG A 1 381 ? 76.158 25.291 27.708 1.00 31.37 375 ARG A CA 1
ATOM 2985 C C . ARG A 1 381 ? 76.629 26.505 26.920 1.00 31.38 375 ARG A C 1
ATOM 2986 O O . ARG A 1 381 ? 75.982 27.551 26.907 1.00 32.45 375 ARG A O 1
ATOM 2994 N N . GLN A 1 382 ? 77.778 26.348 26.253 1.00 33.29 376 GLN A N 1
ATOM 2995 C CA . GLN A 1 382 ? 78.370 27.388 25.432 1.00 36.00 376 GLN A CA 1
ATOM 2996 C C . GLN A 1 382 ? 77.390 27.769 24.311 1.00 34.72 376 GLN A C 1
ATOM 2997 O O . GLN A 1 382 ? 77.080 28.943 24.123 1.00 34.06 376 GLN A O 1
ATOM 3003 N N . ARG A 1 383 ? 76.896 26.774 23.580 1.00 34.59 377 ARG A N 1
ATOM 3004 C CA . ARG A 1 383 ? 75.950 27.053 22.513 1.00 31.89 377 ARG A CA 1
ATOM 3005 C C . ARG A 1 383 ? 74.674 27.709 23.027 1.00 31.47 377 ARG A C 1
ATOM 3006 O O . ARG A 1 383 ? 74.132 28.610 22.377 1.00 32.04 377 ARG A O 1
ATOM 3014 N N . TYR A 1 384 ? 74.184 27.241 24.174 1.00 27.79 378 TYR A N 1
ATOM 3015 C CA . TYR A 1 384 ? 72.966 27.796 24.768 1.00 27.47 378 TYR A CA 1
ATOM 3016 C C . TYR A 1 384 ? 73.109 29.290 25.026 1.00 27.73 378 TYR A C 1
ATOM 3017 O O . TYR A 1 384 ? 72.223 30.069 24.681 1.00 25.94 378 TYR A O 1
ATOM 3026 N N . ILE A 1 385 ? 74.224 29.686 25.637 1.00 28.47 379 ILE A N 1
ATOM 3027 C CA . ILE A 1 385 ? 74.469 31.095 25.935 1.00 30.29 379 ILE A CA 1
ATOM 3028 C C . ILE A 1 385 ? 74.616 31.930 24.661 1.00 31.18 379 ILE A C 1
ATOM 3029 O O . ILE A 1 385 ? 74.066 33.028 24.548 1.00 31.06 379 ILE A O 1
ATOM 3034 N N . GLU A 1 386 ? 75.377 31.406 23.709 1.00 33.39 380 GLU A N 1
ATOM 3035 C CA . GLU A 1 386 ? 75.608 32.091 22.445 1.00 34.25 380 GLU A CA 1
ATOM 3036 C C . GLU A 1 386 ? 74.289 32.393 21.732 1.00 32.34 380 GLU A C 1
ATOM 3037 O O . GLU A 1 386 ? 74.022 33.532 21.356 1.00 31.19 380 GLU A O 1
ATOM 3043 N N . GLU A 1 387 ? 73.465 31.366 21.558 1.00 33.33 381 GLU A N 1
ATOM 3044 C CA . GLU A 1 387 ? 72.181 31.522 20.883 1.00 33.94 381 GLU A CA 1
ATOM 3045 C C . GLU A 1 387 ? 71.226 32.503 21.578 1.00 34.28 381 GLU A C 1
ATOM 3046 O O . GLU A 1 387 ? 70.570 33.311 20.914 1.00 33.30 381 GLU A O 1
ATOM 3052 N N . HIS A 1 388 ? 71.137 32.446 22.905 1.00 32.38 382 HIS A N 1
ATOM 3053 C CA . HIS A 1 388 ? 70.249 33.377 23.592 1.00 31.65 382 HIS A CA 1
ATOM 3054 C C . HIS A 1 388 ? 70.789 34.805 23.472 1.00 31.63 382 HIS A C 1
ATOM 3055 O O . HIS A 1 388 ? 70.021 35.768 23.460 1.00 31.79 382 HIS A O 1
ATOM 3062 N N . LEU A 1 389 ? 72.106 34.944 23.358 1.00 33.38 383 LEU A N 1
ATOM 3063 C CA . LEU A 1 389 ? 72.704 36.269 23.199 1.00 33.57 383 LEU A CA 1
ATOM 3064 C C . LEU A 1 389 ? 72.368 36.801 21.807 1.00 35.57 383 LEU A C 1
ATOM 3065 O O . LEU A 1 389 ? 72.262 38.014 21.609 1.00 35.11 383 LEU A O 1
ATOM 3070 N N . LYS A 1 390 ? 72.212 35.891 20.845 1.00 37.10 384 LYS A N 1
ATOM 3071 C CA . LYS A 1 390 ? 71.857 36.279 19.482 1.00 37.92 384 LYS A CA 1
ATOM 3072 C C . LYS A 1 390 ? 70.444 36.833 19.534 1.00 38.84 384 LYS A C 1
ATOM 3073 O O . LYS A 1 390 ? 70.083 37.717 18.758 1.00 40.11 384 LYS A O 1
ATOM 3079 N N . ALA A 1 391 ? 69.644 36.299 20.456 1.00 37.09 385 ALA A N 1
ATOM 3080 C CA . ALA A 1 391 ? 68.272 36.760 20.627 1.00 35.11 385 ALA A CA 1
ATOM 3081 C C . ALA A 1 391 ? 68.329 38.172 21.202 1.00 33.41 385 ALA A C 1
ATOM 3082 O O . ALA A 1 391 ? 67.633 39.075 20.736 1.00 32.40 385 ALA A O 1
ATOM 3084 N N . CYS A 1 392 ? 69.174 38.353 22.210 1.00 33.39 386 CYS A N 1
ATOM 3085 C CA . CYS A 1 392 ? 69.338 39.651 22.849 1.00 35.85 386 CYS A CA 1
ATOM 3086 C C . CYS A 1 392 ? 69.854 40.665 21.830 1.00 37.17 386 CYS A C 1
ATOM 3087 O O . CYS A 1 392 ? 69.449 41.826 21.830 1.00 36.35 386 CYS A O 1
ATOM 3090 N N . HIS A 1 393 ? 70.744 40.216 20.957 1.00 39.48 387 HIS A N 1
ATOM 3091 C CA . HIS A 1 393 ? 71.295 41.089 19.936 1.00 41.69 387 HIS A CA 1
ATOM 3092 C C . HIS A 1 393 ? 70.167 41.614 19.050 1.00 42.57 387 HIS A C 1
ATOM 3093 O O . HIS A 1 393 ? 70.018 42.818 18.883 1.00 43.46 387 HIS A O 1
ATOM 3100 N N . ARG A 1 394 ? 69.353 40.714 18.507 1.00 42.55 388 ARG A N 1
ATOM 3101 C CA . ARG A 1 394 ? 68.249 41.125 17.650 1.00 41.74 388 ARG A CA 1
ATOM 3102 C C . ARG A 1 394 ? 67.282 42.081 18.353 1.00 42.16 388 ARG A C 1
ATOM 3103 O O . ARG A 1 394 ? 66.749 42.992 17.719 1.00 42.31 388 ARG A O 1
ATOM 3111 N N . PHE A 1 395 ? 67.036 41.868 19.646 1.00 40.31 389 PHE A N 1
ATOM 3112 C CA . PHE A 1 395 ? 66.152 42.757 20.398 1.00 40.88 389 PHE A CA 1
ATOM 3113 C C . PHE A 1 395 ? 66.820 44.122 20.346 1.00 42.59 389 PHE A C 1
ATOM 3114 O O . PHE A 1 395 ? 66.181 45.140 20.063 1.00 42.23 389 PHE A O 1
ATOM 3122 N N . ILE A 1 396 ? 68.116 44.134 20.640 1.00 43.90 390 ILE A N 1
ATOM 3123 C CA . ILE A 1 396 ? 68.882 45.362 20.555 1.00 47.07 390 ILE A CA 1
ATOM 3124 C C . ILE A 1 396 ? 68.902 45.509 19.030 1.00 49.06 390 ILE A C 1
ATOM 3125 O O . ILE A 1 396 ? 68.322 44.677 18.331 1.00 51.03 390 ILE A O 1
ATOM 3130 N N . GLU A 1 397 ? 69.550 46.534 18.497 1.00 49.92 391 GLU A N 1
ATOM 3131 C CA . GLU A 1 397 ? 69.600 46.720 17.040 1.00 50.35 391 GLU A CA 1
ATOM 3132 C C . GLU A 1 397 ? 68.200 46.934 16.452 1.00 48.87 391 GLU A C 1
ATOM 3133 O O . GLU A 1 397 ? 68.053 47.515 15.374 1.00 49.02 391 GLU A O 1
ATOM 3139 N N . GLU A 1 398 ? 67.177 46.460 17.157 1.00 46.34 392 GLU A N 1
ATOM 3140 C CA . GLU A 1 398 ? 65.797 46.627 16.718 1.00 45.00 392 GLU A CA 1
ATOM 3141 C C . GLU A 1 398 ? 65.152 47.676 17.622 1.00 44.59 392 GLU A C 1
ATOM 3142 O O . GLU A 1 398 ? 63.944 47.908 17.567 1.00 44.44 392 GLU A O 1
ATOM 3148 N N . GLY A 1 399 ? 65.977 48.303 18.460 1.00 44.76 393 GLY A N 1
ATOM 3149 C CA . GLY A 1 399 ? 65.494 49.330 19.366 1.00 43.84 393 GLY A CA 1
ATOM 3150 C C . GLY A 1 399 ? 65.354 48.916 20.824 1.00 43.88 393 GLY A C 1
ATOM 3151 O O . GLY A 1 399 ? 65.280 49.777 21.705 1.00 43.06 393 GLY A O 1
ATOM 3152 N N . GLY A 1 400 ? 65.313 47.610 21.082 1.00 42.98 394 GLY A N 1
ATOM 3153 C CA . GLY A 1 400 ? 65.162 47.115 22.444 1.00 41.00 394 GLY A CA 1
ATOM 3154 C C . GLY A 1 400 ? 66.089 47.744 23.471 1.00 40.44 394 GLY A C 1
ATOM 3155 O O . GLY A 1 400 ? 67.300 47.784 23.276 1.00 40.96 394 GLY A O 1
ATOM 3156 N N . GLN A 1 401 ? 65.526 48.219 24.577 1.00 39.54 395 GLN A N 1
ATOM 3157 C CA . GLN A 1 401 ? 66.324 48.849 25.626 1.00 40.75 395 GLN A CA 1
ATOM 3158 C C . GLN A 1 401 ? 67.092 47.888 26.545 1.00 39.23 395 GLN A C 1
ATOM 3159 O O . GLN A 1 401 ? 67.158 48.101 27.756 1.00 41.48 395 GLN A O 1
ATOM 3165 N N . LEU A 1 402 ? 67.679 46.841 25.974 1.00 38.85 396 LEU A N 1
ATOM 3166 C CA . LEU A 1 402 ? 68.450 45.882 26.766 1.00 37.85 396 LEU A CA 1
ATOM 3167 C C . LEU A 1 402 ? 69.809 46.506 27.049 1.00 37.68 396 LEU A C 1
ATOM 3168 O O . LEU A 1 402 ? 70.521 46.877 26.119 1.00 36.60 396 LEU A O 1
ATOM 3173 N N . LYS A 1 403 ? 70.174 46.606 28.325 1.00 37.23 397 LYS A N 1
ATOM 3174 C CA . LYS A 1 403 ? 71.438 47.231 28.699 1.00 38.86 397 LYS A CA 1
ATOM 3175 C C . LYS A 1 403 ? 72.496 46.335 29.342 1.00 39.45 397 LYS A C 1
ATOM 3176 O O . LYS A 1 403 ? 73.636 46.763 29.527 1.00 38.88 397 LYS A O 1
ATOM 3182 N N . GLY A 1 404 ? 72.133 45.103 29.690 1.00 39.71 398 GLY A N 1
ATOM 3183 C CA . GLY A 1 404 ? 73.108 44.222 30.313 1.00 39.01 398 GLY A CA 1
ATOM 3184 C C . GLY A 1 404 ? 72.723 42.755 30.322 1.00 38.23 398 GLY A C 1
ATOM 3185 O O . GLY A 1 404 ? 71.568 42.405 30.067 1.00 36.85 398 GLY A O 1
ATOM 3186 N N . TYR A 1 405 ? 73.693 41.898 30.636 1.00 36.02 399 TYR A N 1
ATOM 3187 C CA . TYR A 1 405 ? 73.463 40.461 30.668 1.00 35.67 399 TYR A CA 1
ATOM 3188 C C . TYR A 1 405 ? 74.355 39.750 31.684 1.00 35.09 399 TYR A C 1
ATOM 3189 O O . TYR A 1 405 ? 75.585 39.812 31.604 1.00 37.16 399 TYR A O 1
ATOM 3198 N N . PHE A 1 406 ? 73.725 39.084 32.644 1.00 33.37 400 PHE A N 1
ATOM 3199 C CA . PHE A 1 406 ? 74.447 38.343 33.673 1.00 32.18 400 PHE A CA 1
ATOM 3200 C C . PHE A 1 406 ? 74.199 36.848 33.467 1.00 32.20 400 PHE A C 1
ATOM 3201 O O . PHE A 1 406 ? 73.062 36.387 33.568 1.00 31.85 400 PHE A O 1
ATOM 3209 N N . VAL A 1 407 ? 75.247 36.091 33.167 1.00 30.74 401 VAL A N 1
ATOM 3210 C CA . VAL A 1 407 ? 75.086 34.656 32.987 1.00 31.40 401 VAL A CA 1
ATOM 3211 C C . VAL A 1 407 ? 74.780 34.047 34.358 1.00 32.22 401 VAL A C 1
ATOM 3212 O O . VAL A 1 407 ? 75.544 34.237 35.310 1.00 31.41 401 VAL A O 1
ATOM 3216 N N . TRP A 1 408 ? 73.665 33.332 34.482 1.00 31.40 402 TRP A N 1
ATOM 3217 C CA . TRP A 1 408 ? 73.380 32.749 35.778 1.00 32.68 402 TRP A CA 1
ATOM 3218 C C . TRP A 1 408 ? 74.322 31.626 36.117 1.00 35.60 402 TRP A C 1
ATOM 3219 O O . TRP A 1 408 ? 74.451 30.630 35.398 1.00 36.29 402 TRP A O 1
ATOM 3230 N N . SER A 1 409 ? 74.959 31.835 37.257 1.00 38.07 403 SER A N 1
ATOM 3231 C CA . SER A 1 409 ? 75.895 30.931 37.867 1.00 36.92 403 SER A CA 1
ATOM 3232 C C . SER A 1 409 ? 77.333 31.030 37.451 1.00 32.89 403 SER A C 1
ATOM 3233 O O . SER A 1 409 ? 77.779 30.452 36.464 1.00 31.68 403 SER A O 1
ATOM 3236 N N . PHE A 1 410 ? 78.055 31.799 38.241 1.00 30.33 404 PHE A N 1
ATOM 3237 C CA . PHE A 1 410 ? 79.467 31.929 38.053 1.00 29.02 404 PHE A CA 1
ATOM 3238 C C . PHE A 1 410 ? 79.942 30.532 38.463 1.00 26.34 404 PHE A C 1
ATOM 3239 O O . PHE A 1 410 ? 80.827 29.962 37.835 1.00 24.85 404 PHE A O 1
ATOM 3247 N N . LEU A 1 411 ? 79.298 29.974 39.490 1.00 24.12 405 LEU A N 1
ATOM 3248 C CA . LEU A 1 411 ? 79.667 28.656 40.028 1.00 25.41 405 LEU A CA 1
ATOM 3249 C C . LEU A 1 411 ? 78.540 27.628 40.078 1.00 25.73 405 LEU A C 1
ATOM 3250 O O . LEU A 1 411 ? 77.381 27.990 40.247 1.00 24.69 405 LEU A O 1
ATOM 3255 N N . ASP A 1 412 ? 78.883 26.345 39.948 1.00 25.35 406 ASP A N 1
ATOM 3256 C CA . ASP A 1 412 ? 77.878 25.293 40.079 1.00 26.59 406 ASP A CA 1
ATOM 3257 C C . ASP A 1 412 ? 77.437 25.513 41.527 1.00 26.51 406 ASP A C 1
ATOM 3258 O O . ASP A 1 412 ? 78.249 25.911 42.350 1.00 27.31 406 ASP A O 1
ATOM 3263 N N . ASN A 1 413 ? 76.177 25.273 41.861 1.00 28.17 407 ASN A N 1
ATOM 3264 C CA . ASN A 1 413 ? 75.774 25.505 43.244 1.00 27.07 407 ASN A CA 1
ATOM 3265 C C . ASN A 1 413 ? 74.553 24.717 43.699 1.00 26.11 407 ASN A C 1
ATOM 3266 O O . ASN A 1 413 ? 74.132 23.765 43.037 1.00 25.44 407 ASN A O 1
ATOM 3271 N N . PHE A 1 414 ? 74.007 25.077 44.857 1.00 26.16 408 PHE A N 1
ATOM 3272 C CA . PHE A 1 414 ? 72.820 24.383 45.350 1.00 24.65 408 PHE A CA 1
ATOM 3273 C C . PHE A 1 414 ? 71.668 24.865 44.492 1.00 23.46 408 PHE A C 1
ATOM 3274 O O . PHE A 1 414 ? 71.200 25.993 44.663 1.00 23.50 408 PHE A O 1
ATOM 3282 N N . GLU A 1 415 ? 71.218 24.016 43.569 1.00 22.12 409 GLU A N 1
ATOM 3283 C CA . GLU A 1 415 ? 70.125 24.374 42.669 1.00 23.89 409 GLU A CA 1
ATOM 3284 C C . GLU A 1 415 ? 68.755 24.038 43.262 1.00 24.71 409 GLU A C 1
ATOM 3285 O O . GLU A 1 415 ? 67.991 23.215 42.735 1.00 21.93 409 GLU A O 1
ATOM 3291 N N . TRP A 1 416 ? 68.467 24.697 44.381 1.00 24.04 410 TRP A N 1
ATOM 3292 C CA . TRP A 1 416 ? 67.205 24.547 45.088 1.00 23.46 410 TRP A CA 1
ATOM 3293 C C . TRP A 1 416 ? 66.669 23.112 45.180 1.00 23.49 410 TRP A C 1
ATOM 3294 O O . TRP A 1 416 ? 67.378 22.211 45.640 1.00 24.72 410 TRP A O 1
ATOM 3305 N N . ALA A 1 417 ? 65.428 22.897 44.748 1.00 22.21 411 ALA A N 1
ATOM 3306 C CA . ALA A 1 417 ? 64.811 21.568 44.817 1.00 22.63 411 ALA A CA 1
ATOM 3307 C C . ALA A 1 417 ? 65.583 20.504 44.033 1.00 22.83 411 ALA A C 1
ATOM 3308 O O . ALA A 1 417 ? 65.433 19.308 44.280 1.00 22.26 411 ALA A O 1
ATOM 3310 N N . TRP A 1 418 ? 66.407 20.936 43.086 1.00 23.62 412 TRP A N 1
ATOM 3311 C CA . TRP A 1 418 ? 67.203 19.997 42.301 1.00 25.25 412 TRP A CA 1
ATOM 3312 C C . TRP A 1 418 ? 68.468 19.586 43.050 1.00 26.52 412 TRP A C 1
ATOM 3313 O O . TRP A 1 418 ? 69.151 18.640 42.651 1.00 25.52 412 TRP A O 1
ATOM 3324 N N 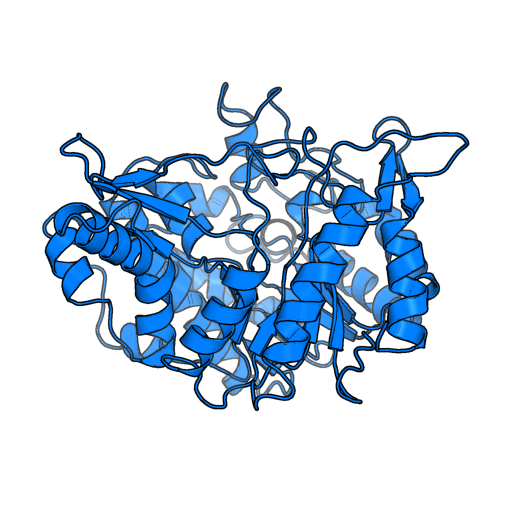. GLY A 1 419 ? 68.788 20.312 44.118 1.00 24.73 413 GLY A N 1
ATOM 3325 C CA . GLY A 1 419 ? 69.987 20.005 44.879 1.00 24.80 413 GLY A CA 1
ATOM 3326 C C . GLY A 1 419 ? 71.254 20.307 44.094 1.00 26.62 413 GLY A C 1
ATOM 3327 O O . GLY A 1 419 ? 71.282 21.211 43.253 1.00 26.43 413 GLY A O 1
ATOM 3328 N N . TYR A 1 420 ? 72.306 19.541 44.357 1.00 26.41 414 TYR A N 1
ATOM 3329 C CA . TYR A 1 420 ? 73.586 19.740 43.677 1.00 26.64 414 TYR A CA 1
ATOM 3330 C C . TYR A 1 420 ? 73.672 18.963 42.357 1.00 27.24 414 TYR A C 1
ATOM 3331 O O . TYR A 1 420 ? 74.661 19.076 41.631 1.00 27.30 414 TYR A O 1
ATOM 3340 N N . SER A 1 421 ? 72.625 18.198 42.052 1.00 26.45 415 SER A N 1
ATOM 3341 C CA . SER A 1 421 ? 72.568 17.378 40.845 1.00 28.10 415 SER A CA 1
ATOM 3342 C C . SER A 1 421 ? 72.559 18.156 39.527 1.00 28.37 415 SER A C 1
ATOM 3343 O O . SER A 1 421 ? 72.808 17.580 38.465 1.00 31.08 415 SER A O 1
ATOM 3346 N N . LYS A 1 422 ? 72.253 19.446 39.580 1.00 27.53 416 LYS A N 1
ATOM 3347 C CA . LYS A 1 422 ? 72.230 20.256 38.359 1.00 26.71 416 LYS A CA 1
ATOM 3348 C C . LYS A 1 422 ? 73.217 21.415 38.472 1.00 26.39 416 LYS A C 1
ATOM 3349 O O . LYS A 1 422 ? 73.146 22.210 39.409 1.00 24.28 416 LYS A O 1
ATOM 3355 N N . ARG A 1 423 ? 74.140 21.486 37.512 1.00 25.40 417 ARG A N 1
ATOM 3356 C CA . ARG A 1 423 ? 75.195 22.499 37.490 1.00 26.16 417 ARG A CA 1
ATOM 3357 C C . ARG A 1 423 ? 74.958 23.609 36.470 1.00 26.50 417 ARG A C 1
ATOM 3358 O O . ARG A 1 423 ? 74.933 23.358 35.262 1.00 26.23 417 ARG A O 1
ATOM 3366 N N . PHE A 1 424 ? 74.794 24.834 36.969 1.00 25.84 418 PHE A N 1
ATOM 3367 C CA . PHE A 1 424 ? 74.549 26.006 36.131 1.00 27.07 418 PHE A CA 1
ATOM 3368 C C . PHE A 1 424 ? 75.795 26.857 35.924 1.00 25.63 418 PHE A C 1
ATOM 3369 O O . PHE A 1 424 ? 75.767 27.833 35.178 1.00 25.04 418 PHE A O 1
ATOM 3377 N N . GLY A 1 425 ? 76.883 26.504 36.593 1.00 26.79 419 GLY A N 1
ATOM 3378 C CA . GLY A 1 425 ? 78.079 27.315 36.493 1.00 26.80 419 GLY A CA 1
ATOM 3379 C C . GLY A 1 425 ? 78.888 27.285 35.213 1.00 29.10 419 GLY A C 1
ATOM 3380 O O . GLY A 1 425 ? 78.861 26.320 34.445 1.00 29.31 419 GLY A O 1
ATOM 3381 N N . ILE A 1 426 ? 79.588 28.383 34.964 1.00 29.16 420 ILE A N 1
ATOM 3382 C CA . ILE A 1 426 ? 80.484 28.451 33.823 1.00 29.45 420 ILE A CA 1
ATOM 3383 C C . ILE A 1 426 ? 81.802 27.983 34.435 1.00 27.72 420 ILE A C 1
ATOM 3384 O O . ILE A 1 426 ? 82.766 27.700 33.731 1.00 29.00 420 ILE A O 1
ATOM 3389 N N . VAL A 1 427 ? 81.817 27.911 35.768 1.00 27.48 421 VAL A N 1
ATOM 3390 C CA . VAL A 1 427 ? 82.978 27.442 36.526 1.00 26.39 421 VAL A CA 1
ATOM 3391 C C . VAL A 1 427 ? 82.599 26.172 37.273 1.00 27.87 421 VAL A C 1
ATOM 3392 O O . VAL A 1 427 ? 81.597 26.132 37.988 1.00 28.62 421 VAL A O 1
ATOM 3396 N N . HIS A 1 428 ? 83.408 25.133 37.114 1.00 28.69 422 HIS A N 1
ATOM 3397 C CA . HIS A 1 428 ? 83.134 23.862 37.764 1.00 27.46 422 HIS A CA 1
ATOM 3398 C C . HIS A 1 428 ? 83.634 23.805 39.200 1.00 28.98 422 HIS A C 1
ATOM 3399 O O . HIS A 1 428 ? 84.731 24.277 39.517 1.00 28.91 422 HIS A O 1
ATOM 3406 N N . ILE A 1 429 ? 82.803 23.246 40.071 1.00 26.88 423 ILE A N 1
ATOM 3407 C CA . ILE A 1 429 ? 83.167 23.083 41.465 1.00 26.59 423 ILE A CA 1
ATOM 3408 C C . ILE A 1 429 ? 83.290 21.593 41.757 1.00 25.88 423 ILE A C 1
ATOM 3409 O O . ILE A 1 429 ? 82.390 20.809 41.446 1.00 26.47 423 ILE A O 1
ATOM 3414 N N . ASN A 1 430 ? 84.431 21.205 42.315 1.00 26.45 424 ASN A N 1
ATOM 3415 C CA . ASN A 1 430 ? 84.675 19.816 42.701 1.00 26.56 424 ASN A CA 1
ATOM 3416 C C . ASN A 1 430 ? 84.182 19.809 44.145 1.00 25.99 424 ASN A C 1
ATOM 3417 O O . ASN A 1 430 ? 84.847 20.365 45.017 1.00 25.95 424 ASN A O 1
ATOM 3422 N N . TYR A 1 431 ? 83.018 19.220 44.407 1.00 24.43 425 TYR A N 1
ATOM 3423 C CA . TYR A 1 431 ? 82.503 19.222 45.780 1.00 26.52 425 TYR A CA 1
ATOM 3424 C C . TYR A 1 431 ? 83.316 18.363 46.751 1.00 27.03 425 TYR A C 1
ATOM 3425 O O . TYR A 1 431 ? 83.131 18.452 47.962 1.00 28.53 425 TYR A O 1
ATOM 3434 N N . GLU A 1 432 ? 84.225 17.539 46.239 1.00 26.73 426 GLU A N 1
ATOM 3435 C CA . GLU A 1 432 ? 85.025 16.710 47.141 1.00 27.09 426 GLU A CA 1
ATOM 3436 C C . GLU A 1 432 ? 86.223 17.495 47.668 1.00 27.27 426 GLU A C 1
ATOM 3437 O O . GLU A 1 432 ? 86.730 17.210 48.749 1.00 28.39 426 GLU A O 1
ATOM 3443 N N . THR A 1 433 ? 86.667 18.491 46.904 1.00 27.30 427 THR A N 1
ATOM 3444 C CA . THR A 1 433 ? 87.819 19.298 47.299 1.00 27.62 427 THR A CA 1
ATOM 3445 C C . THR A 1 433 ? 87.541 20.799 47.352 1.00 27.73 427 THR A C 1
ATOM 3446 O O . THR A 1 433 ? 88.329 21.548 47.922 1.00 29.26 427 THR A O 1
ATOM 3450 N N . GLN A 1 434 ? 86.437 21.225 46.745 1.00 27.32 428 GLN A N 1
ATOM 3451 C CA . GLN A 1 434 ? 86.039 22.635 46.670 1.00 27.78 428 GLN A CA 1
ATOM 3452 C C . GLN A 1 434 ? 86.904 23.415 45.683 1.00 29.15 428 GLN A C 1
ATOM 3453 O O . GLN A 1 434 ? 86.875 24.646 45.644 1.00 31.19 428 GLN A O 1
ATOM 3459 N N . GLU A 1 435 ? 87.667 22.682 44.882 1.00 30.07 429 GLU A N 1
ATOM 3460 C CA . GLU A 1 435 ? 88.532 23.268 43.866 1.00 30.75 429 GLU A CA 1
ATOM 3461 C C . GLU A 1 435 ? 87.690 23.834 42.707 1.00 30.74 429 GLU A C 1
ATOM 3462 O O . GLU A 1 435 ? 86.729 23.205 42.258 1.00 29.97 429 GLU A O 1
ATOM 3468 N N . ARG A 1 436 ? 88.041 25.036 42.252 1.00 29.28 430 ARG A N 1
ATOM 3469 C CA . ARG A 1 436 ? 87.353 25.697 41.142 1.00 28.94 430 ARG A CA 1
ATOM 3470 C C . ARG A 1 436 ? 88.095 25.464 39.819 1.00 29.80 430 ARG A C 1
ATOM 3471 O O . ARG A 1 436 ? 89.324 25.464 39.784 1.00 28.56 430 ARG A O 1
ATOM 3479 N N . THR A 1 437 ? 87.341 25.290 38.736 1.00 30.65 431 THR A N 1
ATOM 3480 C CA . THR A 1 437 ? 87.908 25.068 37.404 1.00 30.73 431 THR A CA 1
ATOM 3481 C C . THR A 1 437 ? 87.007 25.676 36.324 1.00 31.03 431 THR A C 1
ATOM 3482 O O . THR A 1 437 ? 85.915 25.176 36.059 1.00 31.72 431 THR A O 1
ATOM 3486 N N . PRO A 1 438 ? 87.449 26.771 35.689 1.00 31.72 432 PRO A N 1
ATOM 3487 C CA . PRO A 1 438 ? 86.613 27.373 34.645 1.00 31.56 432 PRO A CA 1
ATOM 3488 C C . PRO A 1 438 ? 86.294 26.348 33.554 1.00 30.53 432 PRO A C 1
ATOM 3489 O O . PRO A 1 438 ? 87.134 25.507 33.225 1.00 29.81 432 PRO A O 1
ATOM 3493 N N . LYS A 1 439 ? 85.077 26.393 33.018 1.00 29.29 433 LYS A N 1
ATOM 3494 C CA . LYS A 1 439 ? 84.696 25.467 31.952 1.00 29.45 433 LYS A CA 1
ATOM 3495 C C . LYS A 1 439 ? 85.002 26.187 30.646 1.00 29.98 433 LYS A C 1
ATOM 3496 O O . LYS A 1 439 ? 85.294 27.383 30.650 1.00 29.47 433 LYS A O 1
ATOM 3502 N N . GLN A 1 440 ? 84.930 25.471 29.534 1.00 30.21 434 GLN A N 1
ATOM 3503 C CA . GLN A 1 440 ? 85.187 26.086 28.243 1.00 32.32 434 GLN A CA 1
ATOM 3504 C C . GLN A 1 440 ? 84.222 27.232 27.977 1.00 31.83 434 GLN A 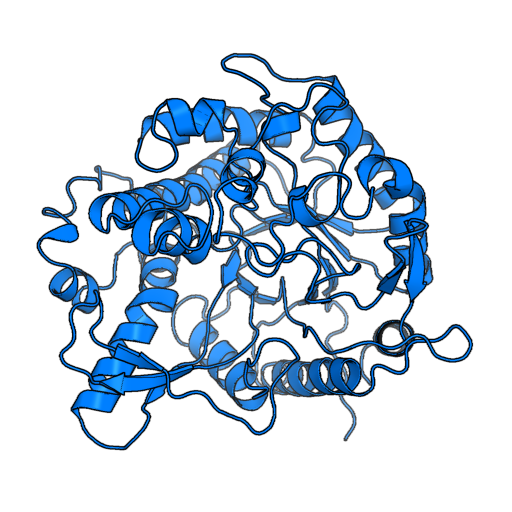C 1
ATOM 3505 O O . GLN A 1 440 ? 84.595 28.219 27.357 1.00 32.63 434 GLN A O 1
ATOM 3511 N N . SER A 1 441 ? 82.982 27.115 28.446 1.00 32.91 435 SER A N 1
ATOM 3512 C CA . SER A 1 441 ? 82.027 28.189 28.220 1.00 33.03 435 SER A CA 1
ATOM 3513 C C . SER A 1 441 ? 82.518 29.476 28.874 1.00 31.91 435 SER A C 1
ATOM 3514 O O . SER A 1 441 ? 82.281 30.561 28.360 1.00 30.89 435 SER A O 1
ATOM 3517 N N . ALA A 1 442 ? 83.214 29.346 30.000 1.00 32.54 436 ALA A N 1
ATOM 3518 C CA . ALA A 1 442 ? 83.750 30.502 30.715 1.00 33.75 436 ALA A CA 1
ATOM 3519 C C . ALA A 1 442 ? 84.870 31.146 29.906 1.00 35.39 436 ALA A C 1
ATOM 3520 O O . ALA A 1 442 ? 84.939 32.368 29.788 1.00 35.76 436 ALA A O 1
ATOM 3522 N N . LEU A 1 443 ? 85.751 30.318 29.356 1.00 37.32 437 LEU A N 1
ATOM 3523 C CA . LEU A 1 443 ? 86.859 30.824 28.550 1.00 39.52 437 LEU A CA 1
ATOM 3524 C C . LEU A 1 443 ? 86.283 31.545 27.341 1.00 40.47 437 LEU A C 1
ATOM 3525 O O . LEU A 1 443 ? 86.743 32.627 26.978 1.00 40.68 437 LEU A O 1
ATOM 3530 N N . TRP A 1 444 ? 85.264 30.942 26.731 1.00 40.31 438 TRP A N 1
ATOM 3531 C CA . TRP A 1 444 ? 84.610 31.538 25.571 1.00 40.95 438 TRP A CA 1
ATOM 3532 C C . TRP A 1 444 ? 84.015 32.892 25.939 1.00 41.35 438 TRP A C 1
ATOM 3533 O O . TRP A 1 444 ? 84.039 33.832 25.142 1.00 41.27 438 TRP A O 1
ATOM 3544 N N . PHE A 1 445 ? 83.472 32.979 27.150 1.00 40.73 439 PHE A N 1
ATOM 3545 C CA . PHE A 1 445 ? 82.856 34.210 27.619 1.00 40.32 439 PHE A CA 1
ATOM 3546 C C . PHE A 1 445 ? 83.914 35.291 27.851 1.00 42.27 439 PHE A C 1
ATOM 3547 O O . PHE A 1 445 ? 83.673 36.470 27.584 1.00 41.75 439 PHE A O 1
ATOM 3555 N N . LYS A 1 446 ? 85.079 34.885 28.354 1.00 43.17 440 LYS A N 1
ATOM 3556 C CA . LYS A 1 446 ? 86.166 35.824 28.624 1.00 46.51 440 LYS A CA 1
ATOM 3557 C C . LYS A 1 446 ? 86.552 36.619 27.381 1.00 47.66 440 LYS A C 1
ATOM 3558 O O . LYS A 1 446 ? 86.581 37.848 27.400 1.00 48.84 440 LYS A O 1
ATOM 3564 N N . GLN A 1 447 ? 86.861 35.909 26.305 1.00 48.85 441 GLN A N 1
ATOM 3565 C CA . GLN A 1 447 ? 87.256 36.558 25.067 1.00 50.98 441 GLN A CA 1
ATOM 3566 C C . GLN A 1 447 ? 86.087 37.299 24.429 1.00 50.81 441 GLN A C 1
ATOM 3567 O O . GLN A 1 447 ? 86.268 38.365 23.836 1.00 51.60 441 GLN A O 1
ATOM 3573 N N . MET A 1 448 ? 84.890 36.735 24.562 1.00 49.80 442 MET A N 1
ATOM 3574 C CA . MET A 1 448 ? 83.690 37.342 24.004 1.00 49.00 442 MET A CA 1
ATOM 3575 C C . MET A 1 448 ? 83.511 38.755 24.547 1.00 49.68 442 MET A C 1
ATOM 3576 O O . MET A 1 448 ? 83.230 39.684 23.792 1.00 50.32 442 MET A O 1
ATOM 3581 N N . MET A 1 449 ? 83.672 38.913 25.857 1.00 49.42 443 MET A N 1
ATOM 3582 C CA . MET A 1 449 ? 83.542 40.221 26.483 1.00 50.45 443 MET A CA 1
ATOM 3583 C C . MET A 1 449 ? 84.706 41.104 26.034 1.00 51.62 443 MET A C 1
ATOM 3584 O O . MET A 1 449 ? 84.574 42.326 25.937 1.00 51.39 443 MET A O 1
ATOM 3589 N N . ALA A 1 450 ? 85.843 40.473 25.754 1.00 53.96 444 ALA A N 1
ATOM 3590 C CA . ALA A 1 450 ? 87.031 41.193 25.311 1.00 56.23 444 ALA A CA 1
ATOM 3591 C C . ALA A 1 450 ? 86.727 41.853 23.976 1.00 57.74 444 ALA A C 1
ATOM 3592 O O . ALA A 1 450 ? 87.090 43.007 23.745 1.00 58.26 444 ALA A O 1
ATOM 3594 N N . LYS A 1 451 ? 86.055 41.112 23.100 1.00 58.81 445 LYS A N 1
ATOM 3595 C CA . LYS A 1 451 ? 85.681 41.632 21.792 1.00 59.70 445 LYS A CA 1
ATOM 3596 C C . LYS A 1 451 ? 84.304 42.270 21.917 1.00 59.99 445 LYS A C 1
ATOM 3597 O O . LYS A 1 451 ? 83.822 42.926 20.993 1.00 61.01 445 LYS A O 1
ATOM 3603 N N . ASN A 1 452 ? 83.684 42.076 23.077 1.00 59.43 446 ASN A N 1
ATOM 3604 C CA . ASN A 1 452 ? 82.358 42.609 23.354 1.00 58.99 446 ASN A CA 1
ATOM 3605 C C . ASN A 1 452 ? 81.418 42.351 22.186 1.00 58.93 446 ASN A C 1
ATOM 3606 O O . ASN A 1 452 ? 80.622 43.212 21.815 1.00 59.36 446 ASN A O 1
ATOM 3611 N N . GLY A 1 453 ? 81.499 41.158 21.606 1.00 58.14 447 GLY A N 1
ATOM 3612 C CA . GLY A 1 453 ? 80.631 40.871 20.484 1.00 59.27 447 GLY A CA 1
ATOM 3613 C C . GLY A 1 453 ? 80.401 39.429 20.069 1.00 59.18 447 GLY A C 1
ATOM 3614 O O . GLY A 1 453 ? 79.260 38.979 20.047 1.00 61.54 447 GLY A O 1
ATOM 3615 N N . PHE A 1 454 ? 81.469 38.716 19.725 1.00 57.85 448 PHE A N 1
ATOM 3616 C CA . PHE A 1 454 ? 81.389 37.328 19.271 1.00 57.27 448 PHE A CA 1
ATOM 3617 C C . PHE A 1 454 ? 80.717 37.216 17.898 1.00 57.80 448 PHE A C 1
ATOM 3618 O O . PHE A 1 454 ? 81.155 36.359 17.102 1.00 57.02 448 PHE A O 1
#

InterPro domains:
  IPR001360 Glycoside hydrolase family 1 [PF00232] (7-448)
  IPR001360 Glycoside hydrolase family 1 [PR00131] (289-303)
  IPR001360 Glycoside hydrolase family 1 [PR00131] (352-360)
  IPR001360 Glycoside hydrolase family 1 [PR00131] (372-383)
  IPR001360 Glycoside hydrolase family 1 [PR00131] (393-410)
  IPR001360 Glycoside hydrolase family 1 [PR00131] (417-429)
  IPR001360 Glycoside hydrolase family 1 [PTHR10353] (13-447)
  IPR017736 Glycoside hydrolase, family 1, beta-glucosidase [TIGR03356] (8-439)
  IPR017853 Glycoside hydrolase superfamily [SSF51445] (8-447)
  IPR018120 Glycoside hydrolase family 1, active site [PS00572] (352-360)
  IPR033132 Glycosyl hydrolases family 1, N-terminal conserved site [PS00653] (12-26)

B-factor: mean 36.03, std 9.6, range [16.17, 73.3]

Organism: Paenibacillus polymyxa (NCBI:txid1406)

Secondary structure (DSSP, 8-state):
------TT-EEEEE--HHHH---TTSTT---BHHHHHTTSTTSSGGG--SSSTT-HHHHHHHHHHHHHTTT--EEEEE--HHHH-SSTT---HHHHHHHHHHHHHHHHHT-EEEEEEESS--BHHHHHTTGGGSTHHHHHHHHHHHHHHHHSSSS-SEEEEEE-HHIIIIIIIISSSSTT----HHHHHHHHHHHHHHHHHHHHHHHHTT--SEEEEEEE--EEEESSS-HHHHHHHHHHHIIIIIHHHHHHHHSS--HHHHHHHGGGGGGGTT--TTHHHHH---TTEEEEE---EEEEEE--SSSSS-EEEPPP-SSB-TTS-B--HHHHHHHHHHHIIIIITTS-EEEEEE-------EETTEE--HHHHHHHHHHHHHHHHHTTTT--EEEEEEE-SB----GGGGGGS---SEEE-TTT--EEE-HHHHHHHHHHHHT--

Solvent-accessible surface area: 16848 Å² total; per-residue (Å²): 174,110,31,107,4,48,108,118,13,24,12,0,0,0,2,1,3,9,0,3,7,3,8,17,124,72,18,42,14,42,72,0,4,1,23,59,3,4,134,85,127,81,59,3,108,69,50,38,32,0,91,80,4,0,23,4,34,97,36,34,87,106,2,0,84,21,1,103,123,5,37,4,87,13,2,1,5,2,0,1,0,0,2,0,3,18,41,68,82,55,73,25,86,101,2,5,66,13,0,40,93,3,0,51,23,0,73,134,14,42,8,49,3,2,0,1,1,2,4,15,1,0,0,36,38,0,19,109,87,23,0,4,22,76,104,111,1,16,118,38,3,103,56,0,0,27,32,0,2,98,76,8,3,159,67,4,74,32,0,0,1,4,0,12,0,14,10,7,1,1,28,0,0,4,50,0,94,21,4,27,18,72,130,62,40,70,45,0,1,7,0,0,0,2,1,0,2,1,0,0,23,0,1,54,11,7,100,135,64,52,29,119,6,91,0,0,0,0,4,23,9,21,26,15,40,34,37,37,146,147,112,92,9,70,45,0,9,81,28,37,9,0,15,8,4,42,1,2,0,21,0,0,24,73,16,86,9,3,107,64,1,41,138,99,3,31,114,95,3,89,74,52,75,12,38,71,134,35,8,33,132,36,0,70,40,38,31,56,2,2,0,0,1,0,32,22,37,1,18,0,103,37,37,139,71,114,55,22,11,42,29,73,70,32,140,72,153,135,77,46,11,54,10,42,79,21,34,39,33,104,2,0,21,74,3,0,42,95,0,32,149,55,18,8,136,44,38,48,0,1,0,0,8,0,2,0,0,33,220,26,127,96,67,143,50,70,1,110,9,66,28,1,44,155,4,0,42,64,0,0,62,8,0,30,135,8,13,96,106,54,9,54,2,75,0,0,3,1,7,0,1,1,0,2,0,17,12,30,85,0,43,60,29,59,7,0,0,0,26,0,49,59,165,85,27,104,42,26,38,0,50,0,0,71,50,0,71,111,5,21,73,157,34,0,54

CATH classification: 3.20.20.80